Protein AF-W0FY35-F1 (afdb_monomer)

Radius of gyration: 38.54 Å; Cα contacts (8 Å, |Δi|>4): 385; chains: 1; bounding box: 105×111×117 Å

Nearest PDB structures (foldseek):
  5k8j-assembly1_A-2  TM=2.871E-01  e=4.515E+00  Caulobacter vibrioides CB15

Structure (mmCIF, N/CA/C/O backbone):
data_AF-W0FY35-F1
#
_entry.id   AF-W0FY35-F1
#
loop_
_atom_site.group_PDB
_atom_site.id
_atom_site.type_symbol
_atom_site.label_atom_id
_atom_site.label_alt_id
_atom_site.label_comp_id
_atom_site.label_asym_id
_atom_site.label_entity_id
_atom_site.label_seq_id
_atom_site.pdbx_PDB_ins_code
_atom_site.Cartn_x
_atom_site.Cartn_y
_atom_site.Cartn_z
_atom_site.occupancy
_atom_site.B_iso_or_equiv
_atom_site.auth_seq_id
_atom_site.auth_comp_id
_atom_site.auth_asym_id
_atom_site.auth_atom_id
_atom_site.pdbx_PDB_model_num
ATOM 1 N N . MET A 1 1 ? 3.079 -22.288 80.764 1.00 50.56 1 MET A N 1
ATOM 2 C CA . MET A 1 1 ? 2.276 -21.433 79.871 1.00 50.56 1 MET A CA 1
ATOM 3 C C . MET A 1 1 ? 0.898 -22.062 79.774 1.00 50.56 1 MET A C 1
ATOM 5 O O . MET A 1 1 ? 0.743 -23.063 79.092 1.00 50.56 1 MET A O 1
ATOM 9 N N . ASP A 1 2 ? -0.033 -21.536 80.562 1.00 54.06 2 ASP A N 1
ATOM 10 C CA . ASP A 1 2 ? -1.488 -21.648 80.360 1.00 54.06 2 ASP A CA 1
ATOM 11 C C . ASP A 1 2 ? -1.876 -20.717 79.173 1.00 54.06 2 ASP A C 1
ATOM 13 O O . ASP A 1 2 ? -1.069 -19.822 78.887 1.00 54.06 2 ASP A O 1
ATOM 17 N N . PRO A 1 3 ? -3.035 -20.839 78.480 1.00 58.88 3 PRO A N 1
ATOM 18 C CA . PRO A 1 3 ? -4.343 -21.070 79.094 1.00 58.88 3 PRO A CA 1
ATOM 19 C C . PRO A 1 3 ? -5.265 -22.113 78.429 1.00 58.88 3 PRO A C 1
ATOM 21 O O . PRO A 1 3 ? -5.163 -22.447 77.249 1.00 58.88 3 PRO A O 1
ATOM 24 N N . GLY A 1 4 ? -6.216 -22.559 79.254 1.00 39.56 4 GLY A N 1
ATOM 25 C CA . GLY A 1 4 ? -7.330 -23.469 78.987 1.00 39.56 4 GLY A CA 1
ATOM 26 C C . GLY A 1 4 ? -8.427 -23.025 77.993 1.00 39.56 4 GLY A C 1
ATOM 27 O O . GLY A 1 4 ? -8.332 -21.986 77.335 1.00 39.56 4 GLY A O 1
ATOM 28 N N . PRO A 1 5 ? -9.505 -23.831 77.882 1.00 67.38 5 PRO A N 1
ATOM 29 C CA . PRO A 1 5 ? -10.519 -23.734 76.833 1.00 67.38 5 PRO A CA 1
ATOM 30 C C . PRO A 1 5 ? -11.704 -22.832 77.221 1.00 67.38 5 PRO A C 1
ATOM 32 O O . PRO A 1 5 ? -12.006 -22.643 78.400 1.00 67.38 5 PRO A O 1
ATOM 35 N N . ARG A 1 6 ? -12.436 -22.320 76.220 1.00 55.19 6 ARG A N 1
ATOM 36 C CA . ARG A 1 6 ? -13.732 -21.635 76.405 1.00 55.19 6 ARG A CA 1
ATOM 37 C C . ARG A 1 6 ? -14.863 -22.247 75.558 1.00 55.19 6 ARG A C 1
ATOM 39 O O . ARG A 1 6 ? -14.572 -22.847 74.525 1.00 55.19 6 ARG A O 1
ATOM 46 N N . PRO A 1 7 ? -16.136 -22.105 75.993 1.00 62.47 7 PRO A N 1
ATOM 47 C CA . PRO A 1 7 ? -17.249 -22.971 75.602 1.00 62.47 7 PRO A CA 1
ATOM 48 C C . PRO A 1 7 ? -18.293 -22.317 74.666 1.00 62.47 7 PRO A C 1
ATOM 50 O O . PRO A 1 7 ? -18.271 -21.118 74.400 1.00 62.47 7 PRO A O 1
ATOM 53 N N . HIS A 1 8 ? -19.241 -23.151 74.215 1.00 55.56 8 HIS A N 1
ATOM 54 C CA . HIS A 1 8 ? -20.497 -22.849 73.504 1.00 55.56 8 HIS A CA 1
ATOM 55 C C . HIS A 1 8 ? -21.347 -21.704 74.093 1.00 55.56 8 HIS A C 1
ATOM 57 O O . HIS A 1 8 ? -21.473 -21.646 75.314 1.00 55.56 8 HIS A O 1
ATOM 63 N N . ARG A 1 9 ? -22.101 -20.965 73.241 1.00 44.47 9 ARG A N 1
ATOM 64 C CA . ARG A 1 9 ? -23.599 -20.917 73.186 1.00 44.47 9 ARG A CA 1
ATOM 65 C C . ARG A 1 9 ? -24.175 -19.865 72.177 1.00 44.47 9 ARG A C 1
ATOM 67 O O . ARG A 1 9 ? -23.375 -19.175 71.560 1.00 44.47 9 ARG A O 1
ATOM 74 N N . PRO A 1 10 ? -25.514 -19.824 71.909 1.00 62.69 10 PRO A N 1
ATOM 75 C CA . PRO A 1 10 ? -26.115 -19.713 70.567 1.00 62.69 10 PRO A CA 1
ATOM 76 C C . PRO A 1 10 ? -26.997 -18.458 70.334 1.00 62.69 10 PRO A C 1
ATOM 78 O O . PRO A 1 10 ? -27.199 -17.651 71.232 1.00 62.69 10 PRO A O 1
ATOM 81 N N . GLY A 1 11 ? -27.630 -18.378 69.156 1.00 37.03 11 GLY A N 1
ATOM 82 C CA . GLY A 1 11 ? -28.784 -17.513 68.837 1.00 37.03 11 GLY A CA 1
ATOM 83 C C . GLY A 1 11 ? -28.823 -17.260 67.325 1.00 37.03 11 GLY A C 1
ATOM 84 O O . GLY A 1 11 ? -27.805 -16.906 66.755 1.00 37.03 11 GLY A O 1
ATOM 85 N N . GLY A 1 12 ? -29.877 -17.529 66.554 1.00 38.62 12 GLY A N 1
ATOM 86 C CA . GLY A 1 12 ? -31.297 -17.327 66.824 1.00 38.62 12 GLY A CA 1
ATOM 87 C C . GLY A 1 12 ? -31.741 -16.062 66.080 1.00 38.62 12 GLY A C 1
ATOM 88 O O . GLY A 1 12 ? -31.358 -14.972 66.480 1.00 38.62 12 GLY A O 1
ATOM 89 N N . GLY A 1 13 ? -32.520 -16.191 64.998 1.00 38.06 13 GLY A N 1
ATOM 90 C CA . GLY A 1 13 ? -33.078 -15.018 64.312 1.00 38.06 13 GLY A CA 1
ATOM 91 C C . GLY A 1 13 ? -33.599 -15.265 62.898 1.00 38.06 13 GLY A C 1
ATOM 92 O O . GLY A 1 13 ? -32.971 -14.867 61.925 1.00 38.06 13 GLY A O 1
ATOM 93 N N . ARG A 1 14 ? -34.779 -15.887 62.779 1.00 45.62 14 ARG A N 1
ATOM 94 C CA . ARG A 1 14 ? -35.660 -15.687 61.616 1.00 45.62 14 ARG A CA 1
ATOM 95 C C . ARG A 1 14 ? -36.341 -14.326 61.769 1.00 45.62 14 ARG A C 1
ATOM 97 O O . ARG A 1 14 ? -36.820 -14.039 62.859 1.00 45.62 14 ARG A O 1
ATOM 104 N N . CYS A 1 15 ? -36.484 -13.560 60.689 1.00 39.56 15 CYS A N 1
ATOM 105 C CA . CYS A 1 15 ? -37.583 -12.604 60.553 1.00 39.56 15 CYS A CA 1
ATOM 106 C C . CYS A 1 15 ? -37.904 -12.345 59.079 1.00 39.56 15 CYS A C 1
ATOM 108 O O . CYS A 1 15 ? -37.026 -12.270 58.224 1.00 39.56 15 CYS A O 1
ATOM 110 N N . ALA A 1 16 ? -39.202 -12.284 58.817 1.00 39.72 16 ALA A N 1
ATOM 111 C CA . ALA A 1 16 ? -39.839 -12.275 57.518 1.00 39.72 16 ALA A CA 1
ATOM 112 C C . ALA A 1 16 ? -40.138 -10.855 57.001 1.00 39.72 16 ALA A C 1
ATOM 114 O O . ALA A 1 16 ? -40.220 -9.902 57.769 1.00 39.72 16 ALA A O 1
ATOM 115 N N . ALA A 1 17 ? -40.446 -10.816 55.701 1.00 41.50 17 ALA A N 1
ATOM 116 C CA . ALA A 1 17 ? -41.446 -9.972 55.040 1.00 41.50 17 ALA A CA 1
ATOM 117 C C . ALA A 1 17 ? -41.238 -8.445 54.939 1.00 41.50 17 ALA A C 1
ATOM 119 O O . ALA A 1 17 ? -41.228 -7.719 55.927 1.00 41.50 17 ALA A O 1
ATOM 120 N N . ARG A 1 18 ? -41.258 -7.972 53.681 1.00 41.62 18 ARG A N 1
ATOM 121 C CA . ARG A 1 18 ? -41.991 -6.809 53.110 1.00 41.62 18 ARG A CA 1
ATOM 122 C C . ARG A 1 18 ? -41.520 -6.698 51.646 1.00 41.62 18 ARG A C 1
ATOM 124 O O . ARG A 1 18 ? -40.328 -6.633 51.405 1.00 41.62 18 ARG A O 1
ATOM 131 N N . GLY A 1 19 ? -42.337 -6.789 50.597 1.00 40.09 19 GLY A N 1
ATOM 132 C CA . GLY A 1 19 ? -43.671 -6.224 50.405 1.00 40.09 19 GLY A CA 1
ATOM 133 C C . GLY A 1 19 ? -43.537 -4.798 49.859 1.00 40.09 19 GLY A C 1
ATOM 134 O O . GLY A 1 19 ? -43.553 -3.856 50.644 1.00 40.09 19 GLY A O 1
ATOM 135 N N . GLY A 1 20 ? -43.371 -4.625 48.537 1.00 36.84 20 GLY A N 1
ATOM 136 C CA . GLY A 1 20 ? -42.980 -3.328 47.964 1.00 36.84 20 GLY A CA 1
ATOM 137 C C . GLY A 1 20 ? -43.296 -3.093 46.480 1.00 36.84 20 GLY A C 1
ATOM 138 O O . GLY A 1 20 ? -42.391 -2.926 45.681 1.00 36.84 20 GLY A O 1
ATOM 139 N N . ARG A 1 21 ? -44.593 -3.020 46.150 1.00 42.97 21 ARG A N 1
ATOM 140 C CA . ARG A 1 21 ? -45.235 -2.093 45.185 1.00 42.97 21 ARG A CA 1
ATOM 141 C C . ARG A 1 21 ? -44.635 -1.935 43.770 1.00 42.97 21 ARG A C 1
ATOM 143 O O . ARG A 1 21 ? -43.755 -1.120 43.513 1.00 42.97 21 ARG A O 1
ATOM 150 N N . THR A 1 22 ? -45.320 -2.553 42.810 1.00 39.59 22 THR A N 1
ATOM 151 C CA . THR A 1 22 ? -45.314 -2.220 41.377 1.00 39.59 22 THR A CA 1
ATOM 152 C C . THR A 1 22 ? -45.849 -0.803 41.123 1.00 39.59 22 THR A C 1
ATOM 154 O O . THR A 1 22 ? -47.024 -0.520 41.377 1.00 39.59 22 THR A O 1
ATOM 157 N N . ARG A 1 23 ? -45.017 0.096 40.579 1.00 45.31 23 ARG A N 1
ATOM 158 C CA . ARG A 1 23 ? -45.456 1.397 40.045 1.00 45.31 23 ARG A CA 1
ATOM 159 C C . ARG A 1 23 ? -45.979 1.227 38.614 1.00 45.31 23 ARG A C 1
ATOM 161 O O . ARG A 1 23 ? -45.217 0.919 37.703 1.00 45.31 23 ARG A O 1
ATOM 168 N N . ARG A 1 24 ? -47.278 1.485 38.421 1.00 40.19 24 ARG A N 1
ATOM 169 C CA . ARG A 1 24 ? -47.908 1.709 37.110 1.00 40.19 24 ARG A CA 1
ATOM 170 C C . ARG A 1 24 ? -47.295 2.957 36.462 1.00 40.19 24 ARG A C 1
ATOM 172 O O . ARG A 1 24 ? -47.394 4.044 37.029 1.00 40.19 24 ARG A O 1
ATOM 179 N N . ARG A 1 25 ? -46.685 2.818 35.281 1.00 46.41 25 ARG A N 1
ATOM 180 C CA . ARG A 1 25 ? -46.324 3.954 34.41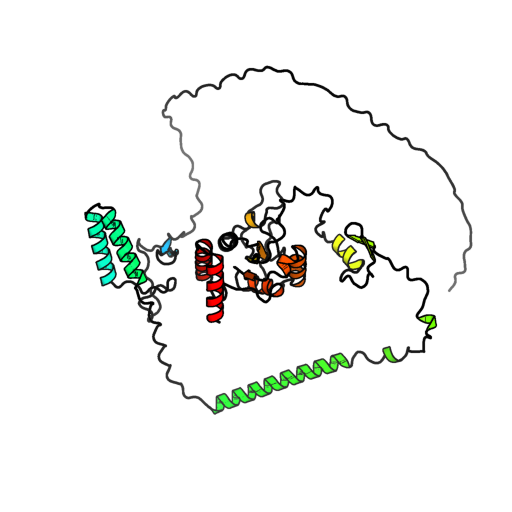9 1.00 46.41 25 ARG A CA 1
ATOM 181 C C . ARG A 1 25 ? -47.562 4.380 33.625 1.00 46.41 25 ARG A C 1
ATOM 183 O O . ARG A 1 25 ? -48.148 3.573 32.912 1.00 46.41 25 ARG A O 1
ATOM 190 N N . ARG A 1 26 ? -47.969 5.640 33.803 1.00 40.56 26 ARG A N 1
ATOM 191 C CA . ARG A 1 26 ? -48.957 6.335 32.967 1.00 40.56 26 ARG A CA 1
ATOM 192 C C . ARG A 1 26 ? -48.337 6.629 31.598 1.00 40.56 26 ARG A C 1
ATOM 194 O O . ARG A 1 26 ? -47.187 7.057 31.533 1.00 40.56 26 ARG A O 1
ATOM 201 N N . ALA A 1 27 ? -49.112 6.405 30.542 1.00 44.03 27 ALA A N 1
ATOM 202 C CA . ALA A 1 27 ? -48.809 6.844 29.185 1.00 44.03 27 ALA A CA 1
ATOM 203 C C . ALA A 1 27 ? -48.884 8.384 29.078 1.00 44.03 27 ALA A C 1
ATOM 205 O O . ALA A 1 27 ? -49.724 8.985 29.757 1.00 44.03 27 ALA A O 1
ATOM 206 N N . PRO A 1 28 ? -48.042 9.031 28.252 1.00 54.44 28 PRO A N 1
ATOM 207 C CA . PRO A 1 28 ? -48.180 10.448 27.933 1.00 54.44 28 PRO A CA 1
ATOM 208 C C . PRO A 1 28 ? -49.240 10.678 26.833 1.00 54.44 28 PRO A C 1
ATOM 210 O O . PRO A 1 28 ? -49.438 9.803 25.986 1.00 54.44 28 PRO A O 1
ATOM 213 N N . PRO A 1 29 ? -49.925 11.837 26.830 1.00 57.31 29 PRO A N 1
ATOM 214 C CA . PRO A 1 29 ? -50.939 12.159 25.835 1.00 57.31 29 PRO A CA 1
ATOM 215 C C . PRO A 1 29 ? -50.321 12.625 24.510 1.00 57.31 29 PRO A C 1
ATOM 217 O O . PRO A 1 29 ? -49.338 13.364 24.476 1.00 57.31 29 PRO A O 1
ATOM 220 N N . LEU A 1 30 ? -50.960 12.196 23.423 1.00 51.03 30 LEU A N 1
ATOM 221 C CA . LEU A 1 30 ? -50.771 12.674 22.057 1.00 51.03 30 LEU A CA 1
ATOM 222 C C . LEU A 1 30 ? -51.265 14.121 21.938 1.00 51.03 30 LEU A C 1
ATOM 224 O O . LEU A 1 30 ? -52.402 14.403 22.316 1.00 51.03 30 LEU A O 1
ATOM 228 N N . LEU A 1 31 ? -50.454 15.011 21.360 1.00 46.59 31 LEU A N 1
ATOM 229 C CA . LEU A 1 31 ? -50.899 16.329 20.907 1.00 46.59 31 LEU A CA 1
ATOM 230 C C . LEU A 1 31 ? -50.319 16.679 19.527 1.00 46.59 31 LEU A C 1
ATOM 232 O O . LEU A 1 31 ? -49.109 16.760 19.342 1.00 46.59 31 LEU A O 1
ATOM 236 N N . ASN A 1 32 ? -51.272 16.978 18.641 1.00 47.34 32 ASN A N 1
ATOM 237 C CA . ASN A 1 32 ? -51.285 17.975 17.569 1.00 47.34 32 ASN A CA 1
ATOM 238 C C . ASN A 1 32 ? -50.690 17.662 16.185 1.00 47.34 32 ASN A C 1
ATOM 240 O O . ASN A 1 32 ? -49.486 17.655 15.947 1.00 47.34 32 ASN A O 1
ATOM 244 N N . ALA A 1 33 ? -51.637 17.541 15.249 1.00 46.09 33 ALA A N 1
ATOM 245 C CA . ALA A 1 33 ? -51.508 17.720 13.809 1.00 46.09 33 ALA A CA 1
ATOM 246 C C . ALA A 1 33 ? -51.290 19.212 13.426 1.00 46.09 33 ALA A C 1
ATOM 248 O O . ALA A 1 33 ? -51.567 20.099 14.240 1.00 46.09 33 ALA A O 1
ATOM 249 N N . PRO A 1 34 ? -50.804 19.508 12.202 1.00 52.66 34 PRO A N 1
ATOM 250 C CA . PRO A 1 34 ? -50.280 20.823 11.828 1.00 52.66 34 PRO A CA 1
ATOM 251 C C . PRO A 1 34 ? -51.344 21.783 11.270 1.00 52.66 34 PRO A C 1
ATOM 253 O O . PRO A 1 34 ? -52.247 21.376 10.542 1.00 52.66 34 PRO A O 1
ATOM 256 N N . GLN A 1 35 ? -51.185 23.084 11.545 1.00 49.41 35 GLN A N 1
ATOM 257 C CA . GLN A 1 35 ? -51.887 24.158 10.831 1.00 49.41 35 GLN A CA 1
ATOM 258 C C . GLN A 1 35 ? -51.041 24.690 9.658 1.00 49.41 35 GLN A C 1
ATOM 260 O O . GLN A 1 35 ? -49.831 24.870 9.827 1.00 49.41 35 GLN A O 1
ATOM 265 N N . PRO A 1 36 ? -51.642 24.997 8.493 1.00 51.56 36 PRO A N 1
ATOM 266 C CA . PRO A 1 36 ? -50.951 25.621 7.374 1.00 51.56 36 PRO A CA 1
ATOM 267 C C . PRO A 1 36 ? -51.109 27.150 7.394 1.00 51.56 36 PRO A C 1
ATOM 269 O O . PRO A 1 36 ? -52.177 27.675 7.694 1.00 51.56 36 PRO A O 1
ATOM 272 N N . GLY A 1 37 ? -50.061 27.863 6.973 1.00 52.28 37 GLY A N 1
ATOM 273 C CA . GLY A 1 37 ? -50.180 29.248 6.510 1.00 52.28 37 GLY A CA 1
ATOM 274 C C . GLY A 1 37 ? -49.371 30.276 7.295 1.00 52.28 37 GLY A C 1
ATOM 275 O O . GLY A 1 37 ? -49.906 31.001 8.126 1.00 52.28 37 GLY A O 1
ATOM 276 N N . ARG A 1 38 ? -48.096 30.450 6.929 1.00 44.38 38 ARG A N 1
ATOM 277 C CA . ARG A 1 38 ? -47.416 31.744 7.081 1.00 44.38 38 ARG A CA 1
ATOM 278 C C . ARG A 1 38 ? -46.627 32.076 5.820 1.00 44.38 38 ARG A C 1
ATOM 280 O O . ARG A 1 38 ? -45.735 31.341 5.412 1.00 44.38 38 ARG A O 1
ATOM 287 N N . ARG A 1 39 ? -47.017 33.194 5.204 1.00 45.91 39 ARG A N 1
ATOM 288 C CA . ARG A 1 39 ? -46.349 33.843 4.073 1.00 45.91 39 ARG A CA 1
ATOM 289 C C . ARG A 1 39 ? -45.009 34.414 4.547 1.00 45.91 39 ARG A C 1
ATOM 291 O O . ARG A 1 39 ? -44.970 35.114 5.555 1.00 45.91 39 ARG A O 1
ATOM 298 N N . LEU A 1 40 ? -43.940 34.118 3.813 1.00 47.72 40 LEU A N 1
ATOM 299 C CA . LEU A 1 40 ? -42.620 34.719 3.994 1.00 47.72 40 LEU A CA 1
ATOM 300 C C . LEU A 1 40 ? -42.597 36.111 3.346 1.00 47.72 40 LEU A C 1
ATOM 302 O O . LEU A 1 40 ? -43.018 36.272 2.201 1.00 47.72 40 LEU A O 1
ATOM 306 N N . ALA A 1 41 ? -42.117 37.106 4.092 1.00 51.56 41 ALA A N 1
ATOM 307 C CA . ALA A 1 41 ? -41.809 38.442 3.588 1.00 51.56 41 ALA A CA 1
ATOM 308 C C . ALA A 1 41 ? -40.440 38.445 2.870 1.00 51.56 41 ALA A C 1
ATOM 310 O O . ALA A 1 41 ? -39.556 37.678 3.262 1.00 51.56 41 ALA A O 1
ATOM 311 N N . PRO A 1 42 ? -40.240 39.281 1.835 1.00 62.66 42 PRO A N 1
ATOM 312 C CA . PRO A 1 42 ? -38.985 39.335 1.089 1.00 62.66 42 PRO A CA 1
ATOM 313 C C . PRO A 1 42 ? -37.884 40.107 1.847 1.00 62.66 42 PRO A C 1
ATOM 315 O O . PRO A 1 42 ? -38.197 41.027 2.607 1.00 62.66 42 PRO A O 1
ATOM 318 N N . PRO A 1 43 ? -36.595 39.777 1.631 1.00 59.41 43 PRO A N 1
ATOM 319 C CA . PRO A 1 43 ? -35.484 40.468 2.280 1.00 59.41 43 PRO A CA 1
ATOM 320 C C . PRO A 1 43 ? -35.242 41.872 1.686 1.00 59.41 43 PRO A C 1
ATOM 322 O O . PRO A 1 43 ? -35.497 42.095 0.497 1.00 59.41 43 PRO A O 1
ATOM 325 N N . PRO A 1 44 ? -34.723 42.827 2.483 1.00 56.81 44 PRO A N 1
ATOM 326 C CA . PRO A 1 44 ? -34.443 44.179 2.016 1.00 56.81 44 PRO A CA 1
ATOM 327 C C . PRO A 1 44 ? -33.165 44.262 1.169 1.00 56.81 44 PRO A C 1
ATOM 329 O O . PRO A 1 44 ? -32.185 43.545 1.373 1.00 56.81 44 PRO A O 1
ATOM 332 N N . ARG A 1 45 ? -33.205 45.187 0.205 1.00 45.31 45 ARG A N 1
ATOM 333 C CA . ARG A 1 45 ? -32.134 45.532 -0.737 1.00 45.31 45 ARG A CA 1
ATOM 334 C C . ARG A 1 45 ? -31.019 46.315 -0.035 1.00 45.31 45 ARG A C 1
ATOM 336 O O . ARG A 1 45 ? -31.297 47.285 0.664 1.00 45.31 45 ARG A O 1
ATOM 343 N N . LEU A 1 46 ? -29.766 45.939 -0.291 1.00 42.97 46 LEU A N 1
ATOM 344 C CA . LEU A 1 46 ? -28.584 46.703 0.111 1.00 42.97 46 LEU A CA 1
ATOM 345 C C . LEU A 1 46 ? -28.417 47.933 -0.793 1.00 42.97 46 LEU A C 1
ATOM 347 O O . LEU A 1 46 ? -28.236 47.816 -2.005 1.00 42.97 46 LEU A O 1
ATOM 351 N N . SER A 1 47 ? -28.494 49.108 -0.172 1.00 44.00 47 SER A N 1
ATOM 352 C CA . SER A 1 47 ? -28.195 50.412 -0.758 1.00 44.00 47 SER A CA 1
ATOM 353 C C . SER A 1 47 ? -26.694 50.686 -0.700 1.00 44.00 47 SER A C 1
ATOM 355 O O . SER A 1 47 ? -26.071 50.531 0.347 1.00 44.00 47 SER A O 1
ATOM 357 N N . ARG A 1 48 ? -26.137 51.154 -1.821 1.00 51.06 48 ARG A N 1
ATOM 358 C CA . ARG A 1 48 ? -24.852 51.863 -1.887 1.00 51.06 48 ARG A CA 1
ATOM 359 C C . ARG A 1 48 ? -24.956 53.185 -1.121 1.00 51.06 48 ARG A C 1
ATOM 361 O O . ARG A 1 48 ? -25.988 53.843 -1.217 1.00 51.06 48 ARG A O 1
ATOM 368 N N . ASN A 1 49 ? -23.882 53.596 -0.453 1.00 39.16 49 ASN A N 1
ATOM 369 C CA . ASN A 1 49 ? -23.479 55.003 -0.365 1.00 39.16 49 ASN A CA 1
ATOM 370 C C . ASN A 1 49 ? -22.003 55.120 0.069 1.00 39.16 49 ASN A C 1
ATOM 372 O O . ASN A 1 49 ? -21.438 54.119 0.515 1.00 39.16 49 ASN A O 1
ATOM 376 N N . PRO A 1 50 ? -21.349 56.273 -0.166 1.00 56.31 50 PRO A N 1
ATOM 377 C CA . PRO A 1 50 ? -19.929 56.373 -0.457 1.00 56.31 50 PRO A CA 1
ATOM 378 C C . PRO A 1 50 ? -19.124 56.922 0.734 1.00 56.31 50 PRO A C 1
ATOM 380 O O . PRO A 1 50 ? -19.675 57.377 1.731 1.00 56.31 50 PRO A O 1
ATOM 383 N N . ASN A 1 51 ? -17.800 56.880 0.570 1.00 43.28 51 ASN A N 1
ATOM 384 C CA . ASN A 1 51 ? -16.770 57.663 1.276 1.00 43.28 51 ASN A CA 1
ATOM 385 C C . ASN A 1 51 ? -17.182 59.146 1.503 1.00 43.28 51 ASN A C 1
ATOM 387 O O . ASN A 1 51 ? -17.992 59.627 0.705 1.00 43.28 51 ASN A O 1
ATOM 391 N N . PRO A 1 52 ? -16.575 59.918 2.444 1.00 52.75 52 PRO A N 1
ATOM 392 C CA . PRO A 1 52 ? -15.124 59.910 2.709 1.00 52.75 52 PRO A CA 1
ATOM 393 C C . PRO A 1 52 ? -14.634 60.242 4.148 1.00 52.75 52 PRO A C 1
ATOM 395 O O . PRO A 1 52 ? -15.387 60.684 5.003 1.00 52.75 52 PRO A O 1
ATOM 398 N N . SER A 1 53 ? -13.319 60.039 4.333 1.00 47.91 53 SER A N 1
ATOM 399 C CA . SER A 1 53 ? -12.353 60.810 5.152 1.00 47.91 53 SER A CA 1
ATOM 400 C C . SER A 1 53 ? -12.731 61.272 6.563 1.00 47.91 53 SER A C 1
ATOM 402 O O . SER A 1 53 ? -13.491 62.221 6.702 1.00 47.91 53 SER A O 1
ATOM 404 N N . GLU A 1 54 ? -12.019 60.757 7.572 1.00 36.56 54 GLU A N 1
ATOM 405 C CA . GLU A 1 54 ? -11.617 61.549 8.742 1.00 36.56 54 GLU A CA 1
ATOM 406 C C . GLU A 1 54 ? -10.432 60.912 9.488 1.00 36.56 54 GLU A C 1
ATOM 408 O O . GLU A 1 54 ? -10.246 59.694 9.521 1.00 36.56 54 GLU A O 1
ATOM 413 N N . GLU A 1 55 ? -9.594 61.798 10.012 1.00 44.38 55 GLU A N 1
ATOM 414 C CA . GLU A 1 55 ? -8.310 61.602 10.677 1.00 44.38 55 GLU A CA 1
ATOM 415 C C . GLU A 1 55 ? -8.479 61.079 12.115 1.00 44.38 55 GLU A C 1
ATOM 417 O O . GLU A 1 55 ? -9.385 61.529 12.809 1.00 44.38 55 GLU A O 1
ATOM 422 N N . ASN A 1 56 ? -7.575 60.212 12.608 1.00 39.12 56 ASN A N 1
ATOM 423 C CA . ASN A 1 56 ? -7.120 60.215 14.016 1.00 39.12 56 ASN A CA 1
ATOM 424 C C . ASN A 1 56 ? -5.913 59.264 14.257 1.00 39.12 56 ASN A C 1
ATOM 426 O O . ASN A 1 56 ? -5.532 58.539 13.338 1.00 39.12 56 ASN A O 1
ATOM 430 N N . PRO A 1 57 ? -5.231 59.272 15.426 1.00 50.78 57 PRO A N 1
ATOM 431 C CA . PRO A 1 57 ? -3.831 59.668 15.495 1.00 50.78 57 PRO A CA 1
ATOM 432 C C . PRO A 1 57 ? -2.924 58.572 16.103 1.00 50.78 57 PRO A C 1
ATOM 434 O O . PRO A 1 57 ? -3.375 57.529 16.570 1.00 50.78 57 PRO A O 1
ATOM 437 N N . THR A 1 58 ? -1.615 58.832 16.078 1.00 47.97 58 THR A N 1
ATOM 438 C CA . THR A 1 58 ? -0.590 58.329 17.019 1.00 47.97 58 THR A CA 1
ATOM 439 C C . THR A 1 58 ? -0.850 56.982 17.717 1.00 47.97 58 THR A C 1
ATOM 441 O O . THR A 1 58 ? -1.216 56.915 18.892 1.00 47.97 58 THR A O 1
ATOM 444 N N . VAL A 1 59 ? -0.495 55.885 17.040 1.00 38.28 59 VAL A N 1
ATOM 445 C CA . VAL A 1 59 ? -0.254 54.591 17.695 1.00 38.28 59 VAL A CA 1
ATOM 446 C C . VAL A 1 59 ? 1.226 54.467 18.056 1.00 38.28 59 VAL A C 1
ATOM 448 O O . VAL A 1 59 ? 2.119 54.608 17.222 1.00 38.28 59 VAL A O 1
ATOM 451 N N . ARG A 1 60 ? 1.454 54.221 19.348 1.00 37.09 60 ARG A N 1
ATOM 452 C CA . ARG A 1 60 ? 2.737 53.927 19.991 1.00 37.09 60 ARG A CA 1
ATOM 453 C C . ARG A 1 60 ? 3.466 52.771 19.303 1.00 37.09 60 ARG A C 1
ATOM 455 O O . ARG A 1 60 ? 2.861 51.755 18.976 1.00 37.09 60 ARG A O 1
ATOM 462 N N . ALA A 1 61 ? 4.785 52.915 19.196 1.00 39.84 61 ALA A N 1
ATOM 463 C CA . ALA A 1 61 ? 5.709 51.861 18.808 1.00 39.84 61 ALA A CA 1
ATOM 464 C C . ALA A 1 61 ? 5.522 50.616 19.696 1.00 39.84 61 ALA A C 1
ATOM 466 O O . ALA A 1 61 ? 5.863 50.627 20.879 1.00 39.84 61 ALA A O 1
ATOM 467 N N . SER A 1 62 ? 4.967 49.554 19.112 1.00 36.59 62 SER A N 1
ATOM 468 C CA . SER A 1 62 ? 5.071 48.192 19.629 1.00 36.59 62 SER A CA 1
ATOM 469 C C . SER A 1 62 ? 6.224 47.515 18.904 1.00 36.59 62 SER A C 1
ATOM 471 O O . SER A 1 62 ? 6.220 47.378 17.682 1.00 36.59 62 SER A O 1
ATOM 473 N N . THR A 1 63 ? 7.234 47.147 19.676 1.00 40.69 63 THR A N 1
ATOM 474 C CA . THR A 1 63 ? 8.380 46.339 19.279 1.00 40.69 63 THR A CA 1
ATOM 475 C C . THR A 1 63 ? 7.897 44.991 18.742 1.00 40.69 63 THR A C 1
ATOM 477 O O . THR A 1 63 ? 7.397 44.154 19.491 1.00 40.69 63 THR A O 1
ATOM 480 N N . LEU A 1 64 ? 8.050 44.786 17.432 1.00 36.56 64 LEU A N 1
ATOM 481 C CA . LEU A 1 64 ? 7.948 43.469 16.806 1.00 36.56 64 LEU A CA 1
ATOM 482 C C . LEU A 1 64 ? 9.117 42.590 17.288 1.00 36.56 64 LEU A C 1
ATOM 484 O O . LEU A 1 64 ? 10.243 43.092 17.378 1.00 36.56 64 LEU A O 1
ATOM 488 N N . PRO A 1 65 ? 8.898 41.297 17.585 1.00 40.28 65 PRO A N 1
ATOM 489 C CA . PRO A 1 65 ? 9.997 40.366 17.792 1.00 40.28 65 PRO A CA 1
ATOM 490 C C . PRO A 1 65 ? 10.770 40.182 16.479 1.00 40.28 65 PRO A C 1
ATOM 492 O O . PRO A 1 65 ? 10.191 40.194 15.392 1.00 40.28 65 PRO A O 1
ATOM 495 N N . ALA A 1 66 ? 12.091 40.052 16.600 1.00 36.25 66 ALA A N 1
ATOM 496 C CA . ALA A 1 66 ? 13.011 39.860 15.489 1.00 36.25 66 ALA A CA 1
ATOM 497 C C . ALA A 1 66 ? 12.568 38.694 14.589 1.00 36.25 66 ALA A C 1
ATOM 499 O O . ALA A 1 66 ? 12.261 37.608 15.077 1.00 36.25 66 ALA A O 1
ATOM 500 N N . ALA A 1 67 ? 12.538 38.946 13.280 1.00 36.47 67 ALA A N 1
ATOM 501 C CA . ALA A 1 67 ? 12.301 37.933 12.265 1.00 36.47 67 ALA A CA 1
ATOM 502 C C . ALA A 1 67 ? 13.400 36.860 12.312 1.00 36.47 67 ALA A C 1
ATOM 504 O O . ALA A 1 67 ? 14.589 37.187 12.377 1.00 36.47 67 ALA A O 1
ATOM 505 N N . ASP A 1 68 ? 12.987 35.593 12.253 1.00 37.53 68 ASP A N 1
ATOM 506 C CA . ASP A 1 68 ? 13.874 34.450 12.043 1.00 37.53 68 ASP A CA 1
ATOM 507 C C . ASP A 1 68 ? 14.687 34.632 10.746 1.00 37.53 68 ASP A C 1
ATOM 509 O O . ASP A 1 68 ? 14.136 35.055 9.721 1.00 37.53 68 ASP A O 1
ATOM 513 N N . PRO A 1 69 ? 15.990 34.310 10.735 1.00 39.53 69 PRO A N 1
ATOM 514 C CA . PRO A 1 69 ? 16.782 34.396 9.525 1.00 39.53 69 PRO A CA 1
ATOM 515 C C . PRO A 1 69 ? 16.456 33.233 8.571 1.00 39.53 69 PRO A C 1
ATOM 517 O O . PRO A 1 69 ? 16.630 32.064 8.904 1.00 39.53 69 PRO A O 1
ATOM 520 N N . ALA A 1 70 ? 16.098 33.605 7.338 1.00 43.44 70 ALA A N 1
ATOM 521 C CA . ALA A 1 70 ? 16.210 32.827 6.100 1.00 43.44 70 ALA A CA 1
ATOM 522 C C . ALA A 1 70 ? 15.248 31.636 5.885 1.00 43.44 70 ALA A C 1
ATOM 524 O O . ALA A 1 70 ? 15.648 30.471 5.891 1.00 43.44 70 ALA A O 1
ATOM 525 N N . GLU A 1 71 ? 14.015 31.937 5.470 1.00 47.50 71 GLU A N 1
ATOM 526 C CA . GLU A 1 71 ? 13.310 31.080 4.511 1.00 47.50 71 GLU A CA 1
ATOM 527 C C . GLU A 1 71 ? 13.980 31.292 3.141 1.00 47.50 71 GLU A C 1
ATOM 529 O O . GLU A 1 71 ? 13.736 32.275 2.446 1.00 47.50 71 GLU A O 1
ATOM 534 N N . ALA A 1 72 ? 14.959 30.447 2.807 1.00 55.12 72 ALA A N 1
ATOM 535 C CA . ALA A 1 72 ? 15.662 30.546 1.534 1.00 55.12 72 ALA A CA 1
ATOM 536 C C . ALA A 1 72 ? 14.673 30.295 0.387 1.00 55.12 72 ALA A C 1
ATOM 538 O O . ALA A 1 72 ? 14.078 29.218 0.318 1.00 55.12 72 ALA A O 1
ATOM 539 N N . ASP A 1 73 ? 14.530 31.257 -0.528 1.00 62.53 73 ASP A N 1
ATOM 540 C CA . ASP A 1 73 ? 13.778 31.072 -1.768 1.00 62.53 73 ASP A CA 1
ATOM 541 C C . ASP A 1 73 ? 14.273 29.797 -2.457 1.00 62.53 73 ASP A C 1
ATOM 543 O O . ASP A 1 73 ? 15.467 29.668 -2.731 1.00 62.53 73 ASP A O 1
ATOM 547 N N . THR A 1 74 ? 13.392 28.827 -2.721 1.00 61.31 74 THR A N 1
ATOM 548 C CA . THR A 1 74 ? 13.778 27.599 -3.427 1.00 61.31 74 THR A CA 1
ATOM 549 C C . THR A 1 74 ? 13.075 27.437 -4.771 1.00 61.31 74 THR A C 1
ATOM 551 O O . THR A 1 74 ? 11.891 27.724 -4.912 1.00 61.31 74 THR A O 1
ATOM 554 N N . VAL A 1 75 ? 13.798 26.942 -5.783 1.00 58.09 75 VAL A N 1
ATOM 555 C CA . VAL A 1 75 ? 13.262 26.612 -7.118 1.00 58.09 75 VAL A CA 1
ATOM 556 C C . VAL A 1 75 ? 13.322 25.107 -7.340 1.00 58.09 75 VAL A C 1
ATOM 558 O O . VAL A 1 75 ? 14.308 24.450 -6.995 1.00 58.09 75 VAL A O 1
ATOM 561 N N . ARG A 1 76 ? 12.284 24.543 -7.964 1.00 55.53 76 ARG A N 1
ATOM 562 C CA . ARG A 1 76 ? 12.265 23.131 -8.364 1.00 55.53 76 ARG A CA 1
ATOM 563 C C . ARG A 1 76 ? 13.091 22.895 -9.621 1.00 55.53 76 ARG A C 1
ATOM 565 O O . ARG A 1 76 ? 12.894 23.545 -10.643 1.00 55.53 76 ARG A O 1
ATOM 572 N N . CYS A 1 77 ? 13.963 21.893 -9.583 1.00 54.91 77 CYS A N 1
ATOM 573 C CA . CYS A 1 77 ? 14.639 21.398 -10.774 1.00 54.91 77 CYS A CA 1
ATOM 574 C C . CYS A 1 77 ? 13.605 20.832 -11.773 1.00 54.91 77 CYS A C 1
ATOM 576 O O . CYS A 1 77 ? 12.888 19.897 -11.411 1.00 54.91 77 CYS A O 1
ATOM 578 N N . PRO A 1 78 ? 13.550 21.306 -13.032 1.00 50.56 78 PRO A N 1
ATOM 579 C CA . PRO A 1 78 ? 12.557 20.847 -14.010 1.00 50.56 78 PRO A CA 1
ATOM 580 C C . PRO A 1 78 ? 12.738 19.382 -14.442 1.00 50.56 78 PRO A C 1
ATOM 582 O O . PRO A 1 78 ? 11.813 18.788 -14.979 1.00 50.56 78 PRO A O 1
ATOM 585 N N . CYS A 1 79 ? 13.906 18.779 -14.192 1.00 48.91 79 CYS A N 1
ATOM 586 C CA . CYS A 1 79 ? 14.187 17.389 -14.557 1.00 48.91 79 CYS A CA 1
ATOM 587 C C . CYS A 1 79 ? 13.738 16.369 -13.492 1.00 48.91 79 CYS A C 1
ATOM 589 O O . CYS A 1 79 ? 13.236 15.306 -13.840 1.00 48.91 79 CYS A O 1
ATOM 591 N N . CYS A 1 80 ? 13.911 16.668 -12.198 1.00 58.56 80 CYS A N 1
ATOM 592 C CA . CYS A 1 80 ? 13.659 15.707 -11.111 1.00 58.56 80 CYS A CA 1
ATOM 593 C C . CYS A 1 80 ? 12.763 16.232 -9.975 1.00 58.56 80 CYS A C 1
ATOM 595 O O . CYS A 1 80 ? 12.462 15.492 -9.042 1.00 58.56 80 CYS A O 1
ATOM 597 N N . GLY A 1 81 ? 12.337 17.497 -10.027 1.00 56.66 81 GLY A N 1
ATOM 598 C CA . GLY A 1 81 ? 11.416 18.100 -9.059 1.00 56.66 81 GLY A CA 1
ATOM 599 C C . GLY A 1 81 ? 12.015 18.457 -7.693 1.00 56.66 81 GLY A C 1
ATOM 600 O O . GLY A 1 81 ? 11.273 18.919 -6.829 1.00 56.66 81 GLY A O 1
ATOM 601 N N . LEU A 1 82 ? 13.324 18.268 -7.480 1.00 65.06 82 LEU A N 1
ATOM 602 C CA . LEU A 1 82 ? 14.000 18.614 -6.222 1.00 65.06 82 LEU A CA 1
ATOM 603 C C . LEU A 1 82 ? 14.111 20.137 -6.040 1.00 65.06 82 LEU A C 1
ATOM 605 O O . LEU A 1 82 ? 14.462 20.844 -6.986 1.00 65.06 82 LEU A O 1
ATOM 609 N N . HIS A 1 83 ? 13.830 20.621 -4.827 1.00 61.06 83 HIS A N 1
ATOM 610 C CA . HIS A 1 83 ? 13.930 22.033 -4.433 1.00 61.06 83 HIS A CA 1
ATOM 611 C C . HIS A 1 83 ? 15.386 22.452 -4.185 1.00 61.06 83 HIS A C 1
ATOM 613 O O . HIS A 1 83 ? 16.162 21.674 -3.628 1.00 61.06 83 HIS A O 1
ATOM 619 N N . LYS A 1 84 ? 15.759 23.671 -4.593 1.00 64.19 84 LYS A N 1
ATOM 620 C CA . LYS A 1 84 ? 17.115 24.230 -4.445 1.00 64.19 84 LYS A CA 1
ATOM 621 C C . LYS A 1 84 ? 17.095 25.689 -4.001 1.00 64.19 84 LYS A C 1
ATOM 623 O O . LYS A 1 84 ? 16.306 26.419 -4.585 1.00 64.19 84 LYS A O 1
ATOM 628 N N . PRO A 1 85 ? 18.000 26.136 -3.115 1.00 58.22 85 PRO A N 1
ATOM 629 C CA . PRO A 1 85 ? 18.102 27.543 -2.735 1.00 58.22 85 PRO A CA 1
ATOM 630 C C . PRO A 1 85 ? 18.520 28.431 -3.920 1.00 58.22 85 PRO A C 1
ATOM 632 O O . PRO A 1 85 ? 19.426 28.085 -4.684 1.00 58.22 85 PRO A O 1
ATOM 635 N N . LEU A 1 86 ? 17.846 29.570 -4.065 1.00 49.16 86 LEU A N 1
ATOM 636 C CA . LEU A 1 86 ? 18.190 30.691 -4.932 1.00 49.16 86 LEU A CA 1
ATOM 637 C C . LEU A 1 86 ? 19.320 31.478 -4.274 1.00 49.16 86 LEU A C 1
ATOM 639 O O . LEU A 1 86 ? 19.184 31.962 -3.154 1.00 49.16 86 LEU A O 1
ATOM 643 N N . VAL A 1 87 ? 20.429 31.648 -4.989 1.00 49.56 87 VAL A N 1
ATOM 644 C CA . VAL A 1 87 ? 21.457 32.623 -4.618 1.00 49.56 87 VAL A CA 1
ATOM 645 C C . VAL A 1 87 ? 21.650 33.532 -5.825 1.00 49.56 87 VAL A C 1
ATOM 647 O O . VAL A 1 87 ? 21.992 33.069 -6.911 1.00 49.56 87 VAL A O 1
ATOM 650 N N . SER A 1 88 ? 21.366 34.823 -5.647 1.00 50.47 88 SER A N 1
ATOM 651 C CA . SER A 1 88 ? 21.546 35.872 -6.665 1.00 50.47 88 SER A CA 1
ATOM 652 C C . SER A 1 88 ? 20.722 35.699 -7.953 1.00 50.47 88 SER A C 1
ATOM 654 O O . SER A 1 88 ? 21.210 35.979 -9.045 1.00 50.47 88 SER A O 1
ATOM 656 N N . GLY A 1 89 ? 19.474 35.222 -7.855 1.00 49.16 89 GLY A N 1
ATOM 657 C CA . GLY A 1 89 ? 18.552 35.138 -9.002 1.00 49.16 89 GLY A CA 1
ATOM 658 C C . GLY A 1 89 ? 18.884 34.055 -10.040 1.00 49.16 89 GLY A C 1
ATOM 659 O O . GLY A 1 89 ? 18.197 33.952 -11.054 1.00 49.16 89 GLY A O 1
ATOM 660 N N . ALA A 1 90 ? 19.900 33.223 -9.790 1.00 45.16 90 ALA A N 1
ATOM 661 C CA . ALA A 1 90 ? 20.303 32.126 -10.662 1.00 45.16 90 ALA A CA 1
ATOM 662 C C . ALA A 1 90 ? 20.242 30.781 -9.921 1.00 45.16 90 ALA A C 1
ATOM 664 O O . ALA A 1 90 ? 20.588 30.667 -8.744 1.00 45.16 90 ALA A O 1
ATOM 665 N N . VAL A 1 91 ? 19.803 29.731 -10.620 1.00 45.72 91 VAL A N 1
ATOM 666 C CA . VAL A 1 91 ? 19.807 28.363 -10.086 1.00 45.72 91 VAL A CA 1
ATOM 667 C C . VAL A 1 91 ? 21.253 27.870 -10.026 1.00 45.72 91 VAL A C 1
ATOM 669 O O . VAL A 1 91 ? 21.892 27.742 -11.068 1.00 45.72 91 VAL A O 1
ATOM 672 N N . ILE A 1 92 ? 21.764 27.555 -8.828 1.00 46.03 92 ILE A N 1
ATOM 673 C CA . ILE A 1 92 ? 23.131 27.035 -8.668 1.00 46.03 92 ILE A CA 1
ATOM 674 C C . ILE A 1 92 ? 23.303 25.732 -9.468 1.00 46.03 92 ILE A C 1
ATOM 676 O O . ILE A 1 92 ? 22.558 24.747 -9.303 1.00 46.03 92 ILE A O 1
ATOM 680 N N . ASP A 1 93 ? 24.323 25.737 -10.327 1.00 45.09 93 ASP A N 1
ATOM 681 C CA . ASP A 1 93 ? 24.762 24.577 -11.087 1.00 45.09 93 ASP A CA 1
ATOM 682 C C . ASP A 1 93 ? 25.319 23.501 -10.150 1.00 45.09 93 ASP A C 1
ATOM 684 O O . ASP A 1 93 ? 25.992 23.778 -9.160 1.00 45.09 93 ASP A O 1
ATOM 688 N N . HIS A 1 94 ? 25.050 22.236 -10.464 1.00 44.62 94 HIS A N 1
ATOM 689 C CA . HIS A 1 94 ? 25.715 21.132 -9.775 1.00 44.62 94 HIS A CA 1
ATOM 690 C C . HIS A 1 94 ? 27.247 21.279 -9.917 1.00 44.62 94 HIS A C 1
ATOM 692 O O . HIS A 1 94 ? 27.774 21.416 -11.019 1.00 44.62 94 HIS A O 1
ATOM 698 N N . ARG A 1 95 ? 27.985 21.241 -8.814 1.00 36.91 95 ARG A N 1
ATOM 699 C CA . ARG A 1 95 ? 29.419 20.950 -8.841 1.00 36.91 95 ARG A CA 1
ATOM 700 C C . ARG A 1 95 ? 29.617 19.736 -7.947 1.00 36.91 95 ARG A C 1
ATOM 702 O O . ARG A 1 95 ? 29.580 19.891 -6.730 1.00 36.91 95 ARG A O 1
ATOM 709 N N . PRO A 1 96 ? 29.750 18.524 -8.497 1.00 34.88 96 PRO A N 1
ATOM 710 C CA . PRO A 1 96 ? 30.269 17.425 -7.709 1.00 34.88 96 PRO A CA 1
ATOM 711 C C . PRO A 1 96 ? 31.779 17.624 -7.531 1.00 34.88 96 PRO A C 1
ATOM 713 O O . PRO A 1 96 ? 32.451 18.299 -8.317 1.00 34.88 96 PRO A O 1
ATOM 716 N N . THR A 1 97 ? 32.318 17.049 -6.466 1.00 39.50 97 THR A N 1
ATOM 717 C CA . THR A 1 97 ? 33.757 16.921 -6.237 1.00 39.50 97 THR A CA 1
ATOM 718 C C . THR A 1 97 ? 34.445 16.343 -7.476 1.00 39.50 97 THR A C 1
ATOM 720 O O . THR A 1 97 ? 34.073 15.263 -7.912 1.00 39.50 97 THR A O 1
ATOM 723 N N . ARG A 1 98 ? 35.393 17.118 -8.024 1.00 36.50 98 ARG A N 1
ATOM 724 C CA . ARG A 1 98 ? 36.416 16.918 -9.084 1.00 36.50 98 ARG A CA 1
ATOM 725 C C . ARG A 1 98 ? 36.287 15.869 -10.216 1.00 36.50 98 ARG A C 1
ATOM 727 O O . ARG A 1 98 ? 37.109 15.966 -11.119 1.00 36.50 98 ARG A O 1
ATOM 734 N N . THR A 1 99 ? 35.315 14.960 -10.281 1.00 40.88 99 THR A N 1
ATOM 735 C CA . THR A 1 99 ? 35.339 13.859 -11.271 1.00 40.88 99 THR A CA 1
ATOM 736 C C . THR A 1 99 ? 34.036 13.530 -12.004 1.00 40.88 99 THR A C 1
ATOM 738 O O . THR A 1 99 ? 34.105 12.745 -12.938 1.00 40.88 99 THR A O 1
ATOM 741 N N . ALA A 1 100 ? 32.884 14.140 -11.705 1.00 45.69 100 ALA A N 1
ATOM 742 C CA . ALA A 1 100 ? 31.639 13.862 -12.448 1.00 45.69 100 ALA A CA 1
ATOM 743 C C . ALA A 1 100 ? 31.132 15.110 -13.192 1.00 45.69 100 ALA A C 1
ATOM 745 O O . ALA A 1 100 ? 30.585 16.023 -12.584 1.00 45.69 100 ALA A O 1
ATOM 746 N N . THR A 1 101 ? 31.330 15.218 -14.505 1.00 49.97 101 THR A N 1
ATOM 747 C CA . THR A 1 101 ? 31.122 16.500 -15.208 1.00 49.97 101 THR A CA 1
ATOM 748 C C . THR A 1 101 ? 29.800 16.675 -15.953 1.00 49.97 101 THR A C 1
ATOM 750 O O . THR A 1 101 ? 29.587 17.786 -16.440 1.00 49.97 101 THR A O 1
ATOM 753 N N . THR A 1 102 ? 28.873 15.705 -16.042 1.00 45.62 102 THR A N 1
ATOM 754 C CA . THR A 1 102 ? 27.734 15.901 -16.973 1.00 45.62 102 THR A CA 1
ATOM 755 C C . THR A 1 102 ? 26.341 15.378 -16.623 1.00 45.62 102 THR A C 1
ATOM 757 O O . THR A 1 102 ? 25.453 15.660 -17.417 1.00 45.62 102 THR A O 1
ATOM 760 N N . ASP A 1 103 ? 26.041 14.731 -15.491 1.00 57.38 103 ASP A N 1
ATOM 761 C CA . ASP A 1 103 ? 24.749 14.010 -15.387 1.00 57.38 103 ASP A CA 1
ATOM 762 C C . ASP A 1 103 ? 23.815 14.435 -14.242 1.00 57.38 103 ASP A C 1
ATOM 764 O O . ASP A 1 103 ? 24.230 14.905 -13.180 1.00 57.38 103 ASP A O 1
ATOM 768 N N . CYS A 1 104 ? 22.500 14.320 -14.490 1.00 50.41 104 CYS A N 1
ATOM 769 C CA . CYS A 1 104 ? 21.459 14.510 -13.480 1.00 50.41 104 CYS A CA 1
ATOM 770 C C . CYS A 1 104 ? 21.162 13.160 -12.804 1.00 50.41 104 CYS A C 1
ATOM 772 O O . CYS A 1 104 ? 20.581 12.280 -13.445 1.00 50.41 104 CYS A O 1
ATOM 774 N N . PRO A 1 105 ? 21.471 12.987 -11.506 1.00 52.06 105 PRO A N 1
ATOM 775 C CA . PRO A 1 105 ? 21.363 11.685 -10.843 1.00 52.06 105 PRO A CA 1
ATOM 776 C C . PRO A 1 105 ? 19.918 11.178 -10.706 1.00 52.06 105 PRO A C 1
ATOM 778 O O . PRO A 1 105 ? 19.699 10.006 -10.427 1.00 52.06 105 PRO A O 1
ATOM 781 N N . GLY A 1 106 ? 18.917 12.048 -10.890 1.00 49.41 106 GLY A N 1
ATOM 782 C CA . GLY A 1 106 ? 17.506 11.695 -10.722 1.00 49.41 106 GLY A CA 1
ATOM 783 C C . GLY A 1 106 ? 16.813 11.141 -11.970 1.00 49.41 106 GLY A C 1
ATOM 784 O O . GLY A 1 106 ? 15.761 10.522 -11.829 1.00 49.41 106 GLY A O 1
ATOM 785 N N . SER A 1 107 ? 17.352 11.377 -13.170 1.00 61.62 107 SER A N 1
ATOM 786 C CA . SER A 1 107 ? 16.696 10.995 -14.431 1.00 61.62 107 SER A CA 1
ATOM 787 C C . SER A 1 107 ? 17.484 9.990 -15.266 1.00 61.62 107 SER A C 1
ATOM 789 O O . SER A 1 107 ? 16.905 9.390 -16.166 1.00 61.62 107 SER A O 1
ATOM 791 N N . GLY A 1 108 ? 18.787 9.817 -15.010 1.00 58.47 108 GLY A N 1
ATOM 792 C CA . GLY A 1 108 ? 19.663 8.990 -15.852 1.00 58.47 108 GLY A CA 1
ATOM 793 C C . GLY A 1 108 ? 19.864 9.542 -17.271 1.00 58.47 108 GLY A C 1
ATOM 794 O O . GLY A 1 108 ? 20.513 8.907 -18.098 1.00 58.47 108 GLY A O 1
ATOM 795 N N . ALA A 1 109 ? 19.316 10.725 -17.568 1.00 63.03 109 ALA A N 1
ATOM 796 C CA . ALA A 1 109 ? 19.464 11.375 -18.856 1.00 63.03 109 ALA A CA 1
ATOM 797 C C . ALA A 1 109 ? 20.771 12.176 -18.892 1.00 63.03 109 ALA A C 1
ATOM 799 O O . ALA A 1 109 ? 21.012 13.031 -18.031 1.00 63.03 109 ALA A O 1
ATOM 800 N N . ARG A 1 110 ? 21.578 11.940 -19.933 1.00 77.44 110 ARG A N 1
ATOM 801 C CA . ARG A 1 110 ? 22.771 12.740 -20.231 1.00 77.44 110 ARG A CA 1
ATOM 802 C C . ARG A 1 110 ? 22.388 14.212 -20.380 1.00 77.44 110 ARG A C 1
ATOM 804 O O . ARG A 1 110 ? 21.439 14.523 -21.116 1.00 77.44 110 ARG A O 1
ATOM 811 N N . ARG A 1 111 ? 23.144 15.135 -19.765 1.00 73.06 111 ARG A N 1
ATOM 812 C CA . ARG A 1 111 ? 22.935 16.574 -20.019 1.00 73.06 111 ARG A CA 1
ATOM 813 C C . ARG A 1 111 ? 23.013 16.877 -21.507 1.00 73.06 111 ARG A C 1
ATOM 815 O O . ARG A 1 111 ? 23.887 16.388 -22.221 1.00 73.06 111 ARG A O 1
ATOM 822 N N . ARG A 1 112 ? 22.126 17.766 -21.958 1.00 78.12 112 ARG A N 1
ATOM 823 C CA . ARG A 1 112 ? 22.236 18.342 -23.296 1.00 78.12 112 ARG A CA 1
ATOM 824 C C . ARG A 1 112 ? 23.589 19.027 -23.463 1.00 78.12 112 ARG A C 1
ATOM 826 O O . ARG A 1 112 ? 24.062 19.697 -22.541 1.00 78.12 112 ARG A O 1
ATOM 833 N N . THR A 1 113 ? 24.217 18.869 -24.620 1.00 84.50 113 THR A N 1
ATOM 834 C CA . THR A 1 113 ? 25.424 19.644 -24.939 1.00 84.50 113 THR A CA 1
ATOM 835 C C . THR A 1 113 ? 25.066 21.120 -25.133 1.00 84.50 113 THR A C 1
ATOM 837 O O . THR A 1 113 ? 23.896 21.482 -25.283 1.00 84.50 113 THR A O 1
ATOM 840 N N . GLY A 1 114 ? 26.066 22.006 -25.111 1.00 82.56 114 GLY A N 1
ATOM 841 C CA . GLY A 1 114 ? 25.847 23.415 -25.454 1.00 82.56 114 GLY A CA 1
ATOM 842 C C . GLY A 1 114 ? 25.269 23.581 -26.864 1.00 82.56 114 GLY A C 1
ATOM 843 O O . GLY A 1 114 ? 24.344 24.367 -27.052 1.00 82.56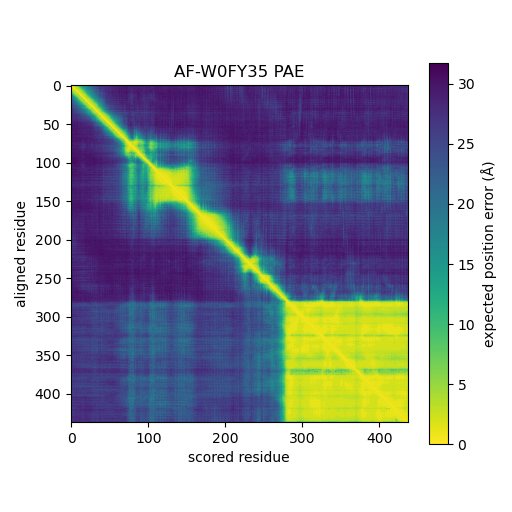 114 GLY A O 1
ATOM 844 N N . ALA A 1 115 ? 25.747 22.773 -27.816 1.00 82.19 115 ALA A N 1
ATOM 845 C CA . ALA A 1 115 ? 25.254 22.751 -29.189 1.00 82.19 115 ALA A CA 1
ATOM 846 C C . ALA A 1 115 ? 23.779 22.324 -29.270 1.00 82.19 115 ALA A C 1
ATOM 848 O O . ALA A 1 115 ? 22.981 23.032 -29.876 1.00 82.19 115 ALA A O 1
ATOM 849 N N . GLU A 1 116 ? 23.397 21.244 -28.578 1.00 83.44 116 GLU A N 1
ATOM 850 C CA . GLU A 1 116 ? 22.008 20.757 -28.536 1.00 83.44 116 GLU A CA 1
ATOM 851 C C . GLU A 1 116 ? 21.045 21.790 -27.930 1.00 83.44 116 GLU A C 1
ATOM 853 O O . GLU A 1 116 ? 19.928 21.963 -28.411 1.00 83.44 116 GLU A O 1
ATOM 858 N N . ARG A 1 117 ? 21.467 22.509 -26.879 1.00 86.25 117 ARG A N 1
ATOM 859 C CA . ARG A 1 117 ? 20.653 23.590 -26.295 1.00 86.25 117 ARG A CA 1
ATOM 860 C C . ARG A 1 117 ? 20.508 24.780 -27.241 1.00 86.25 117 ARG A C 1
ATOM 862 O O . ARG A 1 117 ? 19.438 25.377 -27.302 1.00 86.25 117 ARG A O 1
ATOM 869 N N . ALA A 1 118 ? 21.575 25.139 -27.952 1.00 83.50 118 ALA A N 1
ATOM 870 C CA . ALA A 1 118 ? 21.537 26.226 -28.924 1.00 83.50 118 ALA A CA 1
ATOM 871 C C . ALA A 1 118 ? 20.641 25.877 -30.123 1.00 83.50 118 ALA A C 1
ATOM 873 O O . ALA A 1 118 ? 19.952 26.747 -30.647 1.00 83.50 118 ALA A O 1
ATOM 874 N N . GLU A 1 119 ? 20.624 24.612 -30.539 1.00 88.50 119 GLU A N 1
ATOM 875 C CA . GLU A 1 119 ? 19.727 24.114 -31.580 1.00 88.50 119 GLU A CA 1
ATOM 876 C C . GLU A 1 119 ? 18.264 24.133 -31.137 1.00 88.50 119 GLU A C 1
ATOM 878 O O . GLU A 1 119 ? 17.450 24.742 -31.825 1.00 88.50 119 GLU A O 1
ATOM 883 N N . ASP A 1 120 ? 17.951 23.604 -29.947 1.00 84.88 120 ASP A N 1
ATOM 884 C CA . ASP A 1 120 ? 16.607 23.712 -29.363 1.00 84.88 120 ASP A CA 1
ATOM 885 C C . ASP A 1 120 ? 16.116 25.161 -29.346 1.00 84.88 120 ASP A C 1
ATOM 887 O O . ASP A 1 120 ? 14.982 25.440 -29.727 1.00 84.88 120 ASP A O 1
ATOM 891 N N . ALA A 1 121 ? 16.965 26.082 -28.880 1.00 85.38 121 ALA A N 1
ATOM 892 C CA . ALA A 1 121 ? 16.619 27.491 -28.765 1.00 85.38 121 ALA A CA 1
ATOM 893 C C . ALA A 1 121 ? 16.299 28.107 -30.134 1.00 85.38 121 ALA A C 1
ATOM 895 O O . ALA A 1 121 ? 15.346 28.876 -30.238 1.00 85.38 121 ALA A O 1
ATOM 896 N N . ARG A 1 122 ? 17.039 27.738 -31.190 1.00 91.88 122 ARG A N 1
ATOM 897 C CA . ARG A 1 122 ? 16.745 28.174 -32.564 1.00 91.88 122 ARG A CA 1
ATOM 898 C C . ARG A 1 122 ? 15.426 27.600 -33.071 1.00 91.88 122 ARG A C 1
ATOM 900 O O . ARG A 1 122 ? 14.607 28.363 -33.573 1.00 91.88 122 ARG A O 1
ATOM 907 N N . THR A 1 123 ? 15.191 26.298 -32.899 1.00 88.44 123 THR A N 1
ATOM 908 C CA . THR A 1 123 ? 13.936 25.647 -33.311 1.00 88.44 123 THR A CA 1
ATOM 909 C C . THR A 1 123 ? 12.731 26.270 -32.606 1.00 88.44 123 THR A C 1
ATOM 911 O O . THR A 1 123 ? 11.716 26.549 -33.239 1.00 88.44 123 THR A O 1
ATOM 914 N N . TRP A 1 124 ? 12.859 26.555 -31.309 1.00 88.19 124 TRP A N 1
ATOM 915 C CA . TRP A 1 124 ? 11.822 27.225 -30.529 1.00 88.19 124 TRP A CA 1
ATOM 916 C C . TRP A 1 124 ? 11.595 28.670 -30.954 1.00 88.19 124 TRP A C 1
ATOM 918 O O . TRP A 1 124 ? 10.448 29.069 -31.134 1.00 88.19 124 TRP A O 1
ATOM 928 N N . ALA A 1 125 ? 12.662 29.446 -31.147 1.00 87.94 125 ALA A N 1
ATOM 929 C CA . ALA A 1 125 ? 12.550 30.821 -31.620 1.00 87.94 125 ALA A CA 1
ATOM 930 C C . ALA A 1 125 ? 11.871 30.883 -32.996 1.00 87.94 125 ALA A C 1
ATOM 932 O O . ALA A 1 125 ? 11.007 31.727 -33.210 1.00 87.94 125 ALA A O 1
ATOM 933 N N . GLN A 1 126 ? 12.199 29.953 -33.897 1.00 89.38 126 GLN A N 1
ATOM 934 C CA . GLN A 1 126 ? 11.593 29.872 -35.223 1.00 89.38 126 GLN A CA 1
ATOM 935 C C . GLN A 1 126 ? 10.108 29.488 -35.157 1.00 89.38 126 GLN A C 1
ATOM 937 O O . GLN A 1 126 ? 9.295 30.135 -35.807 1.00 89.38 126 GLN A O 1
ATOM 942 N N . ALA A 1 127 ? 9.741 28.499 -34.338 1.00 89.00 127 ALA A N 1
ATOM 943 C CA . ALA A 1 127 ? 8.345 28.092 -34.162 1.00 89.00 127 ALA A CA 1
ATOM 944 C C . ALA A 1 127 ? 7.486 29.169 -33.473 1.00 89.00 127 ALA A C 1
ATOM 946 O O . ALA A 1 127 ? 6.307 29.309 -33.779 1.00 89.00 127 ALA A O 1
ATOM 947 N N . LEU A 1 128 ? 8.062 29.941 -32.546 1.00 90.44 128 LEU A N 1
ATOM 948 C CA . LEU A 1 128 ? 7.361 31.052 -31.896 1.00 90.44 128 LEU A CA 1
ATOM 949 C C . LEU A 1 128 ? 7.221 32.265 -32.820 1.00 90.44 128 LEU A C 1
ATOM 951 O O . LEU A 1 128 ? 6.190 32.932 -32.788 1.00 90.44 128 LEU A O 1
ATOM 955 N N . ALA A 1 129 ? 8.225 32.539 -33.656 1.00 89.38 129 ALA A N 1
ATOM 956 C CA . ALA A 1 129 ? 8.210 33.671 -34.578 1.00 89.38 129 ALA A CA 1
ATOM 957 C C . ALA A 1 129 ? 7.113 33.566 -35.648 1.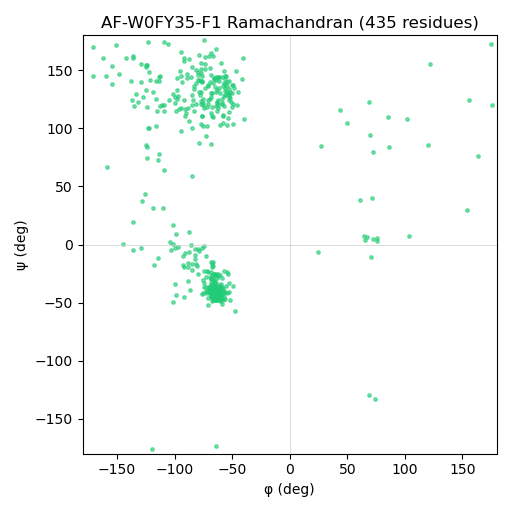00 89.38 129 ALA A C 1
ATOM 959 O O . ALA A 1 129 ? 6.654 34.592 -36.143 1.00 89.38 129 ALA A O 1
ATOM 960 N N . THR A 1 130 ? 6.670 32.356 -36.000 1.00 91.19 130 THR A N 1
ATOM 961 C CA . THR A 1 130 ? 5.578 32.176 -36.969 1.00 91.19 130 THR A CA 1
ATOM 962 C C . THR A 1 130 ? 4.191 32.363 -36.364 1.00 91.19 130 THR A C 1
ATOM 964 O O . THR A 1 130 ? 3.237 32.575 -37.107 1.00 91.19 130 THR A O 1
ATOM 967 N N . GLY A 1 131 ? 4.056 32.289 -35.034 1.00 87.31 131 GLY A N 1
ATOM 968 C CA . GLY A 1 131 ? 2.763 32.351 -34.345 1.00 87.31 131 GLY A CA 1
ATOM 969 C C . GLY A 1 131 ? 1.817 31.183 -34.664 1.00 87.31 131 GLY A C 1
ATOM 970 O O . GLY A 1 131 ? 0.661 31.205 -34.242 1.00 87.31 131 GLY A O 1
ATOM 971 N N . ASP A 1 132 ? 2.285 30.165 -35.394 1.00 93.12 132 ASP A N 1
ATOM 972 C CA . ASP A 1 132 ? 1.486 29.016 -35.808 1.00 93.12 132 ASP A CA 1
ATOM 973 C C . ASP A 1 132 ? 1.578 27.878 -34.781 1.00 93.12 132 ASP A C 1
ATOM 975 O O . ASP A 1 132 ? 2.623 27.254 -34.565 1.00 93.12 132 ASP A O 1
ATOM 979 N N . TRP A 1 133 ? 0.435 27.552 -34.178 1.00 87.94 133 TRP A N 1
ATOM 980 C CA . TRP A 1 133 ? 0.298 26.449 -33.230 1.00 87.94 133 TRP A CA 1
ATOM 981 C C . TRP A 1 133 ? 0.685 25.084 -33.810 1.00 87.94 133 TRP A C 1
ATOM 983 O O . TRP A 1 133 ? 1.131 24.215 -33.053 1.00 87.94 133 TRP A O 1
ATOM 993 N N . GLY A 1 134 ? 0.535 24.876 -35.122 1.00 92.19 134 GLY A N 1
ATOM 994 C CA . GLY A 1 134 ? 0.969 23.656 -35.800 1.00 92.19 134 GLY A CA 1
ATOM 995 C C . GLY A 1 134 ? 2.485 23.476 -35.731 1.00 92.19 134 GLY A C 1
ATOM 996 O O . GLY A 1 134 ? 2.969 22.407 -35.349 1.00 92.19 134 GLY A O 1
ATOM 997 N N . GLN A 1 135 ? 3.240 24.541 -36.002 1.00 84.88 135 GLN A N 1
ATOM 998 C CA . GLN A 1 135 ? 4.702 24.526 -35.936 1.00 84.88 135 GLN A CA 1
ATOM 999 C C . GLN A 1 135 ? 5.232 24.408 -34.508 1.00 84.88 135 GLN A C 1
ATOM 1001 O O . GLN A 1 135 ? 6.173 23.651 -34.268 1.00 84.88 135 GLN A O 1
ATOM 1006 N N . ILE A 1 136 ? 4.592 25.070 -33.541 1.00 86.31 136 ILE A N 1
ATOM 1007 C CA . ILE A 1 136 ? 4.929 24.927 -32.115 1.00 86.31 136 ILE A CA 1
ATOM 1008 C C . ILE A 1 136 ? 4.768 23.468 -31.667 1.00 86.31 136 ILE A C 1
ATOM 1010 O O . ILE A 1 136 ? 5.645 22.905 -31.007 1.00 86.31 136 ILE A O 1
ATOM 1014 N N . ARG A 1 137 ? 3.667 22.820 -32.063 1.00 89.94 137 ARG A N 1
ATOM 1015 C CA . ARG A 1 137 ? 3.421 21.409 -31.745 1.00 89.94 137 ARG A CA 1
ATOM 1016 C C . ARG A 1 137 ? 4.415 20.481 -32.444 1.00 89.94 137 ARG A C 1
ATOM 1018 O O . ARG A 1 137 ? 4.905 19.544 -31.819 1.00 89.94 137 ARG A O 1
ATOM 1025 N N . GLY A 1 138 ? 4.753 20.761 -33.702 1.00 89.06 138 GLY A N 1
ATOM 1026 C CA . GLY A 1 138 ? 5.775 20.023 -34.446 1.00 89.06 138 GLY A CA 1
ATOM 1027 C C . GLY A 1 138 ? 7.163 20.116 -33.803 1.00 89.06 138 GLY A C 1
ATOM 1028 O O . GLY A 1 138 ? 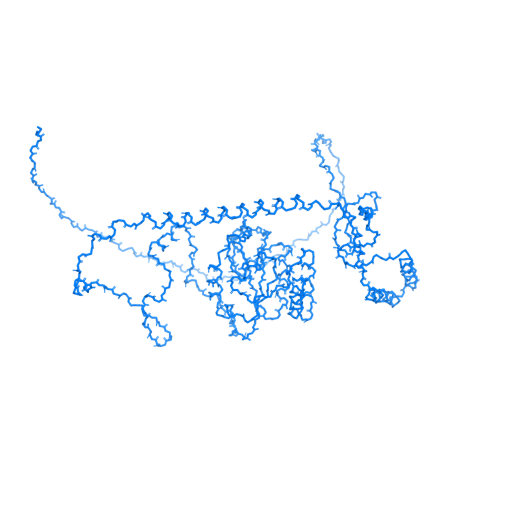7.851 19.103 -33.668 1.00 89.06 138 GLY A O 1
ATOM 1029 N N . ALA A 1 139 ? 7.553 21.302 -33.326 1.00 84.62 139 ALA A N 1
ATOM 1030 C CA . ALA A 1 139 ? 8.803 21.511 -32.595 1.00 84.62 139 ALA A CA 1
ATOM 1031 C C . ALA A 1 139 ? 8.832 20.739 -31.263 1.00 84.62 139 ALA A C 1
ATOM 1033 O O . ALA A 1 139 ? 9.837 20.103 -30.938 1.00 84.62 139 ALA A O 1
ATOM 1034 N N . LEU A 1 140 ? 7.718 20.730 -30.521 1.00 85.25 140 LEU A N 1
ATOM 1035 C CA . LEU A 1 140 ? 7.562 19.935 -29.297 1.00 85.25 140 LEU A CA 1
ATOM 1036 C C . LEU A 1 140 ? 7.705 18.433 -29.556 1.00 85.25 140 LEU A C 1
ATOM 1038 O O . LEU A 1 140 ? 8.450 17.764 -28.840 1.00 85.25 140 LEU A O 1
ATOM 1042 N N . GLN A 1 141 ? 7.029 17.917 -30.584 1.00 87.88 141 GLN A N 1
ATOM 1043 C CA . GLN A 1 141 ? 7.091 16.499 -30.937 1.00 87.88 141 GLN A CA 1
ATOM 1044 C C . GLN A 1 141 ? 8.500 16.100 -31.382 1.00 87.88 141 GLN A C 1
ATOM 1046 O O . GLN A 1 141 ? 9.053 15.125 -30.884 1.00 87.88 141 GLN A O 1
ATOM 1051 N N . THR A 1 142 ? 9.129 16.909 -32.238 1.00 85.06 142 THR A N 1
ATOM 1052 C CA . THR A 1 142 ? 10.507 16.678 -32.702 1.00 85.06 142 THR A CA 1
ATOM 1053 C C . THR A 1 142 ? 11.484 16.624 -31.529 1.00 85.06 142 THR A C 1
ATOM 1055 O O . THR A 1 142 ? 12.361 15.760 -31.483 1.00 85.06 142 THR A O 1
ATOM 1058 N N . LYS A 1 143 ? 11.311 17.513 -30.541 1.00 85.75 143 LYS A N 1
ATOM 1059 C CA . LYS A 1 143 ? 12.112 17.509 -29.315 1.00 85.75 143 LYS A CA 1
ATOM 1060 C C . LYS A 1 143 ? 11.899 16.231 -28.504 1.00 85.75 143 LYS A C 1
ATOM 1062 O O . LYS A 1 143 ? 12.881 15.623 -28.082 1.00 85.75 143 LYS A O 1
ATOM 1067 N N . ALA A 1 144 ? 10.645 15.833 -28.298 1.00 81.25 144 ALA A N 1
ATOM 1068 C CA . ALA A 1 144 ? 10.300 14.626 -27.555 1.00 81.25 144 ALA A CA 1
ATOM 1069 C C . ALA A 1 144 ? 10.884 13.369 -28.219 1.00 81.25 144 ALA A C 1
ATOM 1071 O O . ALA A 1 144 ? 11.497 12.543 -27.546 1.00 81.25 144 ALA A O 1
ATOM 1072 N N . ASP A 1 145 ? 10.789 13.270 -29.545 1.00 81.69 145 ASP A N 1
ATOM 1073 C CA . ASP A 1 145 ? 11.337 12.153 -30.313 1.00 81.69 145 ASP A CA 1
ATOM 1074 C C . ASP A 1 145 ? 12.874 12.116 -30.268 1.00 81.69 145 ASP A C 1
ATOM 1076 O O . ASP A 1 145 ? 13.480 11.044 -30.202 1.00 81.69 145 ASP A O 1
ATOM 1080 N N . ALA A 1 146 ? 13.529 13.282 -30.290 1.00 82.12 146 ALA A N 1
ATOM 1081 C CA . ALA A 1 146 ? 14.979 13.388 -30.135 1.00 82.12 146 ALA A CA 1
ATOM 1082 C C . ALA A 1 146 ? 15.445 12.981 -28.727 1.00 82.12 146 ALA A C 1
ATOM 1084 O O . ALA A 1 146 ? 16.495 12.354 -28.587 1.00 82.12 146 ALA A O 1
ATOM 1085 N N . ASP A 1 147 ? 14.665 13.299 -27.690 1.00 79.25 147 ASP A N 1
ATOM 1086 C CA . ASP A 1 147 ? 14.934 12.848 -26.323 1.00 79.25 147 ASP A CA 1
ATOM 1087 C C . ASP A 1 147 ? 14.696 11.339 -26.165 1.00 79.25 147 ASP A C 1
ATOM 1089 O O . ASP A 1 147 ? 15.486 10.671 -25.503 1.00 79.25 147 ASP A O 1
ATOM 1093 N N . ALA A 1 148 ? 13.681 10.780 -26.830 1.00 78.88 148 ALA A N 1
ATOM 1094 C CA . ALA A 1 148 ? 13.393 9.345 -26.811 1.00 78.88 148 ALA A CA 1
ATOM 1095 C C . ALA A 1 148 ? 14.461 8.500 -27.529 1.00 78.88 148 ALA A C 1
ATOM 1097 O O . ALA A 1 148 ? 14.764 7.391 -27.096 1.00 78.88 148 ALA A O 1
ATOM 1098 N N . ARG A 1 149 ? 15.060 9.020 -28.611 1.00 82.31 149 ARG A N 1
ATOM 1099 C CA . ARG A 1 149 ? 16.161 8.359 -29.343 1.00 82.31 149 ARG A CA 1
ATOM 1100 C C . ARG A 1 149 ? 17.529 8.522 -28.679 1.00 82.31 149 ARG A C 1
ATOM 1102 O O . ARG A 1 149 ? 18.518 7.987 -29.180 1.00 82.31 149 ARG A O 1
ATOM 1109 N N . ARG A 1 150 ? 17.619 9.286 -27.590 1.00 79.31 150 ARG A N 1
ATOM 1110 C CA . ARG A 1 150 ? 18.893 9.579 -26.939 1.00 79.31 150 ARG A CA 1
ATOM 1111 C C . ARG A 1 150 ? 19.417 8.314 -26.245 1.00 79.31 150 ARG A C 1
ATOM 1113 O O . ARG A 1 150 ? 18.706 7.759 -25.408 1.00 79.31 150 ARG A O 1
ATOM 1120 N N . PRO A 1 151 ? 20.649 7.862 -26.544 1.00 74.31 151 PRO A N 1
ATOM 1121 C CA . PRO A 1 151 ? 21.218 6.723 -25.841 1.00 74.31 151 PRO A CA 1
ATOM 1122 C C . PRO A 1 151 ? 21.345 7.049 -24.343 1.00 74.31 151 PRO A C 1
ATOM 1124 O O . PRO A 1 151 ? 21.635 8.202 -23.992 1.00 74.31 151 PRO A O 1
ATOM 1127 N N . PRO A 1 152 ? 21.125 6.063 -23.453 1.00 68.50 152 PRO A N 1
ATOM 1128 C CA . PRO A 1 152 ? 21.375 6.243 -22.030 1.00 68.50 152 PRO A CA 1
ATOM 1129 C C . PRO A 1 152 ? 22.835 6.654 -21.817 1.00 68.50 152 PRO A C 1
ATOM 1131 O O . PRO A 1 152 ? 23.710 6.288 -22.608 1.00 68.50 152 PRO A O 1
ATOM 1134 N N . ALA A 1 153 ? 23.098 7.441 -20.770 1.00 64.25 153 ALA A N 1
ATOM 1135 C CA . ALA A 1 153 ? 24.468 7.791 -20.417 1.00 64.25 153 ALA A CA 1
ATOM 1136 C C . ALA A 1 153 ? 25.289 6.499 -20.269 1.00 64.25 153 ALA A C 1
ATOM 1138 O O . ALA A 1 153 ? 24.850 5.557 -19.603 1.00 64.25 153 ALA A O 1
ATOM 1139 N N . LEU A 1 154 ? 26.446 6.441 -20.935 1.00 56.69 154 LEU A N 1
ATOM 1140 C CA . LEU A 1 154 ? 27.390 5.353 -20.710 1.00 56.69 154 LEU A CA 1
ATOM 1141 C C . LEU A 1 154 ? 27.760 5.367 -19.221 1.00 56.69 154 LEU A C 1
ATOM 1143 O O . LEU A 1 154 ? 27.970 6.455 -18.679 1.00 56.69 154 LEU A O 1
ATOM 1147 N N . PRO A 1 155 ? 27.811 4.203 -18.553 1.00 57.47 155 PRO A N 1
ATOM 1148 C CA . PRO A 1 155 ? 28.303 4.151 -17.188 1.00 57.47 155 PRO A CA 1
ATOM 1149 C C . PRO A 1 155 ? 29.712 4.743 -17.150 1.00 57.47 155 PRO A C 1
ATOM 1151 O O . PRO A 1 155 ? 30.489 4.547 -18.091 1.00 57.47 155 PRO A O 1
ATOM 1154 N N . ASP A 1 156 ? 30.024 5.468 -16.074 1.00 50.03 156 ASP A N 1
ATOM 1155 C CA . ASP A 1 156 ? 31.374 5.977 -15.860 1.00 50.03 156 ASP A CA 1
ATOM 1156 C C . ASP A 1 156 ? 32.382 4.829 -16.042 1.00 50.03 156 ASP A C 1
ATOM 1158 O O . ASP A 1 156 ? 32.126 3.709 -15.573 1.00 50.03 156 ASP A O 1
ATOM 1162 N N . PRO A 1 157 ? 33.518 5.065 -16.725 1.00 53.81 157 PRO A N 1
ATOM 1163 C CA . PRO A 1 157 ? 34.573 4.069 -16.777 1.00 53.81 157 PRO A CA 1
ATOM 1164 C C . PRO A 1 157 ? 34.944 3.704 -15.340 1.00 53.81 157 PRO A C 1
ATOM 1166 O O . PRO A 1 157 ? 35.125 4.590 -14.499 1.00 53.81 157 PRO A O 1
ATOM 1169 N N . ALA A 1 158 ? 35.013 2.399 -15.059 1.00 54.28 158 ALA A N 1
ATOM 1170 C CA . ALA A 1 158 ? 35.370 1.907 -13.736 1.00 54.28 158 ALA A CA 1
ATOM 1171 C C . ALA A 1 158 ? 36.627 2.647 -13.249 1.00 54.28 158 ALA A C 1
ATOM 1173 O O . ALA A 1 158 ? 37.562 2.824 -14.042 1.00 54.28 158 ALA A O 1
ATOM 1174 N N . PRO A 1 159 ? 36.654 3.115 -11.988 1.00 60.22 159 PRO A N 1
ATOM 1175 C CA . PRO A 1 159 ? 37.816 3.812 -11.465 1.00 60.22 159 PRO A CA 1
ATOM 1176 C C . PRO A 1 159 ? 39.042 2.933 -11.696 1.00 60.22 159 PRO A C 1
ATOM 1178 O O . PRO A 1 159 ? 39.016 1.740 -11.383 1.00 60.22 159 PRO A O 1
ATOM 1181 N N . ALA A 1 160 ? 40.086 3.513 -12.296 1.00 60.75 160 ALA A N 1
ATOM 1182 C CA . ALA A 1 160 ? 41.331 2.799 -12.539 1.00 60.75 160 ALA A CA 1
ATOM 1183 C C . ALA A 1 160 ? 41.768 2.131 -11.224 1.00 60.75 160 ALA A C 1
ATOM 1185 O O . ALA A 1 160 ? 41.751 2.807 -10.187 1.00 60.75 160 ALA A O 1
ATOM 1186 N N . PRO A 1 161 ? 42.098 0.825 -11.228 1.00 61.41 161 PRO A N 1
ATOM 1187 C CA . PRO A 1 161 ? 42.443 0.131 -10.001 1.00 61.41 161 PRO A CA 1
ATOM 1188 C C . PRO A 1 161 ? 43.602 0.868 -9.333 1.00 61.41 161 PRO A C 1
ATOM 1190 O O . PRO A 1 161 ? 44.609 1.182 -9.976 1.00 61.41 161 PRO A O 1
ATOM 1193 N N . ALA A 1 162 ? 43.433 1.183 -8.048 1.00 64.88 162 ALA A N 1
ATOM 1194 C CA . ALA A 1 162 ? 44.515 1.722 -7.245 1.00 64.88 162 ALA A CA 1
ATOM 1195 C C . ALA A 1 162 ? 45.708 0.760 -7.340 1.00 64.88 162 ALA A C 1
ATOM 1197 O O . ALA A 1 162 ? 45.526 -0.460 -7.302 1.00 64.88 162 ALA A O 1
ATOM 1198 N N . LYS A 1 163 ? 46.919 1.307 -7.503 1.00 56.38 163 LYS A N 1
ATOM 1199 C CA . LYS A 1 163 ? 48.144 0.501 -7.480 1.00 56.38 163 LYS A CA 1
ATOM 1200 C C . LYS A 1 163 ? 48.138 -0.324 -6.186 1.00 56.38 163 LYS A C 1
ATOM 1202 O O . LYS A 1 163 ? 47.940 0.279 -5.131 1.00 56.38 163 LYS A O 1
ATOM 1207 N N . PRO A 1 164 ? 48.299 -1.656 -6.246 1.00 57.81 164 PRO A N 1
ATOM 1208 C CA . PRO A 1 164 ? 48.311 -2.460 -5.038 1.00 57.81 164 PRO A CA 1
ATOM 1209 C C . PRO A 1 164 ? 49.505 -2.039 -4.179 1.00 57.81 164 PRO A C 1
ATOM 1211 O O . PRO A 1 164 ? 50.647 -2.053 -4.640 1.00 57.81 164 PRO A O 1
ATOM 1214 N N . GLU A 1 165 ? 49.215 -1.638 -2.944 1.00 67.44 165 GLU A N 1
ATOM 1215 C CA . GLU A 1 165 ? 50.201 -1.600 -1.865 1.00 67.44 165 GLU A CA 1
ATOM 1216 C C . GLU A 1 165 ? 50.801 -3.013 -1.708 1.00 67.44 165 GLU A C 1
ATOM 1218 O O . GLU A 1 165 ? 50.089 -4.003 -1.932 1.00 67.44 165 GLU A O 1
ATOM 1223 N N . PRO A 1 166 ? 52.094 -3.140 -1.368 1.00 70.25 166 PRO A N 1
ATOM 1224 C CA . PRO A 1 166 ? 52.727 -4.439 -1.179 1.00 70.25 166 PRO A CA 1
ATOM 1225 C C . PRO A 1 166 ? 51.970 -5.243 -0.114 1.00 70.25 166 PRO A C 1
ATOM 1227 O O . PRO A 1 166 ? 51.826 -4.824 1.031 1.00 70.25 166 PRO A O 1
ATOM 1230 N N . PHE A 1 167 ? 51.443 -6.393 -0.530 1.00 71.38 167 PHE A N 1
ATOM 1231 C CA . PHE A 1 167 ? 50.671 -7.301 0.308 1.00 71.38 167 PHE A CA 1
ATOM 1232 C C . PHE A 1 167 ? 51.617 -8.081 1.225 1.00 71.38 167 PHE A C 1
ATOM 1234 O O . PHE A 1 167 ? 52.381 -8.924 0.750 1.00 71.38 167 PHE A O 1
ATOM 1241 N N . ASP A 1 168 ? 51.569 -7.795 2.525 1.00 83.69 168 ASP A N 1
ATOM 1242 C CA . ASP A 1 168 ? 52.302 -8.553 3.537 1.00 83.69 168 ASP A CA 1
ATOM 1243 C C . ASP A 1 168 ? 51.577 -9.880 3.822 1.00 83.69 168 ASP A C 1
ATOM 1245 O O . ASP A 1 168 ? 50.525 -9.943 4.469 1.00 83.69 168 ASP A O 1
ATOM 1249 N N . VAL A 1 169 ? 52.141 -10.957 3.274 1.00 82.75 169 VAL A N 1
ATOM 1250 C CA . VAL A 1 169 ? 51.608 -12.319 3.380 1.00 82.75 169 VAL A CA 1
ATOM 1251 C C . VAL A 1 169 ? 51.658 -12.826 4.827 1.00 82.75 169 VAL A C 1
ATOM 1253 O O . VAL A 1 169 ? 50.781 -13.597 5.227 1.00 82.75 169 VAL A O 1
ATOM 1256 N N . GLU A 1 170 ? 52.634 -12.387 5.627 1.00 82.38 170 GLU A N 1
ATOM 1257 C CA . GLU A 1 170 ? 52.785 -12.825 7.018 1.00 82.38 170 GLU A CA 1
ATOM 1258 C C . GLU A 1 170 ? 51.741 -12.166 7.922 1.00 82.38 170 GLU A C 1
ATOM 1260 O O . GLU A 1 170 ? 51.103 -12.856 8.723 1.00 82.38 170 GLU A O 1
ATOM 1265 N N . GLU A 1 171 ? 51.476 -10.868 7.743 1.00 83.75 171 GLU A N 1
ATOM 1266 C CA . GLU A 1 171 ? 50.439 -10.172 8.514 1.00 83.75 171 GLU A CA 1
ATOM 1267 C C . GLU A 1 171 ? 49.043 -10.751 8.224 1.00 83.75 171 GLU A C 1
ATOM 1269 O O . GLU A 1 171 ? 48.237 -10.986 9.135 1.00 83.75 171 GLU A O 1
ATOM 1274 N N . PHE A 1 172 ? 48.756 -11.051 6.954 1.00 83.06 172 PHE A N 1
ATOM 1275 C CA . PHE A 1 172 ? 47.487 -11.658 6.562 1.00 83.06 172 PHE A CA 1
ATOM 1276 C C . PHE A 1 172 ? 47.313 -13.071 7.138 1.00 83.06 172 PHE A C 1
ATOM 1278 O O . PHE A 1 172 ? 46.231 -13.413 7.635 1.00 83.06 172 PHE A O 1
ATOM 1285 N N . ALA A 1 173 ? 48.372 -13.886 7.115 1.00 83.94 173 ALA A N 1
ATOM 1286 C CA . ALA A 1 173 ? 48.359 -15.221 7.703 1.00 83.94 173 ALA A CA 1
ATOM 1287 C C . ALA A 1 173 ? 48.143 -15.160 9.224 1.00 83.94 173 ALA A C 1
ATOM 1289 O O . ALA A 1 173 ? 47.279 -15.868 9.750 1.00 83.94 173 ALA A O 1
ATOM 1290 N N . ALA A 1 174 ? 48.838 -14.257 9.923 1.00 85.88 174 ALA A N 1
ATOM 1291 C CA . ALA A 1 174 ? 48.698 -14.072 11.366 1.00 85.88 174 ALA A CA 1
ATOM 1292 C C . ALA A 1 174 ? 47.273 -13.646 11.763 1.00 85.88 174 ALA A C 1
ATOM 1294 O O . ALA A 1 174 ? 46.679 -14.218 12.683 1.00 85.88 174 ALA A O 1
ATOM 1295 N N . ARG A 1 175 ? 46.675 -12.697 11.029 1.00 82.56 175 ARG A N 1
ATOM 1296 C CA . ARG A 1 175 ? 45.291 -12.248 11.270 1.00 82.56 175 ARG A CA 1
ATOM 1297 C C . ARG A 1 175 ? 44.265 -13.345 10.997 1.00 82.56 175 ARG A C 1
ATOM 1299 O O . ARG A 1 175 ? 43.288 -13.462 11.737 1.00 82.56 175 ARG A O 1
ATOM 1306 N N . SER A 1 176 ? 44.496 -14.164 9.975 1.00 81.12 176 SER A N 1
ATOM 1307 C CA . SER A 1 176 ? 43.601 -15.268 9.614 1.00 81.12 176 SER A CA 1
ATOM 1308 C C . SER A 1 176 ? 43.618 -16.388 10.659 1.00 81.12 176 SER A C 1
ATOM 1310 O O . SER A 1 176 ? 42.561 -16.895 11.035 1.00 81.12 176 SER A O 1
ATOM 1312 N N . VAL A 1 177 ? 44.797 -16.729 11.192 1.00 87.56 177 VAL A N 1
ATOM 1313 C CA . VAL A 1 177 ? 44.939 -17.723 12.269 1.00 87.56 177 VAL A CA 1
ATOM 1314 C C . VAL A 1 177 ? 44.315 -17.217 13.573 1.00 87.56 177 VAL A C 1
ATOM 1316 O O . VAL A 1 177 ? 43.555 -17.947 14.209 1.00 87.56 177 VAL A O 1
ATOM 1319 N N . ALA A 1 178 ? 44.548 -15.953 13.942 1.00 84.31 178 ALA A N 1
ATOM 1320 C CA . ALA A 1 178 ? 43.946 -15.358 15.136 1.00 84.31 178 ALA A CA 1
ATOM 1321 C C . ALA A 1 178 ? 42.405 -15.342 15.070 1.00 84.31 178 ALA A C 1
ATOM 1323 O O . ALA A 1 178 ? 41.734 -15.662 16.053 1.00 84.31 178 ALA A O 1
ATOM 1324 N N . ALA A 1 179 ? 41.834 -15.035 13.900 1.00 79.88 179 ALA A N 1
ATOM 1325 C CA . ALA A 1 179 ? 40.388 -15.067 13.688 1.00 79.88 179 ALA A CA 1
ATOM 1326 C C . ALA A 1 179 ? 39.804 -16.491 13.785 1.00 79.88 179 ALA A C 1
ATOM 1328 O O . ALA A 1 179 ? 38.711 -16.675 14.325 1.00 79.88 179 ALA A O 1
ATOM 1329 N N . ALA A 1 180 ? 40.534 -17.504 13.305 1.00 80.44 180 ALA A N 1
ATOM 1330 C CA . ALA A 1 180 ? 40.116 -18.901 13.401 1.00 80.44 180 ALA A CA 1
ATOM 1331 C C . ALA A 1 180 ? 40.098 -19.405 14.856 1.00 80.44 180 ALA A C 1
ATOM 1333 O O . ALA A 1 180 ? 39.139 -20.065 15.258 1.00 80.44 180 ALA A O 1
ATOM 1334 N N . ILE A 1 181 ? 41.105 -19.040 15.659 1.00 86.62 181 ILE A N 1
ATOM 1335 C CA . ILE A 1 181 ? 41.176 -19.389 17.088 1.00 86.62 181 ILE A CA 1
ATOM 1336 C C . ILE A 1 181 ? 40.018 -18.743 17.861 1.00 86.62 181 ILE A C 1
ATOM 1338 O O . ILE A 1 181 ? 39.302 -19.432 18.584 1.00 86.62 181 ILE A O 1
ATOM 1342 N N . ALA A 1 182 ? 39.759 -17.448 17.642 1.00 78.50 182 ALA A N 1
ATOM 1343 C CA . ALA A 1 182 ? 38.661 -16.741 18.306 1.00 78.50 182 ALA A CA 1
ATOM 1344 C C . ALA A 1 182 ? 37.277 -17.342 17.982 1.00 78.50 182 ALA A C 1
ATOM 1346 O O . ALA A 1 182 ? 36.406 -17.425 18.850 1.00 78.50 182 ALA A O 1
ATOM 1347 N N . SER A 1 183 ? 37.080 -17.800 16.741 1.00 78.00 183 SER A N 1
ATOM 1348 C CA . SER A 1 183 ? 35.851 -18.480 16.313 1.00 78.00 183 SER A CA 1
ATOM 1349 C C . SER A 1 183 ? 35.673 -19.845 16.997 1.00 78.00 183 SER A C 1
ATOM 1351 O O . SER A 1 183 ? 34.564 -20.198 17.404 1.00 78.00 183 SER A O 1
ATOM 1353 N N . HIS A 1 184 ? 36.763 -20.597 17.185 1.00 82.38 184 HIS A N 1
ATOM 1354 C CA . HIS A 1 184 ? 36.737 -21.902 17.851 1.00 82.38 184 HIS A CA 1
ATOM 1355 C C . HIS A 1 184 ? 36.380 -21.792 19.344 1.00 82.38 184 HIS A C 1
ATOM 1357 O O . HIS A 1 184 ? 35.494 -22.507 19.818 1.00 82.38 184 HIS A O 1
ATOM 1363 N N . ASP A 1 185 ? 36.972 -20.834 20.063 1.00 77.75 185 ASP A N 1
ATOM 1364 C CA . ASP A 1 185 ? 36.666 -20.583 21.481 1.00 77.75 185 ASP A CA 1
ATOM 1365 C C . ASP A 1 185 ? 35.203 -20.164 21.693 1.00 77.75 185 ASP A C 1
ATOM 1367 O O . ASP A 1 185 ? 34.538 -20.594 22.644 1.00 77.75 185 ASP A O 1
ATOM 1371 N N . GLN A 1 186 ? 34.655 -19.372 20.767 1.00 75.25 186 GLN A N 1
ATOM 1372 C CA . GLN A 1 186 ? 33.252 -18.968 20.813 1.00 75.25 186 GLN A CA 1
ATOM 1373 C C . GLN A 1 186 ? 32.301 -20.163 20.632 1.00 75.25 186 GLN A C 1
ATOM 1375 O O . GLN A 1 186 ? 31.242 -20.212 21.266 1.00 75.25 186 GLN A O 1
ATOM 1380 N N . GLN A 1 187 ? 32.674 -21.149 19.809 1.00 74.75 187 GLN A N 1
ATOM 1381 C CA . GLN A 1 187 ? 31.891 -22.372 19.624 1.00 74.75 187 GLN A CA 1
ATOM 1382 C C . GLN A 1 187 ? 31.938 -23.289 20.853 1.00 74.75 187 GLN A C 1
ATOM 1384 O O . GLN A 1 187 ? 30.893 -23.807 21.254 1.00 74.75 187 GLN A O 1
ATOM 1389 N N . LEU A 1 188 ? 33.097 -23.442 21.501 1.00 74.81 188 LEU A N 1
ATOM 1390 C CA . LEU A 1 188 ? 33.229 -24.250 22.721 1.00 74.81 188 LEU A CA 1
ATOM 1391 C C . LEU A 1 188 ? 32.414 -23.668 23.891 1.00 74.81 188 LEU A C 1
ATOM 1393 O O . LEU A 1 188 ? 31.682 -24.398 24.560 1.00 74.81 188 LEU A O 1
ATOM 1397 N N . SER A 1 189 ? 32.415 -22.340 24.057 1.00 75.00 189 SER A N 1
ATOM 1398 C CA . SER A 1 189 ? 31.610 -21.651 25.081 1.00 75.00 189 SER A CA 1
ATOM 1399 C C . SER A 1 189 ? 30.097 -21.897 24.942 1.00 75.00 189 SER A C 1
ATOM 1401 O O . SER A 1 189 ? 29.367 -21.988 25.937 1.00 75.00 189 SER A O 1
ATOM 1403 N N . LEU A 1 190 ? 29.603 -22.034 23.707 1.00 65.12 190 LEU A N 1
ATOM 1404 C CA . LEU A 1 190 ? 28.195 -22.337 23.439 1.00 65.12 190 LEU A CA 1
ATOM 1405 C C . LEU A 1 190 ? 27.846 -23.791 23.790 1.00 65.12 190 LEU A C 1
ATOM 1407 O O . LEU A 1 190 ? 26.765 -24.043 24.331 1.00 65.12 190 LEU A O 1
ATOM 1411 N N . PHE A 1 191 ? 28.754 -24.741 23.554 1.00 67.19 191 PHE A N 1
ATOM 1412 C CA . PHE A 1 191 ? 28.544 -26.142 23.929 1.00 67.19 191 PHE A CA 1
ATOM 1413 C C . PHE A 1 191 ? 28.472 -26.332 25.451 1.00 67.19 191 PHE A C 1
ATOM 1415 O O . PHE A 1 191 ? 27.538 -26.982 25.933 1.00 67.19 191 PHE A O 1
ATOM 1422 N N . ASP A 1 192 ? 29.351 -25.678 26.213 1.00 69.81 192 ASP A N 1
ATOM 1423 C CA . ASP A 1 192 ? 29.366 -25.783 27.679 1.00 69.81 192 ASP A CA 1
ATOM 1424 C C . ASP A 1 192 ? 28.111 -25.186 28.333 1.00 69.81 192 ASP A C 1
ATOM 1426 O O . ASP A 1 192 ? 27.533 -25.774 29.253 1.00 69.81 192 ASP A O 1
ATOM 1430 N N . ARG A 1 193 ? 27.593 -24.068 27.804 1.00 59.69 193 ARG A N 1
ATOM 1431 C CA . ARG A 1 193 ? 26.314 -23.492 28.265 1.00 59.69 193 ARG A CA 1
ATOM 1432 C C . ARG A 1 193 ? 25.131 -24.426 28.018 1.00 59.69 193 ARG A C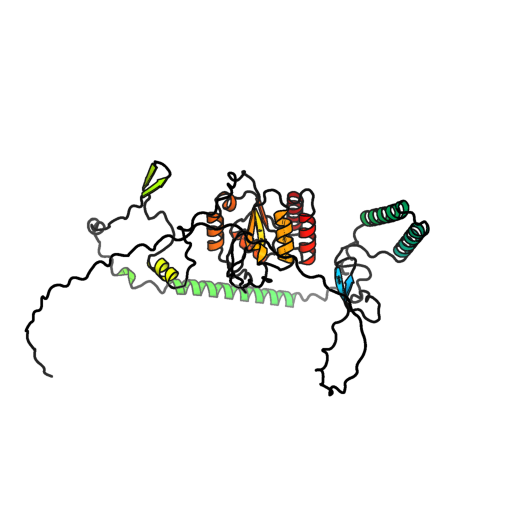 1
ATOM 1434 O O . ARG A 1 193 ? 24.211 -24.489 28.833 1.00 59.69 193 ARG A O 1
ATOM 1441 N N . THR A 1 194 ? 25.160 -25.185 26.927 1.00 58.38 194 THR A N 1
ATOM 1442 C CA . THR A 1 194 ? 24.083 -26.122 26.577 1.00 58.38 194 THR A CA 1
ATOM 1443 C C . THR A 1 194 ? 24.129 -27.389 27.442 1.00 58.38 194 THR A C 1
ATOM 1445 O O . THR A 1 194 ? 23.085 -27.965 27.759 1.00 58.38 194 THR A O 1
ATOM 1448 N N . ALA A 1 195 ? 25.325 -27.803 27.874 1.00 60.09 195 ALA A N 1
ATOM 1449 C CA . ALA A 1 195 ? 25.518 -28.912 28.805 1.00 60.09 195 ALA A CA 1
ATOM 1450 C C . ALA A 1 195 ? 25.095 -28.552 30.243 1.00 60.09 195 ALA A C 1
ATOM 1452 O O . ALA A 1 195 ? 24.418 -29.350 30.896 1.00 60.09 195 ALA A O 1
ATOM 1453 N N . ALA A 1 196 ? 25.397 -27.334 30.707 1.00 55.72 196 ALA A N 1
ATOM 1454 C CA . ALA A 1 196 ? 25.031 -26.860 32.045 1.00 55.72 196 ALA A CA 1
ATOM 1455 C C . ALA A 1 196 ? 23.508 -26.715 32.252 1.00 55.72 196 ALA A C 1
ATOM 1457 O O . ALA A 1 196 ? 22.993 -27.020 33.325 1.00 55.72 196 ALA A O 1
ATOM 1458 N N . VAL A 1 197 ? 22.755 -26.334 31.213 1.00 58.28 197 VAL A N 1
ATOM 1459 C CA . VAL A 1 197 ? 21.281 -26.235 31.286 1.00 58.28 197 VAL A CA 1
ATOM 1460 C C . VAL A 1 197 ? 20.608 -27.616 31.346 1.00 58.28 197 VAL A C 1
ATOM 1462 O O . VAL A 1 197 ? 19.503 -27.745 31.865 1.00 58.28 197 VAL A O 1
ATOM 1465 N N . ARG A 1 198 ? 21.270 -28.681 30.870 1.00 54.53 198 ARG A N 1
ATOM 1466 C CA . ARG A 1 198 ? 20.712 -30.047 30.870 1.00 54.53 198 ARG A CA 1
ATOM 1467 C C . ARG A 1 198 ? 20.983 -30.842 32.153 1.00 54.53 198 ARG A C 1
ATOM 1469 O O . ARG A 1 198 ? 20.317 -31.854 32.366 1.00 54.53 198 ARG A O 1
ATOM 1476 N N . SER A 1 199 ? 21.925 -30.423 33.000 1.00 50.94 199 SER A N 1
ATOM 1477 C CA . SER A 1 199 ? 22.291 -31.156 34.225 1.00 50.94 199 SER A CA 1
ATOM 1478 C C . SER A 1 199 ? 21.527 -30.711 35.480 1.00 50.94 199 SER A C 1
ATOM 1480 O O . SER A 1 199 ? 21.453 -31.480 36.438 1.00 50.94 199 SER A O 1
ATOM 1482 N N . ALA A 1 200 ? 20.900 -29.530 35.473 1.00 48.81 200 ALA A N 1
ATOM 1483 C CA . ALA A 1 200 ? 20.260 -28.953 36.659 1.00 48.81 200 ALA A CA 1
ATOM 1484 C C . ALA A 1 200 ? 18.871 -29.533 37.023 1.00 48.81 200 ALA A C 1
ATOM 1486 O O . ALA A 1 200 ? 18.346 -29.196 38.078 1.00 48.81 200 ALA A O 1
ATOM 1487 N N . ASP A 1 201 ? 18.280 -30.426 36.215 1.00 51.44 201 ASP A N 1
ATOM 1488 C CA . ASP A 1 201 ? 16.861 -30.819 36.358 1.00 51.44 201 ASP A CA 1
ATOM 1489 C C . ASP A 1 201 ? 16.624 -32.320 36.664 1.00 51.44 201 ASP A C 1
ATOM 1491 O O . ASP A 1 201 ? 15.644 -32.916 36.206 1.00 51.44 201 ASP A O 1
ATOM 1495 N N . ARG A 1 202 ? 17.540 -33.011 37.379 1.00 52.84 202 ARG A N 1
ATOM 1496 C CA . ARG A 1 202 ? 17.488 -34.496 37.440 1.00 52.84 202 ARG A CA 1
ATOM 1497 C C . ARG A 1 202 ? 17.680 -35.317 38.734 1.00 52.84 202 ARG A C 1
ATOM 1499 O O . ARG A 1 202 ? 17.820 -36.531 38.564 1.00 52.84 202 ARG A O 1
ATOM 1506 N N . PRO A 1 203 ? 17.544 -34.825 39.986 1.00 42.03 203 PRO A N 1
ATOM 1507 C CA . PRO A 1 203 ? 17.403 -35.757 41.121 1.00 42.03 203 PRO A CA 1
ATOM 1508 C C . PRO A 1 203 ? 15.960 -35.982 41.614 1.00 42.03 203 PRO A C 1
ATOM 1510 O O . PRO A 1 203 ? 15.623 -37.101 41.996 1.00 42.03 203 PRO A O 1
ATOM 1513 N N . GLU A 1 204 ? 15.061 -34.991 41.584 1.00 41.88 204 GLU A N 1
ATOM 1514 C CA . GLU A 1 204 ? 13.818 -35.088 42.382 1.00 41.88 204 GLU A CA 1
ATOM 1515 C C . GLU A 1 204 ? 12.652 -35.844 41.718 1.00 41.88 204 GLU A C 1
ATOM 1517 O O . GLU A 1 204 ? 11.791 -36.402 42.402 1.00 41.88 204 GLU A O 1
ATOM 1522 N N . ARG A 1 205 ? 12.625 -35.975 40.385 1.00 44.81 205 ARG A N 1
ATOM 1523 C CA . ARG A 1 205 ? 11.499 -36.630 39.681 1.00 44.81 205 ARG A CA 1
ATOM 1524 C C . ARG A 1 205 ? 11.553 -38.162 39.640 1.00 44.81 205 ARG A C 1
ATOM 1526 O O . ARG A 1 205 ? 10.603 -38.785 39.162 1.00 44.81 205 ARG A O 1
ATOM 1533 N N . ARG A 1 206 ? 12.617 -38.801 40.146 1.00 45.53 206 ARG A N 1
ATOM 1534 C CA . ARG A 1 206 ? 12.785 -40.270 40.079 1.00 45.53 206 ARG A CA 1
ATOM 1535 C C . ARG A 1 206 ? 12.252 -41.045 41.294 1.00 45.53 206 ARG A C 1
ATOM 1537 O O . ARG A 1 206 ? 12.117 -42.259 41.193 1.00 45.53 206 ARG A O 1
ATOM 1544 N N . ALA A 1 207 ? 11.869 -40.382 42.390 1.00 43.94 207 ALA A N 1
ATOM 1545 C CA . ALA A 1 207 ? 11.495 -41.059 43.643 1.00 43.94 207 ALA A CA 1
ATOM 1546 C C . ALA A 1 207 ? 9.979 -41.290 43.874 1.00 43.94 207 ALA A C 1
ATOM 1548 O O . ALA A 1 207 ? 9.604 -41.903 44.870 1.00 43.94 207 ALA A O 1
ATOM 1549 N N . ARG A 1 208 ? 9.075 -40.853 42.979 1.00 48.28 208 ARG A N 1
ATOM 1550 C CA . ARG A 1 208 ? 7.607 -40.955 43.191 1.00 48.28 208 ARG A CA 1
ATOM 1551 C C . ARG A 1 208 ? 6.826 -41.662 42.075 1.00 48.28 208 ARG A C 1
ATOM 1553 O O . ARG A 1 208 ? 5.735 -41.238 41.711 1.00 48.28 208 ARG A O 1
ATOM 1560 N N . ARG A 1 209 ? 7.330 -42.783 41.549 1.00 40.69 209 ARG A N 1
ATOM 1561 C CA . ARG A 1 209 ? 6.524 -43.702 40.716 1.00 40.69 209 ARG A CA 1
ATOM 1562 C C . ARG A 1 209 ? 6.314 -45.044 41.417 1.00 40.69 209 ARG A C 1
ATOM 1564 O O . ARG A 1 209 ? 6.943 -46.041 41.080 1.00 40.69 209 ARG A O 1
ATOM 1571 N N . ARG A 1 210 ? 5.380 -45.071 42.375 1.00 46.28 210 ARG A N 1
ATOM 1572 C CA . ARG A 1 210 ? 4.617 -46.293 42.674 1.00 46.28 210 ARG A CA 1
ATOM 1573 C C . ARG A 1 210 ? 3.499 -46.429 41.636 1.00 46.28 210 ARG A C 1
ATOM 1575 O O . ARG A 1 210 ? 2.942 -45.434 41.180 1.00 46.28 210 ARG A O 1
ATOM 1582 N N . ARG A 1 211 ? 3.258 -47.671 41.217 1.00 51.72 211 ARG A N 1
ATOM 1583 C CA . ARG A 1 211 ? 2.347 -48.075 40.139 1.00 51.72 211 ARG A CA 1
ATOM 1584 C C . ARG A 1 211 ? 0.904 -47.694 40.494 1.00 51.72 211 ARG A C 1
ATOM 1586 O O . ARG A 1 211 ? 0.368 -48.253 41.443 1.00 51.72 211 ARG A O 1
ATOM 1593 N N . ARG A 1 212 ? 0.293 -46.782 39.730 1.00 46.94 212 ARG A N 1
ATOM 1594 C CA . ARG A 1 212 ? -1.170 -46.634 39.684 1.00 46.94 212 ARG A CA 1
ATOM 1595 C C . ARG A 1 212 ? -1.745 -47.680 38.738 1.00 46.94 212 ARG A C 1
ATOM 1597 O O . ARG A 1 212 ? -1.141 -47.965 37.702 1.00 46.94 212 ARG A O 1
ATOM 1604 N N . THR A 1 213 ? -2.866 -48.276 39.121 1.00 53.75 213 THR A N 1
ATOM 1605 C CA . THR A 1 213 ? -3.556 -49.295 38.315 1.00 53.75 213 THR A CA 1
ATOM 1606 C C . THR A 1 213 ? -4.529 -48.640 37.325 1.00 53.75 213 THR A C 1
ATOM 1608 O O . THR A 1 213 ? -4.928 -47.494 37.539 1.00 53.75 213 THR A O 1
ATOM 1611 N N . PRO A 1 214 ? -4.936 -49.335 36.243 1.00 41.72 214 PRO A N 1
ATOM 1612 C CA . PRO A 1 214 ? -5.818 -48.773 35.211 1.00 41.72 214 PRO A CA 1
ATOM 1613 C C . PRO A 1 214 ? -7.168 -48.239 35.724 1.00 41.72 214 PRO A C 1
ATOM 1615 O O . PRO A 1 214 ? -7.739 -47.353 35.098 1.00 41.72 214 PRO A O 1
ATOM 1618 N N . ALA A 1 215 ? -7.651 -48.707 36.881 1.00 42.00 215 ALA A N 1
ATOM 1619 C CA . ALA A 1 215 ? -8.895 -48.231 37.488 1.00 42.00 215 ALA A CA 1
ATOM 1620 C C . ALA A 1 215 ? -8.779 -46.832 38.138 1.00 42.00 215 ALA A C 1
ATOM 1622 O O . ALA A 1 215 ? -9.778 -46.132 38.239 1.00 42.00 215 ALA A O 1
ATOM 1623 N N . GLU A 1 216 ? -7.578 -46.372 38.517 1.00 44.03 216 GLU A N 1
ATOM 1624 C CA . GLU A 1 216 ? -7.366 -45.013 39.061 1.00 44.03 216 GLU A CA 1
ATOM 1625 C C . GLU A 1 216 ? -7.232 -43.937 37.969 1.00 44.03 216 GLU A C 1
ATOM 1627 O O . GLU A 1 216 ? -7.249 -42.744 38.268 1.00 44.03 216 GLU A O 1
ATOM 1632 N N . ILE A 1 217 ? -7.068 -44.339 36.704 1.00 49.16 217 ILE A N 1
ATOM 1633 C CA . ILE A 1 217 ? -6.960 -43.417 35.560 1.00 49.16 217 ILE A CA 1
ATOM 1634 C C . ILE A 1 217 ? -8.353 -43.011 35.047 1.00 49.16 217 ILE A C 1
ATOM 1636 O O . ILE A 1 217 ? -8.490 -41.982 34.391 1.00 49.16 217 ILE A O 1
ATOM 1640 N N . LEU A 1 218 ? -9.400 -43.754 35.410 1.00 42.00 218 LEU A N 1
ATOM 1641 C CA . LEU A 1 218 ? -10.783 -43.468 35.033 1.00 42.00 218 LEU A CA 1
ATOM 1642 C C . LEU A 1 218 ? -11.579 -42.998 36.255 1.00 42.00 218 LEU A C 1
ATOM 1644 O O . LEU A 1 218 ? -12.518 -43.647 36.706 1.00 42.00 218 LEU A O 1
ATOM 1648 N N . GLY A 1 219 ? -11.172 -41.851 36.800 1.00 34.44 219 GLY A N 1
ATOM 1649 C CA . GLY A 1 219 ? -11.988 -41.099 37.746 1.00 34.44 219 GLY A CA 1
ATOM 1650 C C . GLY A 1 219 ? -13.226 -40.543 37.043 1.00 34.44 219 GLY A C 1
ATOM 1651 O O . GLY A 1 219 ? -13.132 -39.657 36.196 1.00 34.44 219 GLY A O 1
ATOM 1652 N N . THR A 1 220 ? -14.381 -41.092 37.401 1.00 46.69 220 THR A N 1
ATOM 1653 C CA . THR A 1 220 ? -15.719 -40.528 37.205 1.00 46.69 220 THR A CA 1
ATOM 1654 C C . THR A 1 220 ? -15.788 -39.104 37.763 1.00 46.69 220 THR A C 1
ATOM 1656 O O . THR A 1 220 ? -15.619 -38.941 38.966 1.00 46.69 220 THR A O 1
ATOM 1659 N N . ASP A 1 221 ? -15.972 -38.119 36.872 1.00 42.91 221 ASP A N 1
ATOM 1660 C CA . ASP A 1 221 ? -16.624 -36.795 37.063 1.00 42.91 221 ASP A CA 1
ATOM 1661 C C . ASP A 1 221 ? -16.127 -35.705 36.081 1.00 42.91 221 ASP A C 1
ATOM 1663 O O . ASP A 1 221 ? -16.170 -34.508 36.362 1.00 42.91 221 ASP A O 1
ATOM 1667 N N . ALA A 1 222 ? -15.707 -36.074 34.867 1.00 37.22 222 ALA A N 1
ATOM 1668 C CA . ALA A 1 222 ? -15.529 -35.095 33.795 1.00 37.22 222 ALA A CA 1
ATOM 1669 C C . ALA A 1 222 ? -16.869 -34.860 33.074 1.00 37.22 222 ALA A C 1
ATOM 1671 O O . ALA A 1 222 ? -17.290 -35.656 32.234 1.00 37.22 222 ALA A O 1
ATOM 1672 N N . LYS A 1 223 ? -17.556 -33.761 33.403 1.00 37.19 223 LYS A N 1
ATOM 1673 C CA . LYS A 1 223 ? -18.620 -33.210 32.551 1.00 37.19 223 LYS A CA 1
ATOM 1674 C C . LYS A 1 223 ? -17.964 -32.595 31.315 1.00 37.19 223 LYS A C 1
ATOM 1676 O O . LYS A 1 223 ? -17.421 -31.498 31.388 1.00 37.19 223 LYS A O 1
ATOM 1681 N N . TRP A 1 224 ? -18.007 -33.307 30.196 1.00 35.03 224 TRP A N 1
ATOM 1682 C CA . TRP A 1 224 ? -17.572 -32.792 28.900 1.00 35.03 224 TRP A CA 1
ATOM 1683 C C . TRP A 1 224 ? -18.643 -31.837 28.369 1.00 35.03 224 TRP A C 1
ATOM 1685 O O . TRP A 1 224 ? -19.799 -32.230 28.198 1.00 35.03 224 TRP A O 1
ATOM 1695 N N . ALA A 1 225 ? -18.283 -30.574 28.146 1.00 40.78 225 ALA A N 1
ATOM 1696 C CA . ALA A 1 225 ? -19.159 -29.629 27.469 1.00 40.78 225 ALA A CA 1
ATOM 1697 C C . ALA A 1 225 ? -19.148 -29.947 25.969 1.00 40.78 225 ALA A C 1
ATOM 1699 O O . ALA A 1 225 ? -18.100 -29.961 25.331 1.00 40.78 225 ALA A O 1
ATOM 1700 N N . ILE A 1 226 ? -20.324 -30.237 25.418 1.00 38.59 226 ILE A N 1
ATOM 1701 C CA . ILE A 1 226 ? -20.517 -30.467 23.990 1.00 38.59 226 ILE A CA 1
ATOM 1702 C C . ILE A 1 226 ? -21.070 -29.180 23.385 1.00 38.59 226 ILE A C 1
ATOM 1704 O O . ILE A 1 226 ? -22.137 -28.713 23.789 1.00 38.59 226 ILE A O 1
ATOM 1708 N N . VAL A 1 227 ? -20.370 -28.615 22.401 1.00 51.00 227 VAL A N 1
ATOM 1709 C CA . VAL A 1 227 ? -20.866 -27.463 21.644 1.00 51.00 227 VAL A CA 1
ATOM 1710 C C . VAL A 1 227 ? -21.554 -27.965 20.378 1.00 51.00 227 VAL A C 1
ATOM 1712 O O . VAL A 1 227 ? -20.937 -28.589 19.513 1.00 51.00 227 VAL A O 1
ATOM 1715 N N . HIS A 1 228 ? -22.852 -27.687 20.266 1.00 50.69 228 HIS A N 1
ATOM 1716 C CA . HIS A 1 228 ? -23.614 -27.943 19.049 1.00 50.69 228 HIS A CA 1
ATOM 1717 C C . HIS A 1 228 ? -23.526 -26.730 18.127 1.00 50.69 228 HIS A C 1
ATOM 1719 O O . HIS A 1 228 ? -24.002 -25.643 18.458 1.00 50.69 228 HIS A O 1
ATOM 1725 N N . VAL A 1 229 ? -22.941 -26.920 16.948 1.00 55.34 229 VAL A N 1
ATOM 1726 C CA . VAL A 1 229 ? -22.840 -25.880 15.922 1.00 55.34 229 VAL A CA 1
ATOM 1727 C C . VAL A 1 229 ? -23.847 -26.190 14.824 1.00 55.34 229 VAL A C 1
ATOM 1729 O O . VAL A 1 229 ? -23.851 -27.277 14.248 1.00 55.34 229 VAL A O 1
ATOM 1732 N N . ARG A 1 230 ? -24.727 -25.231 14.526 1.00 45.19 230 ARG A N 1
ATOM 1733 C CA . ARG A 1 230 ? -25.764 -25.383 13.501 1.00 45.19 230 ARG A CA 1
ATOM 1734 C C . ARG A 1 230 ? -25.337 -24.708 12.201 1.00 45.19 230 ARG A C 1
ATOM 1736 O O . ARG A 1 230 ? -25.029 -23.517 12.195 1.00 45.19 230 ARG A O 1
ATOM 1743 N N . ARG A 1 231 ? -25.374 -25.446 11.090 1.00 48.44 231 ARG A N 1
ATOM 1744 C CA . ARG A 1 231 ? -25.147 -24.923 9.735 1.00 48.44 231 ARG A CA 1
ATOM 1745 C C . ARG A 1 231 ? -26.367 -25.252 8.877 1.00 48.44 231 ARG A C 1
ATOM 1747 O O . ARG A 1 231 ? -26.528 -26.369 8.405 1.00 48.44 231 ARG A O 1
ATOM 1754 N N . GLY A 1 232 ? -27.249 -24.270 8.693 1.00 74.50 232 GLY A N 1
ATOM 1755 C CA . GLY A 1 232 ? -28.538 -24.490 8.029 1.00 74.50 232 GLY A CA 1
ATOM 1756 C C . GLY A 1 232 ? -29.481 -25.358 8.875 1.00 74.50 232 GLY A C 1
ATOM 1757 O O . GLY A 1 232 ? -29.713 -25.070 10.053 1.00 74.50 232 GLY A O 1
ATOM 1758 N N . SER A 1 233 ? -30.050 -26.408 8.281 1.00 48.31 233 SER A N 1
ATOM 1759 C CA . SER A 1 233 ? -30.886 -27.394 8.984 1.00 48.31 233 SER A CA 1
ATOM 1760 C C . SER A 1 233 ? -30.087 -28.480 9.707 1.00 48.31 233 SER A C 1
ATOM 1762 O O . SER A 1 233 ? -30.676 -29.220 10.488 1.00 48.31 233 SER A O 1
ATOM 1764 N N . GLU A 1 234 ? -28.774 -28.564 9.495 1.00 32.25 234 GLU A N 1
ATOM 1765 C CA . GLU A 1 234 ? -27.939 -29.611 10.080 1.00 32.25 234 GLU A CA 1
ATOM 1766 C C . GLU A 1 234 ? -27.223 -29.140 11.346 1.00 32.25 234 GLU A C 1
ATOM 1768 O O . GLU A 1 234 ? -26.799 -27.982 11.473 1.00 32.25 234 GLU A O 1
ATOM 1773 N N . MET A 1 235 ? -27.110 -30.063 12.298 1.00 36.62 235 MET A N 1
ATOM 1774 C CA . MET A 1 235 ? -26.499 -29.851 13.601 1.00 36.62 235 MET A CA 1
ATOM 1775 C C . MET A 1 235 ? -25.263 -30.738 13.707 1.00 36.62 235 MET A C 1
ATOM 1777 O O . MET A 1 235 ? -25.350 -31.948 13.519 1.00 36.62 235 MET A O 1
ATOM 1781 N N . PHE A 1 236 ? -24.121 -30.128 14.005 1.00 55.66 236 PHE A N 1
ATOM 1782 C CA . PHE A 1 236 ? -22.849 -30.820 14.152 1.00 55.66 236 PHE A CA 1
ATOM 1783 C C . PHE A 1 236 ? -22.388 -30.747 15.599 1.00 55.66 236 PHE A C 1
ATOM 1785 O O . PHE A 1 236 ? -22.572 -29.735 16.280 1.00 55.66 236 PHE A O 1
ATOM 1792 N N . THR A 1 237 ? -21.755 -31.825 16.039 1.00 48.84 237 THR A N 1
ATOM 1793 C CA . THR A 1 237 ? -21.149 -31.939 17.357 1.00 48.84 237 THR A CA 1
ATOM 1794 C C . THR A 1 237 ? -19.641 -31.985 17.184 1.00 48.84 237 THR A C 1
ATOM 1796 O O . THR A 1 237 ? -19.139 -32.874 16.498 1.00 48.84 237 THR A O 1
ATOM 1799 N N . VAL A 1 238 ? -18.929 -31.025 17.773 1.00 48.84 238 VAL A N 1
ATOM 1800 C CA . VAL A 1 238 ? -17.466 -30.949 17.667 1.00 48.84 238 VAL A CA 1
ATOM 1801 C C . VAL A 1 238 ? -16.843 -31.073 19.064 1.00 48.84 238 VAL A C 1
ATOM 1803 O O . VAL A 1 238 ? -17.307 -30.389 19.978 1.00 48.84 238 VAL A O 1
ATOM 1806 N N . PRO A 1 239 ? -15.831 -31.941 19.244 1.00 47.16 239 PRO A N 1
ATOM 1807 C CA . PRO A 1 239 ? -15.019 -32.008 20.460 1.00 47.16 239 PRO A CA 1
ATOM 1808 C C . PRO A 1 239 ? -14.197 -30.726 20.696 1.00 47.16 239 PRO A C 1
ATOM 1810 O O . PRO A 1 239 ? -13.680 -30.128 19.752 1.00 47.16 239 PRO A O 1
ATOM 1813 N N . ASP A 1 240 ? -14.090 -30.309 21.958 1.00 43.56 240 ASP A N 1
ATOM 1814 C CA . ASP A 1 240 ? -13.504 -29.027 22.400 1.00 43.56 240 ASP A CA 1
ATOM 1815 C C . ASP A 1 240 ? -11.980 -28.917 22.153 1.00 43.56 240 ASP A C 1
ATOM 1817 O O . ASP A 1 240 ? -11.416 -27.831 22.057 1.00 43.56 240 ASP A O 1
ATOM 1821 N N . ASP A 1 241 ? -11.295 -30.044 21.956 1.00 41.31 241 ASP A N 1
ATOM 1822 C CA . ASP A 1 241 ? -9.851 -30.140 21.710 1.00 41.31 241 ASP A CA 1
ATOM 1823 C C . ASP A 1 241 ? -9.419 -29.740 20.283 1.00 41.31 241 ASP A C 1
ATOM 1825 O O . ASP A 1 241 ? -8.222 -29.680 19.990 1.00 41.31 241 ASP A O 1
ATOM 1829 N N . LEU A 1 242 ? -10.368 -29.403 19.400 1.00 44.03 242 LEU A N 1
ATOM 1830 C CA . LEU A 1 242 ? -10.102 -28.942 18.029 1.00 44.03 242 LEU A CA 1
ATOM 1831 C C . LEU A 1 242 ? -10.141 -27.412 17.844 1.00 44.03 242 LEU A C 1
ATOM 1833 O O . LEU A 1 242 ? -10.042 -26.931 16.711 1.00 44.03 242 LEU A O 1
ATOM 1837 N N . LEU A 1 243 ? -10.228 -26.630 18.924 1.00 43.44 243 LEU A N 1
ATOM 1838 C CA . LEU A 1 243 ? -10.123 -25.165 18.888 1.00 43.44 243 LEU A CA 1
ATOM 1839 C C . LEU A 1 243 ? -8.840 -24.699 19.602 1.00 43.44 243 LEU A C 1
ATOM 1841 O O . LEU A 1 243 ? -8.696 -24.942 20.798 1.00 43.44 243 LEU A O 1
ATOM 1845 N N . PRO A 1 244 ? -7.886 -24.011 18.940 1.00 44.78 244 PRO A N 1
ATOM 1846 C CA . PRO A 1 244 ? -6.767 -23.413 19.655 1.00 44.78 244 PRO A CA 1
ATOM 1847 C C . PRO A 1 244 ? -7.131 -22.015 20.188 1.00 44.78 244 PRO A C 1
ATOM 1849 O O . PRO A 1 244 ? -7.789 -21.246 19.494 1.00 44.78 244 PRO A O 1
ATOM 1852 N N . TRP A 1 245 ? -6.588 -21.727 21.381 1.00 45.72 245 TRP A N 1
ATOM 1853 C CA . TRP A 1 245 ? -6.481 -20.471 22.154 1.00 45.72 245 TRP A CA 1
ATOM 1854 C C . TRP A 1 245 ? -7.756 -19.855 22.778 1.00 45.72 245 TRP A C 1
ATOM 1856 O O . TRP A 1 245 ? -8.396 -18.985 22.211 1.00 45.72 245 TRP A O 1
ATOM 1866 N N . SER A 1 246 ? -8.021 -20.183 24.045 1.00 38.88 246 SER A N 1
ATOM 1867 C CA . SER A 1 246 ? -7.709 -19.324 25.206 1.00 38.88 246 SER A CA 1
ATOM 1868 C C . SER A 1 246 ? -7.940 -20.111 26.503 1.00 38.88 246 SER A C 1
ATOM 1870 O O . SER A 1 246 ? -8.832 -20.956 26.575 1.00 38.88 246 SER A O 1
ATOM 1872 N N . THR A 1 247 ? -7.136 -19.881 27.546 1.00 58.97 247 THR A N 1
ATOM 1873 C CA . THR A 1 247 ? -7.536 -20.318 28.895 1.00 58.97 247 THR A CA 1
ATOM 1874 C C . THR A 1 247 ? -8.592 -19.352 29.453 1.00 58.97 247 THR A C 1
ATOM 1876 O O . THR A 1 247 ? -8.629 -18.178 29.060 1.00 58.97 247 THR A O 1
ATOM 1879 N N . PRO A 1 248 ? -9.437 -19.786 30.404 1.00 50.38 248 PRO A N 1
ATOM 1880 C CA . PRO A 1 248 ? -10.369 -18.890 31.091 1.00 50.38 248 PRO A CA 1
ATOM 1881 C C . PRO A 1 248 ? -9.680 -17.652 31.698 1.00 50.38 248 PRO A C 1
ATOM 1883 O O . PRO A 1 248 ? -10.232 -16.556 31.660 1.00 50.38 248 PRO A O 1
ATOM 1886 N N . GLU A 1 249 ? -8.432 -17.790 32.160 1.00 46.28 249 GLU A N 1
ATOM 1887 C CA . GLU A 1 249 ? -7.617 -16.681 32.685 1.00 46.28 249 GLU A CA 1
ATOM 1888 C C . GLU A 1 249 ? -7.192 -15.666 31.613 1.00 46.28 249 GLU A C 1
ATOM 1890 O O . GLU A 1 249 ? -7.192 -14.466 31.875 1.00 46.28 249 GLU A O 1
ATOM 1895 N N . GLN A 1 250 ? -6.881 -16.111 30.390 1.00 45.12 250 GLN A N 1
ATOM 1896 C CA . GLN A 1 250 ? -6.539 -15.209 29.278 1.00 45.12 250 GLN A CA 1
ATOM 1897 C C . GLN A 1 250 ? -7.746 -14.392 28.808 1.00 45.12 250 GLN A C 1
ATOM 1899 O O . GLN A 1 250 ? -7.595 -13.255 28.365 1.00 45.12 250 GLN A O 1
ATOM 1904 N N . THR A 1 251 ? -8.945 -14.958 28.946 1.00 47.03 251 THR A N 1
ATOM 1905 C CA . THR A 1 251 ? -10.205 -14.277 28.627 1.00 47.03 251 THR A CA 1
ATOM 1906 C C . THR A 1 251 ? -10.520 -13.209 29.680 1.00 47.03 251 THR A C 1
ATOM 1908 O O . THR A 1 251 ? -10.843 -12.079 29.325 1.00 47.03 251 THR A O 1
ATOM 1911 N N . ALA A 1 252 ? -10.299 -13.512 30.965 1.00 47.75 252 ALA A N 1
ATOM 1912 C CA . ALA A 1 252 ? -10.483 -12.555 32.059 1.00 47.75 252 ALA A CA 1
ATOM 1913 C C . ALA A 1 252 ? -9.463 -11.394 32.036 1.00 47.75 252 ALA A C 1
ATOM 1915 O O . ALA A 1 252 ? -9.809 -10.259 32.359 1.00 47.75 252 ALA A O 1
ATOM 1916 N N . ALA A 1 253 ? -8.217 -11.645 31.617 1.00 42.00 253 ALA A N 1
ATOM 1917 C CA . ALA A 1 253 ? -7.202 -10.596 31.476 1.00 42.00 253 ALA A CA 1
ATOM 1918 C C . ALA A 1 253 ? -7.495 -9.639 30.301 1.00 42.00 253 ALA A C 1
ATOM 1920 O O . ALA A 1 253 ? -7.297 -8.432 30.424 1.00 42.00 253 ALA A O 1
ATOM 1921 N N . ALA A 1 254 ? -8.031 -10.153 29.187 1.00 40.28 254 ALA A N 1
ATOM 1922 C CA . ALA A 1 254 ? -8.415 -9.333 28.036 1.00 40.28 254 ALA A CA 1
ATOM 1923 C C . ALA A 1 254 ? -9.618 -8.409 28.327 1.00 40.28 254 ALA A C 1
ATOM 1925 O O . ALA A 1 254 ? -9.704 -7.311 27.774 1.00 40.28 254 ALA A O 1
ATOM 1926 N N . GLU A 1 255 ? -10.523 -8.817 29.221 1.00 40.78 255 GLU A N 1
ATOM 1927 C CA . GLU A 1 255 ? -11.648 -7.989 29.678 1.00 40.78 255 GLU A CA 1
ATOM 1928 C C . GLU A 1 255 ? -11.208 -6.844 30.609 1.00 40.78 255 GLU A C 1
ATOM 1930 O O . GLU A 1 255 ? -11.837 -5.785 30.615 1.00 40.78 255 GLU A O 1
ATOM 1935 N N . ALA A 1 256 ? -10.102 -7.007 31.344 1.00 44.12 256 ALA A N 1
ATOM 1936 C CA . ALA A 1 256 ? -9.588 -5.992 32.266 1.00 44.12 256 ALA A CA 1
ATOM 1937 C C . ALA A 1 256 ? -8.803 -4.855 31.575 1.00 44.12 256 ALA A C 1
ATOM 1939 O O . ALA A 1 256 ? -8.766 -3.741 32.096 1.00 44.12 256 ALA A O 1
ATOM 1940 N N . GLU A 1 257 ? -8.215 -5.094 30.396 1.00 38.03 257 GLU A N 1
ATOM 1941 C CA . GLU A 1 257 ? -7.358 -4.120 29.687 1.00 38.03 257 GLU A CA 1
ATOM 1942 C C . GLU A 1 257 ? -8.048 -3.374 28.526 1.00 38.03 257 GLU A C 1
ATOM 1944 O O . GLU A 1 257 ? -7.394 -2.739 27.698 1.00 38.03 257 GLU A O 1
ATOM 1949 N N . GLY A 1 258 ? -9.382 -3.382 28.458 1.00 33.28 258 GLY A N 1
ATOM 1950 C CA . GLY A 1 258 ? -10.104 -2.592 27.455 1.00 33.28 258 GLY A CA 1
ATOM 1951 C C . GLY A 1 258 ? -9.971 -3.143 26.033 1.00 33.28 258 GLY A C 1
ATOM 1952 O O . GLY A 1 258 ? -9.858 -2.376 25.070 1.00 33.28 258 GLY A O 1
ATOM 1953 N N . ALA A 1 259 ? -10.019 -4.472 25.883 1.00 33.53 259 ALA A N 1
ATOM 1954 C CA . ALA A 1 259 ? -10.208 -5.091 24.580 1.00 33.53 259 ALA A CA 1
ATOM 1955 C C . ALA A 1 259 ? -11.454 -4.509 23.890 1.00 33.53 259 ALA A C 1
ATOM 1957 O O . ALA A 1 259 ? -12.523 -4.342 24.477 1.00 33.53 259 ALA A O 1
ATOM 1958 N N . VAL A 1 260 ? -11.291 -4.171 22.613 1.00 31.88 260 VAL A N 1
ATOM 1959 C CA . VAL A 1 260 ? -12.333 -3.612 21.753 1.00 31.88 260 VAL A CA 1
ATOM 1960 C C . VAL A 1 260 ? -13.514 -4.582 21.702 1.00 31.88 260 VAL A C 1
ATOM 1962 O O . VAL A 1 260 ? -13.460 -5.600 21.014 1.00 31.88 260 VAL A O 1
ATOM 1965 N N . HIS A 1 261 ? -14.592 -4.255 22.413 1.00 30.84 261 HIS A N 1
ATOM 1966 C CA . HIS A 1 261 ? -15.839 -5.001 22.340 1.00 30.84 261 HIS A CA 1
ATOM 1967 C C . HIS A 1 261 ? -16.432 -4.816 20.937 1.00 30.84 261 HIS A C 1
ATOM 1969 O O . HIS A 1 261 ? -16.865 -3.725 20.563 1.00 30.84 261 HIS A O 1
ATOM 1975 N N . PHE A 1 262 ? -16.421 -5.879 20.133 1.00 31.64 262 PHE A N 1
ATOM 1976 C CA . PHE A 1 262 ? -17.218 -5.931 18.912 1.00 31.64 262 PHE A CA 1
ATOM 1977 C C . PHE A 1 262 ? -18.669 -6.191 19.314 1.00 31.64 262 PHE A C 1
ATOM 1979 O O . PHE A 1 262 ? -19.003 -7.261 19.821 1.00 31.64 262 PHE A O 1
ATOM 1986 N N . ASP A 1 263 ? -19.517 -5.185 19.132 1.00 38.22 263 ASP A N 1
ATOM 1987 C CA . ASP A 1 263 ? -20.953 -5.291 19.355 1.00 38.22 263 ASP A CA 1
ATOM 1988 C C . ASP A 1 263 ? -21.592 -6.079 18.198 1.00 38.22 263 ASP A C 1
ATOM 1990 O O . ASP A 1 263 ? -21.794 -5.565 17.096 1.00 38.22 263 ASP A O 1
ATOM 1994 N N . LEU A 1 264 ? -21.890 -7.356 18.452 1.00 36.34 264 LEU A N 1
ATOM 1995 C CA . LEU A 1 264 ? -22.570 -8.254 17.512 1.00 36.34 264 LEU A CA 1
ATOM 1996 C C . LEU A 1 264 ? -24.077 -7.961 17.381 1.00 36.34 264 LEU A C 1
ATOM 1998 O O . LEU A 1 264 ? -24.758 -8.638 16.609 1.00 36.34 264 LEU A O 1
ATOM 2002 N N . THR A 1 265 ? -24.604 -6.979 18.122 1.00 34.75 265 THR A N 1
ATOM 2003 C CA . THR A 1 265 ? -26.028 -6.616 18.142 1.00 34.75 265 THR A CA 1
ATOM 2004 C C . THR A 1 265 ? -26.354 -5.351 17.350 1.00 34.75 265 THR A C 1
ATOM 2006 O O . THR A 1 265 ? -27.535 -5.055 17.153 1.00 34.75 265 THR A O 1
ATOM 2009 N N . GLN A 1 266 ? -25.354 -4.641 16.808 1.00 34.12 266 GLN A N 1
ATOM 2010 C CA . GLN A 1 266 ? -25.635 -3.539 15.888 1.00 34.12 266 GLN A CA 1
ATOM 2011 C C . GLN A 1 266 ? -26.324 -4.057 14.615 1.00 34.12 266 GLN A C 1
ATOM 2013 O O . GLN A 1 266 ? -25.863 -5.036 14.012 1.00 34.12 266 GLN A O 1
ATOM 2018 N N . PRO A 1 267 ? -27.417 -3.411 14.162 1.00 30.88 267 PRO A N 1
ATOM 2019 C CA . PRO A 1 267 ? -28.056 -3.765 12.908 1.00 30.88 267 PRO A CA 1
ATOM 2020 C C . PRO A 1 267 ? -27.033 -3.611 11.784 1.00 30.88 267 PRO A C 1
ATOM 2022 O O . PRO A 1 267 ? -26.480 -2.531 11.577 1.00 30.88 267 PRO A O 1
ATOM 2025 N N . ARG A 1 268 ? -26.767 -4.715 11.073 1.00 36.28 268 ARG A N 1
ATOM 2026 C CA . ARG A 1 268 ? -25.949 -4.738 9.856 1.00 36.28 268 ARG A CA 1
ATOM 2027 C C . ARG A 1 268 ? -26.447 -3.635 8.927 1.00 36.28 268 ARG A C 1
ATOM 2029 O O . ARG A 1 268 ? -27.479 -3.805 8.279 1.00 36.28 268 ARG A O 1
ATOM 2036 N N . VAL A 1 269 ? -25.711 -2.526 8.858 1.00 35.97 269 VAL A N 1
ATOM 2037 C CA . VAL A 1 269 ? -25.878 -1.532 7.797 1.00 35.97 269 VAL A CA 1
ATOM 2038 C C . VAL A 1 269 ? -25.811 -2.313 6.494 1.00 35.97 269 VAL A C 1
ATOM 2040 O O . VAL A 1 269 ? -24.908 -3.141 6.341 1.00 35.97 269 VAL A O 1
ATOM 2043 N N . ALA A 1 270 ? -26.836 -2.150 5.655 1.00 35.22 270 ALA A N 1
ATOM 2044 C CA . ALA A 1 270 ? -27.103 -2.982 4.492 1.00 35.22 270 ALA A CA 1
ATOM 2045 C C . ALA A 1 270 ? -25.797 -3.324 3.776 1.00 35.22 270 ALA A C 1
ATOM 2047 O O . ALA A 1 270 ? -25.133 -2.467 3.199 1.00 35.22 270 ALA A O 1
ATOM 2048 N N . ARG A 1 271 ? -25.408 -4.594 3.909 1.00 41.84 271 ARG A N 1
ATOM 2049 C CA . ARG A 1 271 ? -24.245 -5.168 3.258 1.00 41.84 271 ARG A CA 1
ATOM 2050 C C . ARG A 1 271 ? -24.523 -5.006 1.773 1.00 41.84 271 ARG A C 1
ATOM 2052 O O . ARG A 1 271 ? -25.342 -5.746 1.228 1.00 41.84 271 ARG A O 1
ATOM 2059 N N . GLU A 1 272 ? -23.888 -4.017 1.149 1.00 37.41 272 GLU A N 1
ATOM 2060 C CA . GLU A 1 272 ? -23.741 -4.003 -0.295 1.00 37.41 272 GLU A CA 1
ATOM 2061 C C . GLU A 1 272 ? -23.305 -5.416 -0.654 1.00 37.41 272 GLU A C 1
ATOM 2063 O O . GLU A 1 272 ? -22.379 -5.972 -0.047 1.00 37.41 272 GLU A O 1
ATOM 2068 N N . THR A 1 273 ? -24.125 -6.070 -1.470 1.00 36.41 273 THR A N 1
ATOM 2069 C CA . THR A 1 273 ? -23.977 -7.486 -1.766 1.00 36.41 273 THR A CA 1
ATOM 2070 C C . THR A 1 273 ? -22.705 -7.603 -2.584 1.00 36.41 273 THR A C 1
ATOM 2072 O O . THR A 1 273 ? -22.727 -7.518 -3.805 1.00 36.41 273 THR A O 1
ATOM 2075 N N . LEU A 1 274 ? -21.571 -7.721 -1.888 1.00 47.62 274 LEU A N 1
ATOM 2076 C CA . LEU A 1 274 ? -20.302 -8.129 -2.451 1.00 47.62 274 LEU A CA 1
ATOM 2077 C C . LEU A 1 274 ? -20.603 -9.459 -3.120 1.00 47.62 274 LEU A C 1
ATOM 2079 O O . LEU A 1 274 ? -20.791 -10.471 -2.439 1.00 47.62 274 LEU A O 1
ATOM 2083 N N . ALA A 1 275 ? -20.728 -9.413 -4.446 1.00 38.22 275 ALA A N 1
ATOM 2084 C CA . ALA A 1 275 ? -20.829 -10.586 -5.288 1.00 38.22 275 ALA A CA 1
ATOM 2085 C C . ALA A 1 275 ? -19.829 -11.641 -4.782 1.00 38.22 275 ALA A C 1
ATOM 2087 O O . ALA A 1 275 ? -18.736 -11.259 -4.331 1.00 38.22 275 ALA A O 1
ATOM 2088 N N . PRO A 1 276 ? -20.182 -12.943 -4.810 1.00 44.16 276 PRO A N 1
ATOM 2089 C CA . PRO A 1 276 ? -19.254 -14.001 -4.425 1.00 44.16 276 PRO A CA 1
ATOM 2090 C C . PRO A 1 276 ? -17.897 -13.714 -5.075 1.00 44.16 276 PRO A C 1
ATOM 2092 O O . PRO A 1 276 ? -17.870 -13.341 -6.252 1.00 44.16 276 PRO A O 1
ATOM 2095 N N . PRO A 1 277 ? -16.790 -13.758 -4.309 1.00 46.72 277 PRO A N 1
ATOM 2096 C CA . PRO A 1 277 ? -15.518 -13.236 -4.774 1.00 46.72 277 PRO A CA 1
ATOM 2097 C C . PRO A 1 277 ? -15.156 -13.960 -6.062 1.00 46.72 277 PRO A C 1
ATOM 2099 O O . PRO A 1 277 ? -14.895 -15.161 -6.038 1.00 46.72 277 PRO A O 1
ATOM 2102 N N . ALA A 1 278 ? -15.178 -13.227 -7.178 1.00 51.62 278 ALA A N 1
ATOM 2103 C CA . ALA A 1 278 ? -14.704 -13.734 -8.450 1.00 51.62 278 ALA A CA 1
ATOM 2104 C C . ALA A 1 278 ? -13.309 -14.319 -8.207 1.00 51.62 278 ALA A C 1
ATOM 2106 O O . ALA A 1 278 ? -12.409 -13.628 -7.708 1.00 51.62 278 ALA A O 1
ATOM 2107 N N . VAL A 1 279 ? -13.179 -15.621 -8.454 1.00 57.59 279 VAL A N 1
ATOM 2108 C CA . VAL A 1 279 ? -11.926 -16.355 -8.305 1.00 57.59 279 VAL A CA 1
ATOM 2109 C C . VAL A 1 279 ? -10.864 -15.598 -9.106 1.00 57.59 279 VAL A C 1
ATOM 2111 O O . VAL A 1 279 ? -11.072 -15.309 -10.280 1.00 57.59 279 VAL A O 1
ATOM 2114 N N . GLY A 1 280 ? -9.761 -15.214 -8.457 1.00 74.81 280 GLY A N 1
ATOM 2115 C CA . GLY A 1 280 ? -8.628 -14.564 -9.130 1.00 74.81 280 GLY A CA 1
ATOM 2116 C C . GLY A 1 280 ? -8.473 -13.049 -8.952 1.00 74.81 280 GLY A C 1
ATOM 2117 O O . GLY A 1 280 ? -7.595 -12.471 -9.582 1.00 74.81 280 GLY A O 1
ATOM 2118 N N . ARG A 1 281 ? -9.255 -12.379 -8.093 1.00 88.00 281 ARG A N 1
ATOM 2119 C CA . ARG A 1 281 ? -8.996 -10.959 -7.772 1.00 88.00 281 ARG A CA 1
ATOM 2120 C C . ARG A 1 281 ? -7.701 -10.773 -6.964 1.00 88.00 281 ARG A C 1
ATOM 2122 O O . ARG A 1 281 ? -7.610 -11.389 -5.894 1.00 88.00 281 ARG A O 1
ATOM 2129 N N . PRO A 1 282 ? -6.761 -9.908 -7.396 1.00 95.50 282 PRO A N 1
ATOM 2130 C CA . PRO A 1 282 ? -5.515 -9.697 -6.673 1.00 95.50 282 PRO A CA 1
ATOM 2131 C C . PRO A 1 282 ? -5.745 -8.986 -5.341 1.00 95.50 282 PRO A C 1
ATOM 2133 O O . PRO A 1 282 ? -6.688 -8.208 -5.174 1.00 95.50 282 PRO A O 1
ATOM 2136 N N . VAL A 1 283 ? -4.860 -9.243 -4.384 1.00 97.38 283 VAL A N 1
ATOM 2137 C CA . VAL A 1 283 ? -4.766 -8.467 -3.144 1.00 97.38 283 VAL A CA 1
ATOM 2138 C C . VAL A 1 283 ? -3.646 -7.454 -3.310 1.00 97.38 283 VAL A C 1
ATOM 2140 O O . VAL A 1 283 ? -2.517 -7.824 -3.619 1.00 97.38 283 VAL A O 1
ATOM 2143 N N . VAL A 1 284 ? -3.945 -6.176 -3.097 1.00 98.31 284 VAL A N 1
ATOM 2144 C CA . VAL A 1 284 ? -2.952 -5.104 -3.186 1.00 98.31 284 VAL A CA 1
ATOM 2145 C C . VAL A 1 284 ? -2.666 -4.585 -1.787 1.00 98.31 284 VAL A C 1
ATOM 2147 O O . VAL A 1 284 ? -3.542 -4.035 -1.123 1.00 98.31 284 VAL A O 1
ATOM 2150 N N . VAL A 1 285 ? -1.436 -4.778 -1.328 1.00 98.56 285 VAL A N 1
ATOM 2151 C CA . VAL A 1 285 ? -0.996 -4.402 0.013 1.00 98.56 285 VAL A CA 1
ATOM 2152 C C . VAL A 1 285 ? -0.294 -3.049 -0.035 1.00 98.56 285 VAL A C 1
ATOM 2154 O O . VAL A 1 285 ? 0.653 -2.872 -0.799 1.00 98.56 285 VAL A O 1
ATOM 2157 N N . ILE A 1 286 ? -0.724 -2.109 0.804 1.00 98.75 286 ILE A N 1
ATOM 2158 C CA . ILE A 1 286 ? -0.133 -0.769 0.934 1.00 98.75 286 ILE A CA 1
ATOM 2159 C C . ILE A 1 286 ? 0.281 -0.496 2.393 1.00 98.75 286 ILE A C 1
ATOM 2161 O O . ILE A 1 286 ? -0.264 -1.110 3.314 1.00 98.75 286 ILE A O 1
ATOM 2165 N N . PRO A 1 287 ? 1.258 0.390 2.652 1.00 98.56 287 PRO A N 1
ATOM 2166 C CA . PRO A 1 287 ? 1.666 0.723 4.015 1.00 98.56 287 PRO A CA 1
ATOM 2167 C C . PRO A 1 287 ? 0.675 1.702 4.654 1.00 98.56 287 PRO A C 1
ATOM 2169 O O . PRO A 1 287 ? -0.074 2.367 3.949 1.00 98.56 287 PRO A O 1
ATOM 2172 N N . CYS A 1 288 ? 0.692 1.851 5.978 1.00 98.31 288 CYS A N 1
ATOM 2173 C CA . CYS A 1 288 ? 0.059 3.000 6.632 1.00 98.31 288 CYS A CA 1
ATOM 2174 C C . CYS A 1 288 ? 0.877 4.294 6.450 1.00 98.31 288 CYS A C 1
ATOM 2176 O O . CYS A 1 288 ? 1.979 4.282 5.897 1.00 98.31 288 CYS A O 1
ATOM 2178 N N . SER A 1 289 ? 0.349 5.421 6.937 1.00 97.75 289 SER A N 1
ATOM 2179 C CA . SER A 1 289 ? 1.034 6.717 6.891 1.00 97.75 289 SER A CA 1
ATOM 2180 C C . SER A 1 289 ? 1.418 7.231 8.276 1.00 97.75 289 SER A C 1
ATOM 2182 O O . SER A 1 289 ? 0.677 7.056 9.246 1.00 97.75 289 SER A O 1
ATOM 2184 N N . ALA A 1 290 ? 2.563 7.915 8.358 1.00 97.12 290 ALA A N 1
ATOM 2185 C CA . ALA A 1 290 ? 2.929 8.691 9.540 1.00 97.12 290 ALA A CA 1
ATOM 2186 C C . ALA A 1 290 ? 1.964 9.873 9.721 1.00 97.12 290 ALA A C 1
ATOM 2188 O O . ALA A 1 290 ? 1.399 10.037 10.797 1.00 97.12 290 ALA A O 1
ATOM 2189 N N . GLY A 1 291 ? 1.701 10.622 8.644 1.00 97.62 291 GLY A N 1
ATOM 2190 C CA . GLY A 1 291 ? 0.746 11.728 8.650 1.00 97.62 291 GLY A CA 1
ATOM 2191 C C . GLY A 1 291 ? -0.689 11.231 8.796 1.00 97.62 291 GLY A C 1
ATOM 2192 O O . GLY A 1 291 ? -1.141 10.389 8.011 1.00 97.62 291 GLY A O 1
ATOM 2193 N N . LYS A 1 292 ? -1.393 11.760 9.798 1.00 97.94 292 LYS A N 1
ATOM 2194 C CA . LYS A 1 292 ? -2.800 11.475 10.085 1.00 97.94 292 LYS A CA 1
ATOM 2195 C C . LYS A 1 292 ? -3.553 12.788 10.227 1.00 97.94 292 LYS A C 1
ATOM 2197 O O . LYS A 1 292 ? -3.025 13.751 10.778 1.00 97.94 292 LYS A O 1
ATOM 2202 N N . ARG A 1 293 ? -4.767 12.846 9.691 1.00 97.50 293 ARG A N 1
ATOM 2203 C CA . ARG A 1 293 ? -5.637 14.014 9.819 1.00 97.50 293 ARG A CA 1
ATOM 2204 C C . ARG A 1 293 ? -6.104 14.155 11.279 1.00 97.50 293 ARG A C 1
ATOM 2206 O O . ARG A 1 293 ? -6.441 13.131 11.878 1.00 97.50 293 ARG A O 1
ATOM 2213 N N . PRO A 1 294 ? -6.182 15.376 11.839 1.00 97.50 294 PRO A N 1
ATOM 2214 C CA . PRO A 1 294 ? -6.935 15.594 13.070 1.00 97.50 294 PRO A CA 1
ATOM 2215 C C . PRO A 1 294 ? -8.403 15.200 12.869 1.00 97.50 294 PRO A C 1
ATOM 2217 O O . PRO A 1 294 ? -8.967 15.367 11.784 1.00 97.50 294 PRO A O 1
ATOM 2220 N N . LEU A 1 295 ? -9.020 14.644 13.905 1.00 97.69 295 LEU A N 1
ATOM 2221 C CA . LEU A 1 295 ? -10.431 14.282 13.847 1.00 97.69 295 LEU A CA 1
ATOM 2222 C C . LEU A 1 295 ? -11.303 15.543 13.979 1.00 97.69 295 LEU A C 1
ATOM 2224 O O . LEU A 1 295 ? -10.946 16.425 14.760 1.00 97.69 295 LEU A O 1
ATOM 2228 N N . PRO A 1 296 ? -12.421 15.652 13.236 1.00 97.00 296 PRO A N 1
ATOM 2229 C CA . PRO A 1 296 ? -13.431 16.678 13.491 1.00 97.00 296 PRO A CA 1
ATOM 2230 C C . PRO A 1 296 ? -14.024 16.561 14.901 1.00 97.00 296 PRO A C 1
ATOM 2232 O O . PRO A 1 296 ? -14.065 15.467 15.467 1.00 97.00 296 PRO A O 1
ATOM 2235 N N . ASP A 1 297 ? -14.553 17.662 15.435 1.00 97.25 297 ASP A N 1
ATOM 2236 C CA . ASP A 1 297 ? -15.210 17.665 16.745 1.00 97.25 297 ASP A CA 1
ATOM 2237 C C . ASP A 1 297 ? -16.360 16.647 16.802 1.00 97.25 297 ASP A C 1
ATOM 2239 O O . ASP A 1 297 ? -17.204 16.573 15.905 1.00 97.25 297 ASP A O 1
ATOM 2243 N N . GLY A 1 298 ? -16.387 15.842 17.867 1.00 96.94 298 GLY A N 1
ATOM 2244 C CA . GLY A 1 298 ? -17.392 14.793 18.070 1.00 96.94 298 GLY A CA 1
ATOM 2245 C C . GLY A 1 298 ? -17.198 13.529 17.222 1.00 96.94 298 GLY A C 1
ATOM 2246 O O . GLY A 1 298 ? -18.051 12.642 17.260 1.00 96.94 298 GLY A O 1
ATOM 2247 N N . VAL A 1 299 ? -16.098 13.415 16.469 1.00 98.00 299 VAL A N 1
ATOM 2248 C CA . VAL A 1 299 ? -15.751 12.217 15.695 1.00 98.00 299 VAL A CA 1
ATOM 2249 C C . VAL A 1 299 ? -14.558 11.520 16.341 1.00 98.00 299 VAL A C 1
ATOM 2251 O O . VAL A 1 299 ? -13.477 12.087 16.402 1.00 98.00 299 VAL A O 1
ATOM 2254 N N . ASP A 1 300 ? -14.716 10.260 16.756 1.00 97.75 300 ASP A N 1
ATOM 2255 C CA . ASP A 1 300 ? -13.633 9.505 17.413 1.00 97.75 300 ASP A CA 1
ATOM 2256 C C . ASP A 1 300 ? -12.770 8.684 16.445 1.00 97.75 300 ASP A C 1
ATOM 2258 O O . ASP A 1 300 ? -11.682 8.231 16.805 1.00 97.75 300 ASP A O 1
ATOM 2262 N N . LYS A 1 301 ? -13.271 8.405 15.237 1.00 98.25 301 LYS A N 1
ATOM 2263 C CA . LYS A 1 301 ? -12.623 7.534 14.246 1.00 98.25 301 LYS A CA 1
ATOM 2264 C C . LYS A 1 301 ? -12.947 8.001 12.833 1.00 98.25 301 LYS A C 1
ATOM 2266 O O . LYS A 1 301 ? -14.064 8.433 12.568 1.00 98.25 301 LYS A O 1
ATOM 2271 N N . LEU A 1 302 ? -12.003 7.819 11.915 1.00 98.44 302 LEU A N 1
ATOM 2272 C CA . LEU A 1 302 ? -12.217 7.998 10.477 1.00 98.44 302 LEU A CA 1
ATOM 2273 C C . LEU A 1 302 ? -11.827 6.724 9.722 1.00 98.44 302 LEU A C 1
ATOM 2275 O O . LEU A 1 302 ? -10.953 5.992 10.196 1.00 98.44 302 LEU A O 1
ATOM 2279 N N . PRO A 1 303 ? -12.422 6.459 8.545 1.00 98.56 303 PRO A N 1
ATOM 2280 C CA . PRO A 1 303 ? -11.916 5.439 7.634 1.00 98.56 303 PRO A CA 1
ATOM 2281 C C . PRO A 1 303 ? -10.413 5.614 7.394 1.00 98.56 303 PRO A C 1
ATOM 2283 O O . PRO A 1 303 ? -9.942 6.737 7.193 1.00 98.56 303 PRO A O 1
ATOM 2286 N N . ALA A 1 304 ? -9.655 4.519 7.392 1.00 98.50 304 ALA A N 1
ATOM 2287 C CA . ALA A 1 304 ? -8.199 4.547 7.258 1.00 98.50 304 ALA A CA 1
ATOM 2288 C C . ALA A 1 304 ? -7.714 5.352 6.037 1.00 98.50 304 ALA A C 1
ATOM 2290 O O . ALA A 1 304 ? -6.773 6.138 6.152 1.00 98.50 304 ALA A O 1
ATOM 2291 N N . ALA A 1 305 ? -8.390 5.229 4.891 1.00 98.56 305 ALA A N 1
ATOM 2292 C CA . ALA A 1 305 ? -8.064 5.992 3.684 1.00 98.56 305 ALA A CA 1
ATOM 2293 C C . ALA A 1 305 ? -8.289 7.507 3.812 1.00 98.56 305 ALA A C 1
ATOM 2295 O O . ALA A 1 305 ? -7.635 8.276 3.115 1.00 98.56 305 ALA A O 1
ATOM 2296 N N . GLN A 1 306 ? -9.187 7.943 4.699 1.00 98.44 306 GLN A N 1
ATOM 2297 C CA . GLN A 1 306 ? -9.431 9.361 4.980 1.00 98.44 306 GLN A CA 1
ATOM 2298 C C . GLN A 1 306 ? -8.514 9.891 6.085 1.00 98.44 306 GLN A C 1
ATOM 2300 O O . GLN A 1 306 ? -8.155 11.072 6.083 1.00 98.44 306 GLN A O 1
ATOM 2305 N N . LEU A 1 307 ? -8.143 9.024 7.034 1.00 98.56 307 LEU A N 1
ATOM 2306 C CA . LEU A 1 307 ? -7.269 9.383 8.141 1.00 98.56 307 LEU A CA 1
ATOM 2307 C C . LEU A 1 307 ? -5.829 9.600 7.671 1.00 98.56 307 LEU A C 1
ATOM 2309 O O . LEU A 1 307 ? -5.204 10.576 8.074 1.00 98.56 307 LEU A O 1
ATOM 2313 N N . TYR A 1 308 ? -5.285 8.705 6.848 1.00 98.50 308 TYR A N 1
ATOM 2314 C CA . TYR A 1 308 ? -3.890 8.767 6.413 1.00 98.50 308 TYR A CA 1
ATOM 2315 C C . TYR A 1 308 ? -3.671 9.833 5.329 1.00 98.50 308 TYR A C 1
ATOM 2317 O O . TYR A 1 308 ? -4.239 9.757 4.245 1.00 98.50 308 TYR A O 1
ATOM 2325 N N . THR A 1 309 ? -2.796 10.808 5.595 1.00 98.12 309 THR A N 1
ATOM 2326 C CA . THR A 1 309 ? -2.609 11.993 4.727 1.00 98.12 309 THR A CA 1
ATOM 2327 C C . THR A 1 309 ? -1.242 12.083 4.050 1.00 98.12 309 THR A C 1
ATOM 2329 O O . THR A 1 309 ? -1.049 12.908 3.160 1.00 98.12 309 THR A O 1
ATOM 2332 N N . GLY A 1 310 ? -0.268 11.261 4.451 1.00 97.75 310 GLY A N 1
ATOM 2333 C CA . GLY A 1 310 ? 1.086 11.354 3.889 1.00 97.75 310 GLY A CA 1
ATOM 2334 C C . GLY A 1 310 ? 1.157 11.070 2.374 1.00 97.75 310 GLY A C 1
ATOM 2335 O O . GLY A 1 310 ? 0.470 10.173 1.878 1.00 97.75 310 GLY A O 1
ATOM 2336 N N . PRO A 1 311 ? 2.040 11.764 1.629 1.00 97.69 311 PRO A N 1
ATOM 2337 C CA . PRO A 1 311 ? 2.080 11.710 0.162 1.00 97.69 311 PRO A CA 1
ATOM 2338 C C . PRO A 1 311 ? 2.462 10.334 -0.396 1.00 97.69 311 PRO A C 1
ATOM 2340 O O . PRO A 1 311 ? 1.988 9.942 -1.462 1.00 97.69 311 PRO A O 1
ATOM 2343 N N . TYR A 1 312 ? 3.303 9.583 0.324 1.00 98.44 312 TYR A N 1
ATOM 2344 C CA . TYR A 1 312 ? 3.655 8.213 -0.051 1.00 98.44 312 TYR A CA 1
ATOM 2345 C C . TYR A 1 312 ? 2.429 7.293 0.000 1.00 98.44 312 TYR A C 1
ATOM 2347 O O . TYR A 1 312 ? 2.134 6.617 -0.980 1.00 98.44 312 TYR A O 1
ATOM 2355 N N . PHE A 1 313 ? 1.657 7.357 1.093 1.00 98.56 313 PHE A N 1
ATOM 2356 C CA . PHE A 1 313 ? 0.405 6.614 1.239 1.00 98.56 313 PHE A CA 1
ATOM 2357 C C . PHE A 1 313 ? -0.590 6.955 0.130 1.00 98.56 313 PHE A C 1
ATOM 2359 O O . PHE A 1 313 ? -1.110 6.046 -0.507 1.00 98.56 313 PHE A O 1
ATOM 2366 N N . ALA A 1 314 ? -0.803 8.245 -0.148 1.00 98.56 314 ALA A N 1
ATOM 2367 C CA . ALA A 1 314 ? -1.718 8.681 -1.200 1.00 98.56 314 ALA A CA 1
ATOM 2368 C C . ALA A 1 314 ? -1.353 8.083 -2.572 1.00 98.56 314 ALA A C 1
ATOM 2370 O O . ALA A 1 314 ? -2.229 7.625 -3.300 1.00 98.56 314 ALA A O 1
ATOM 2371 N N . LYS A 1 315 ? -0.057 8.018 -2.909 1.00 98.62 315 LYS A N 1
ATOM 2372 C CA . LYS A 1 315 ? 0.414 7.401 -4.160 1.00 98.62 315 LYS A CA 1
ATOM 2373 C C . LYS A 1 315 ? 0.278 5.879 -4.166 1.00 98.62 315 LYS A C 1
ATOM 2375 O O . LYS A 1 315 ? -0.103 5.327 -5.193 1.00 98.62 315 LYS A O 1
ATOM 2380 N N . CYS A 1 316 ? 0.549 5.207 -3.046 1.00 98.69 316 CYS A N 1
ATOM 2381 C CA . CYS A 1 316 ? 0.291 3.772 -2.909 1.00 98.69 316 CYS A CA 1
ATOM 2382 C C . CYS A 1 316 ? -1.198 3.454 -3.079 1.00 98.69 316 CYS A C 1
ATOM 2384 O O . CYS A 1 316 ? -1.539 2.539 -3.821 1.00 98.69 316 CYS A O 1
ATOM 2386 N N . LEU A 1 317 ? -2.075 4.224 -2.429 1.00 98.69 317 LEU A N 1
ATOM 2387 C CA . LEU A 1 317 ? -3.521 4.049 -2.510 1.00 98.69 317 LEU A CA 1
ATOM 2388 C C . LEU A 1 317 ? -4.036 4.303 -3.930 1.00 98.69 317 LEU A C 1
ATOM 2390 O O . LEU A 1 317 ? -4.777 3.473 -4.442 1.00 98.69 317 LEU A O 1
ATOM 2394 N N . ALA A 1 318 ? -3.595 5.379 -4.588 1.00 98.62 318 ALA A N 1
ATOM 2395 C CA . ALA A 1 318 ? -3.972 5.671 -5.971 1.00 98.62 318 ALA A CA 1
ATOM 2396 C C . ALA A 1 318 ? -3.555 4.543 -6.931 1.00 98.62 318 ALA A C 1
ATOM 2398 O O . ALA A 1 318 ? -4.370 4.062 -7.713 1.00 98.62 318 ALA A O 1
ATOM 2399 N N . ALA A 1 319 ? -2.310 4.063 -6.830 1.00 98.62 319 ALA A N 1
ATOM 2400 C CA . ALA A 1 319 ? -1.833 2.935 -7.629 1.00 98.62 319 ALA A CA 1
ATOM 2401 C C . ALA A 1 319 ? -2.605 1.639 -7.328 1.00 98.62 319 ALA A C 1
ATOM 2403 O O . ALA A 1 319 ? -2.907 0.876 -8.239 1.00 98.62 319 ALA A O 1
ATOM 2404 N N . ALA A 1 320 ? -2.958 1.397 -6.063 1.00 98.38 320 ALA A N 1
ATOM 2405 C CA . ALA A 1 320 ? -3.719 0.219 -5.666 1.00 98.38 320 ALA A CA 1
ATOM 2406 C C . ALA A 1 320 ? -5.170 0.251 -6.164 1.00 98.38 320 ALA A C 1
ATOM 2408 O O . ALA A 1 320 ? -5.678 -0.774 -6.607 1.00 98.38 320 ALA A O 1
ATOM 2409 N N . GLN A 1 321 ? -5.821 1.415 -6.113 1.00 97.62 321 GLN A N 1
ATOM 2410 C CA . GLN A 1 321 ? -7.183 1.617 -6.614 1.00 97.62 321 GLN A CA 1
ATOM 2411 C C . GLN A 1 321 ? -7.263 1.549 -8.142 1.00 97.62 321 GLN A C 1
ATOM 2413 O O . GLN A 1 321 ? -8.302 1.159 -8.668 1.00 97.62 321 GLN A O 1
ATOM 2418 N N . ALA A 1 322 ? -6.179 1.890 -8.848 1.00 98.00 322 ALA A N 1
ATOM 2419 C CA . ALA A 1 322 ? -6.110 1.757 -10.299 1.00 98.00 322 ALA A CA 1
ATOM 2420 C C . ALA A 1 322 ? -6.146 0.287 -10.756 1.00 98.00 322 ALA A C 1
ATOM 2422 O O . ALA A 1 322 ? -6.680 0.006 -11.822 1.00 98.00 322 ALA A O 1
ATOM 2423 N N . ILE A 1 323 ? -5.627 -0.661 -9.962 1.00 97.94 323 ILE A N 1
ATOM 2424 C CA . ILE A 1 323 ? -5.582 -2.090 -10.317 1.00 97.94 323 ILE A CA 1
ATOM 2425 C C . ILE A 1 323 ? -7.006 -2.690 -10.334 1.00 97.94 323 ILE A C 1
ATOM 2427 O O . ILE A 1 323 ? -7.619 -2.846 -9.270 1.00 97.94 323 ILE A O 1
ATOM 2431 N N . PRO A 1 324 ? -7.546 -3.097 -11.505 1.00 94.75 324 PRO A N 1
ATOM 2432 C CA . PRO A 1 324 ? -8.926 -3.553 -11.622 1.00 94.75 324 PRO A CA 1
ATOM 2433 C C . PRO A 1 324 ? -9.218 -4.782 -10.763 1.00 94.75 324 PRO A C 1
ATOM 2435 O O . PRO A 1 324 ? -8.505 -5.785 -10.789 1.00 94.75 324 PRO A O 1
ATOM 2438 N N . GLY A 1 325 ? -10.302 -4.712 -9.988 1.00 92.25 325 GLY A N 1
ATOM 2439 C CA . GLY A 1 325 ? -10.720 -5.800 -9.104 1.00 92.25 325 GLY A CA 1
ATOM 2440 C C . GLY A 1 325 ? -9.775 -6.070 -7.928 1.00 92.25 325 GLY A C 1
ATOM 2441 O O . GLY A 1 325 ? -10.010 -7.035 -7.197 1.00 92.25 325 GLY A O 1
ATOM 2442 N N . GLY A 1 326 ? -8.749 -5.239 -7.726 1.00 92.88 326 GLY A N 1
ATOM 2443 C CA . GLY A 1 326 ? -7.825 -5.338 -6.607 1.00 92.88 326 GLY A CA 1
ATOM 2444 C C . GLY A 1 326 ? -8.519 -5.102 -5.268 1.00 92.88 326 GLY A C 1
ATOM 2445 O O . GLY A 1 326 ? -9.252 -4.131 -5.084 1.00 92.88 326 GLY A O 1
ATOM 2446 N N . ARG A 1 327 ? -8.282 -5.992 -4.302 1.00 96.25 327 ARG A N 1
ATOM 2447 C CA . ARG A 1 327 ? -8.685 -5.787 -2.905 1.00 96.25 327 ARG A 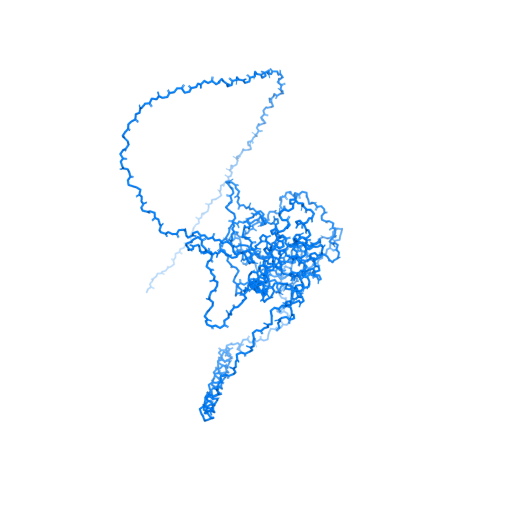CA 1
ATOM 2448 C C . ARG A 1 327 ? -7.547 -5.117 -2.153 1.00 96.25 327 ARG A C 1
ATOM 2450 O O . ARG A 1 327 ? -6.512 -5.739 -1.928 1.00 96.25 327 ARG A O 1
ATOM 2457 N N . VAL A 1 328 ? -7.746 -3.858 -1.774 1.00 97.88 328 VAL A N 1
ATOM 2458 C CA . VAL A 1 328 ? -6.736 -3.078 -1.054 1.00 97.88 328 VAL A CA 1
ATOM 2459 C C . VAL A 1 328 ? -6.712 -3.473 0.422 1.00 97.88 328 VAL A C 1
ATOM 2461 O O . VAL A 1 328 ? -7.743 -3.459 1.095 1.00 97.88 328 VAL A O 1
ATOM 2464 N N . VAL A 1 329 ? -5.524 -3.793 0.928 1.00 98.31 329 VAL A N 1
ATOM 2465 C CA . VAL A 1 329 ? -5.251 -4.063 2.344 1.00 98.31 329 VAL A CA 1
ATOM 2466 C C . VAL A 1 329 ? -4.132 -3.140 2.807 1.00 98.31 329 VAL A C 1
ATOM 2468 O O . VAL A 1 329 ? -3.106 -3.004 2.145 1.00 98.31 329 VAL A O 1
ATOM 2471 N N . ILE A 1 330 ? -4.315 -2.508 3.959 1.00 98.56 330 ILE A N 1
ATOM 2472 C CA . ILE A 1 330 ? -3.331 -1.627 4.578 1.00 98.56 330 ILE A CA 1
ATOM 2473 C C . ILE A 1 330 ? -2.628 -2.392 5.697 1.00 98.56 330 ILE A C 1
ATOM 2475 O O . ILE A 1 330 ? -3.286 -2.945 6.578 1.00 98.56 330 ILE A O 1
ATOM 2479 N N . VAL A 1 331 ? -1.295 -2.379 5.697 1.00 98.50 331 VAL A N 1
ATOM 2480 C CA . VAL A 1 331 ? -0.480 -2.823 6.837 1.00 98.50 331 VAL A CA 1
ATOM 2481 C C . VAL A 1 331 ? -0.271 -1.630 7.772 1.00 98.50 331 VAL A C 1
ATOM 2483 O O . VAL A 1 331 ? 0.488 -0.707 7.472 1.00 98.50 331 VAL A O 1
ATOM 2486 N N . SER A 1 332 ? -0.965 -1.641 8.905 1.00 98.25 332 SER A N 1
ATOM 2487 C CA . SER A 1 332 ? -0.892 -0.658 9.984 1.00 98.25 332 SER A CA 1
ATOM 2488 C C . SER A 1 332 ? 0.011 -1.140 11.116 1.00 98.25 332 SER A C 1
ATOM 2490 O O . SER A 1 332 ? -0.144 -2.250 11.616 1.00 98.25 332 SER A O 1
ATOM 2492 N N . ALA A 1 333 ? 0.904 -0.264 11.581 1.00 97.50 333 ALA A N 1
ATOM 2493 C CA . ALA A 1 333 ? 1.776 -0.543 12.723 1.00 97.50 333 ALA A CA 1
ATOM 2494 C C . ALA A 1 333 ? 1.022 -0.785 14.046 1.00 97.50 333 ALA A C 1
ATOM 2496 O O . ALA A 1 333 ? 1.544 -1.443 14.940 1.00 97.50 333 ALA A O 1
ATOM 2497 N N . GLU A 1 334 ? -0.188 -0.240 14.180 1.00 97.69 334 GLU A N 1
ATOM 2498 C CA . GLU A 1 334 ? -1.016 -0.386 15.381 1.00 97.69 334 GLU A CA 1
ATOM 2499 C C . GLU A 1 334 ? -2.110 -1.438 15.174 1.00 97.69 334 GLU A C 1
ATOM 2501 O O . GLU A 1 334 ? -2.272 -2.384 15.952 1.00 97.69 334 GLU A O 1
ATOM 2506 N N . TYR A 1 335 ? -2.836 -1.319 14.065 1.00 97.94 335 TYR A N 1
ATOM 2507 C CA . TYR A 1 335 ? -4.028 -2.123 13.826 1.00 97.94 335 TYR A CA 1
ATOM 2508 C C . TYR A 1 335 ? -3.755 -3.437 13.087 1.00 97.94 335 TYR A C 1
ATOM 2510 O O . TYR A 1 335 ? -4.657 -4.265 13.013 1.00 97.94 335 TYR A O 1
ATOM 2518 N N . GLY A 1 336 ? -2.536 -3.687 12.603 1.00 97.69 336 GLY A N 1
ATOM 2519 C CA . GLY A 1 336 ? -2.221 -4.856 11.779 1.00 97.69 336 GLY A CA 1
ATOM 2520 C C . GLY A 1 336 ? -2.782 -4.708 10.363 1.00 97.69 336 GLY A C 1
ATOM 2521 O O . GLY A 1 336 ? -2.622 -3.660 9.745 1.00 97.69 336 GLY A O 1
ATOM 2522 N N . LEU A 1 337 ? -3.453 -5.728 9.834 1.00 97.81 337 LEU A N 1
ATOM 2523 C CA . LEU A 1 337 ? -4.115 -5.664 8.530 1.00 97.81 337 LEU A CA 1
ATOM 2524 C C . LEU A 1 337 ? -5.510 -5.043 8.653 1.00 97.81 337 LEU A C 1
ATOM 2526 O O . LEU A 1 337 ? -6.354 -5.555 9.388 1.00 97.81 337 LEU A O 1
ATOM 2530 N N . ILE A 1 338 ? -5.769 -3.980 7.891 1.00 97.94 338 ILE A N 1
ATOM 2531 C CA . ILE A 1 338 ? -7.074 -3.299 7.822 1.00 97.94 338 ILE A CA 1
ATOM 2532 C C . ILE A 1 338 ? -7.456 -2.968 6.374 1.00 97.94 338 ILE A C 1
ATOM 2534 O O . ILE A 1 338 ? -6.604 -2.950 5.488 1.00 97.94 338 ILE A O 1
ATOM 2538 N N . THR A 1 339 ? -8.734 -2.693 6.117 1.00 97.81 339 THR A N 1
ATOM 2539 C CA . THR A 1 339 ? -9.205 -2.199 4.809 1.00 97.81 339 THR A CA 1
ATOM 2540 C C . THR A 1 339 ? -9.221 -0.663 4.779 1.00 97.81 339 THR A C 1
ATOM 2542 O O . THR A 1 339 ? -9.268 -0.040 5.844 1.00 97.81 339 THR A O 1
ATOM 2545 N N . PRO A 1 340 ? -9.228 -0.026 3.591 1.00 98.44 340 PRO A N 1
ATOM 2546 C CA . PRO A 1 340 ? -9.391 1.427 3.444 1.00 98.44 340 PRO A CA 1
ATOM 2547 C C . PRO A 1 340 ? -10.566 2.027 4.228 1.00 98.44 340 PRO A C 1
ATOM 2549 O O . PRO A 1 340 ? -10.439 3.123 4.774 1.00 98.44 340 PRO A O 1
ATOM 2552 N N . ASP A 1 341 ? -11.671 1.288 4.328 1.00 98.31 341 ASP A N 1
ATOM 2553 C CA . ASP A 1 341 ? -12.907 1.746 4.970 1.00 98.31 341 ASP A CA 1
ATOM 2554 C C . ASP A 1 341 ? -12.950 1.479 6.479 1.00 98.31 341 ASP A C 1
ATOM 2556 O O . ASP A 1 341 ? -13.875 1.918 7.157 1.00 98.31 341 ASP A O 1
ATOM 2560 N N . THR A 1 342 ? -11.960 0.765 7.030 1.00 98.19 342 THR A N 1
ATOM 2561 C CA . THR A 1 342 ? -11.927 0.428 8.459 1.00 98.19 342 THR A CA 1
ATOM 2562 C C . THR A 1 342 ? -11.808 1.710 9.298 1.00 98.19 342 THR A C 1
ATOM 2564 O O . THR A 1 342 ? -10.802 2.415 9.161 1.00 98.19 342 THR A O 1
ATOM 2567 N N . PRO A 1 343 ? -12.775 2.026 10.187 1.00 98.50 343 PRO A N 1
ATOM 2568 C CA . PRO A 1 343 ? -12.692 3.201 11.048 1.00 98.50 343 PRO A CA 1
ATOM 2569 C C . PRO A 1 343 ? -11.616 3.022 12.125 1.00 98.50 343 PRO A C 1
ATOM 2571 O O . PRO A 1 343 ? -11.698 2.109 12.950 1.00 98.50 343 PRO A O 1
ATOM 2574 N N . ILE A 1 344 ? -10.628 3.913 12.153 1.00 98.56 344 ILE A N 1
ATOM 2575 C CA . ILE A 1 344 ? -9.492 3.872 13.083 1.00 98.56 344 ILE A CA 1
ATOM 2576 C C . ILE A 1 344 ? -9.287 5.218 13.788 1.00 98.56 344 ILE A C 1
ATOM 2578 O O . ILE A 1 344 ? -9.701 6.266 13.288 1.00 98.56 344 ILE A O 1
ATOM 2582 N N . ARG A 1 345 ? -8.658 5.183 14.971 1.00 98.19 345 ARG A N 1
ATOM 2583 C CA . ARG A 1 345 ? -8.249 6.391 15.705 1.00 98.19 345 ARG A CA 1
ATOM 2584 C C . ARG A 1 345 ? -6.876 6.865 15.195 1.00 98.19 345 ARG A C 1
ATOM 2586 O O . ARG A 1 345 ? -6.093 6.032 14.730 1.00 98.19 345 ARG A O 1
ATOM 2593 N N . PRO A 1 346 ? -6.545 8.165 15.287 1.00 97.94 346 PRO A N 1
ATOM 2594 C CA . PRO A 1 346 ? -5.171 8.641 15.172 1.00 97.94 346 PRO A CA 1
ATOM 2595 C C . PRO A 1 346 ? -4.265 7.929 16.182 1.00 97.94 346 PRO A C 1
ATOM 2597 O O . PRO A 1 346 ? -4.692 7.605 17.288 1.00 97.94 346 PRO A O 1
ATOM 2600 N N . TYR A 1 347 ? -3.018 7.678 15.797 1.00 98.06 347 TYR A N 1
ATOM 2601 C CA . TYR A 1 347 ? -2.019 7.017 16.635 1.00 98.06 347 TYR A CA 1
ATOM 2602 C C . TYR A 1 347 ? -0.612 7.430 16.200 1.00 98.06 347 TYR A C 1
ATOM 2604 O O . TYR A 1 347 ? -0.390 7.696 15.021 1.00 98.06 347 TYR A O 1
ATOM 2612 N N . GLU A 1 348 ? 0.365 7.397 17.103 1.00 96.75 348 GLU A N 1
ATOM 2613 C CA . GLU A 1 348 ? 1.762 7.734 16.799 1.00 96.75 348 GLU A CA 1
ATOM 2614 C C . GLU A 1 348 ? 2.665 6.509 16.943 1.00 96.75 348 GLU A C 1
ATOM 2616 O O . GLU A 1 348 ? 3.436 6.364 17.887 1.00 96.75 348 GLU A O 1
ATOM 2621 N N . LYS A 1 349 ? 2.539 5.584 15.985 1.00 97.00 349 LYS A N 1
ATOM 2622 C CA . LYS A 1 349 ? 3.327 4.349 15.938 1.00 97.00 349 LYS A CA 1
ATOM 2623 C C . LYS A 1 349 ? 3.866 4.106 14.540 1.00 97.00 349 LYS A C 1
ATOM 2625 O O . LYS A 1 349 ? 3.124 4.136 13.555 1.00 97.00 349 LYS A O 1
ATOM 2630 N N . ARG A 1 350 ? 5.168 3.847 14.459 1.00 95.69 350 ARG A N 1
ATOM 2631 C CA . ARG A 1 350 ? 5.841 3.390 13.239 1.00 95.69 350 ARG A CA 1
ATOM 2632 C C . ARG A 1 350 ? 5.937 1.872 13.273 1.00 95.69 350 ARG A C 1
ATOM 2634 O O . ARG A 1 350 ? 6.023 1.285 14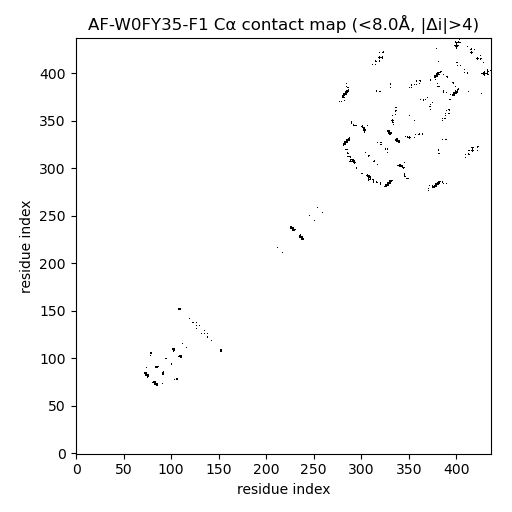.347 1.00 95.69 350 ARG A O 1
ATOM 2641 N N . LEU A 1 351 ? 5.905 1.245 12.101 1.00 97.06 351 LEU A N 1
ATOM 2642 C CA . LEU A 1 351 ? 6.127 -0.191 12.005 1.00 97.06 351 LEU A CA 1
ATOM 2643 C C . LEU A 1 351 ? 7.587 -0.472 12.375 1.00 97.06 351 LEU A C 1
ATOM 2645 O O . LEU A 1 351 ? 8.487 0.031 11.706 1.00 97.06 351 LEU A O 1
ATOM 2649 N N . ASP A 1 352 ? 7.800 -1.246 13.434 1.00 96.50 352 ASP A N 1
ATOM 2650 C CA . ASP A 1 352 ? 9.108 -1.792 13.783 1.00 96.50 352 ASP A CA 1
ATOM 2651 C C . ASP A 1 352 ? 9.173 -3.237 13.268 1.00 96.50 352 ASP A C 1
ATOM 2653 O O . ASP A 1 352 ? 8.424 -4.079 13.770 1.00 96.50 352 ASP A O 1
ATOM 2657 N N . PRO A 1 353 ? 10.051 -3.553 12.297 1.00 93.12 353 PRO A N 1
ATOM 2658 C CA . PRO A 1 353 ? 10.233 -4.912 11.786 1.00 93.12 353 PRO A CA 1
ATOM 2659 C C . PRO A 1 353 ? 10.517 -5.956 12.870 1.00 93.12 353 PRO A C 1
ATOM 2661 O O . PRO A 1 353 ? 10.242 -7.134 12.668 1.00 93.12 353 PRO A O 1
ATOM 2664 N N . ARG A 1 354 ? 11.076 -5.539 14.012 1.00 94.94 354 ARG A N 1
ATOM 2665 C CA . ARG A 1 354 ? 11.443 -6.426 15.123 1.00 94.94 354 ARG A CA 1
ATOM 2666 C C . ARG A 1 354 ? 10.256 -6.780 16.015 1.00 94.94 354 ARG A C 1
ATOM 2668 O O . ARG A 1 354 ? 10.349 -7.731 16.780 1.00 94.94 354 ARG A O 1
ATOM 2675 N N . ASN A 1 355 ? 9.162 -6.023 15.924 1.00 94.25 355 ASN A N 1
ATOM 2676 C CA . ASN A 1 355 ? 7.989 -6.154 16.784 1.00 94.25 355 ASN A CA 1
ATOM 2677 C C . ASN A 1 355 ? 6.692 -6.278 15.966 1.00 94.25 355 ASN A C 1
ATOM 2679 O O . ASN A 1 355 ? 5.655 -5.704 16.303 1.00 94.25 355 ASN A O 1
ATOM 2683 N N . VAL A 1 356 ? 6.760 -6.987 14.836 1.00 95.69 356 VAL A N 1
ATOM 2684 C CA . VAL A 1 356 ? 5.584 -7.277 14.013 1.00 95.69 356 VAL A CA 1
ATOM 2685 C C . VAL A 1 356 ? 4.884 -8.522 14.546 1.00 95.69 356 VAL A C 1
ATOM 2687 O O . VAL A 1 356 ? 5.440 -9.618 14.535 1.00 95.69 356 VAL A O 1
ATOM 2690 N N . ASP A 1 357 ? 3.621 -8.374 14.939 1.00 96.38 357 ASP A N 1
ATOM 2691 C CA . ASP A 1 357 ? 2.779 -9.507 15.319 1.00 96.38 357 ASP A CA 1
ATOM 2692 C C . ASP A 1 357 ? 2.243 -10.235 14.073 1.00 96.38 357 ASP A C 1
ATOM 2694 O O . ASP A 1 357 ? 1.157 -9.968 13.543 1.00 96.38 357 ASP A O 1
ATOM 2698 N N . HIS A 1 358 ? 3.037 -11.184 13.578 1.00 95.56 358 HIS A N 1
ATOM 2699 C CA . HIS A 1 358 ? 2.667 -12.001 12.425 1.00 95.56 358 HIS A CA 1
ATOM 2700 C C . HIS A 1 358 ? 1.465 -12.920 12.695 1.00 95.56 358 HIS A C 1
ATOM 2702 O O . HIS A 1 358 ? 0.745 -13.265 11.753 1.00 95.56 358 HIS A O 1
ATOM 2708 N N . ALA A 1 359 ? 1.226 -13.322 13.949 1.00 95.75 359 ALA A N 1
ATOM 2709 C CA . ALA A 1 359 ? 0.073 -14.147 14.304 1.00 95.75 359 ALA A CA 1
ATOM 2710 C C . ALA A 1 359 ? -1.223 -13.341 14.147 1.00 95.75 359 ALA A C 1
ATOM 2712 O O . ALA A 1 359 ? -2.147 -13.803 13.468 1.00 95.75 359 ALA A O 1
ATOM 2713 N N . LYS A 1 360 ? -1.241 -12.096 14.643 1.00 95.75 360 LYS A N 1
ATOM 2714 C CA . LYS A 1 360 ? -2.332 -11.136 14.422 1.00 95.75 360 LYS A CA 1
ATOM 2715 C C . LYS A 1 360 ? -2.597 -10.914 12.936 1.00 95.75 360 LYS A C 1
ATOM 2717 O O . LYS A 1 360 ? -3.746 -11.009 12.511 1.00 95.75 360 LYS A O 1
ATOM 2722 N N . HIS A 1 361 ? -1.560 -10.704 12.121 1.00 96.06 361 HIS A N 1
ATOM 2723 C CA . HIS A 1 361 ? -1.742 -10.516 10.676 1.00 96.06 361 HIS A CA 1
ATOM 2724 C C . HIS A 1 361 ? -2.386 -11.737 9.998 1.00 96.06 361 HIS A C 1
ATOM 2726 O O . HIS A 1 361 ? -3.314 -11.584 9.203 1.00 96.06 361 HIS A O 1
ATOM 2732 N N . ARG A 1 362 ? -1.947 -12.961 10.324 1.00 95.31 362 ARG A N 1
ATOM 2733 C CA . ARG A 1 362 ? -2.542 -14.189 9.762 1.00 95.31 362 ARG A CA 1
ATOM 2734 C C . ARG A 1 362 ? -3.993 -14.376 10.201 1.00 95.31 362 ARG A C 1
ATOM 2736 O O . ARG A 1 362 ? -4.827 -14.740 9.371 1.00 95.31 362 ARG A O 1
ATOM 2743 N N . ALA A 1 363 ? -4.298 -14.106 11.471 1.00 95.25 363 ALA A N 1
ATOM 2744 C CA . ALA A 1 363 ? -5.659 -14.172 11.998 1.00 95.25 363 ALA A CA 1
ATOM 2745 C C . ALA A 1 363 ? -6.578 -13.151 11.307 1.00 95.25 363 ALA A C 1
ATOM 2747 O O . ALA A 1 363 ? -7.673 -13.500 10.870 1.00 95.25 363 ALA A O 1
ATOM 2748 N N . GLN A 1 364 ? -6.107 -11.917 11.113 1.00 96.12 364 GLN A N 1
ATOM 2749 C CA . GLN A 1 364 ? -6.856 -10.875 10.407 1.00 96.12 364 GLN A CA 1
ATOM 2750 C C . GLN A 1 364 ? -7.082 -11.221 8.934 1.00 96.12 364 GLN A C 1
ATOM 2752 O O . GLN A 1 364 ? -8.206 -11.107 8.452 1.00 96.12 364 GLN A O 1
ATOM 2757 N N . ALA A 1 365 ? -6.062 -11.713 8.224 1.00 94.69 365 ALA A N 1
ATOM 2758 C CA . ALA A 1 365 ? -6.219 -12.153 6.837 1.00 94.69 365 ALA A CA 1
ATOM 2759 C C . ALA A 1 365 ? -7.249 -13.290 6.703 1.00 94.69 365 ALA A C 1
ATOM 2761 O O . ALA A 1 365 ? -8.031 -13.302 5.753 1.00 94.69 365 ALA A O 1
ATOM 2762 N N . ALA A 1 366 ? -7.289 -14.218 7.667 1.00 93.12 366 ALA A N 1
ATOM 2763 C CA . ALA A 1 366 ? -8.313 -15.259 7.726 1.00 93.12 366 ALA A CA 1
ATOM 2764 C C . ALA A 1 366 ? -9.713 -14.683 8.009 1.00 93.12 366 ALA A C 1
ATOM 2766 O O . ALA A 1 366 ? -10.670 -15.064 7.332 1.00 93.12 366 ALA A O 1
ATOM 2767 N N . ALA A 1 367 ? -9.831 -13.734 8.945 1.00 93.50 367 ALA A N 1
ATOM 2768 C CA . ALA A 1 367 ? -11.092 -13.080 9.304 1.00 93.50 367 ALA A CA 1
ATOM 2769 C C . ALA A 1 367 ? -11.680 -12.233 8.161 1.00 93.50 367 ALA A C 1
ATOM 2771 O O . ALA A 1 367 ? -12.897 -12.166 8.003 1.00 93.50 367 ALA A O 1
ATOM 2772 N N . MET A 1 368 ? -10.832 -11.638 7.316 1.00 92.50 368 MET A N 1
ATOM 2773 C CA . MET A 1 368 ? -11.272 -10.941 6.102 1.00 92.50 368 MET A CA 1
ATOM 2774 C C . MET A 1 368 ? -11.735 -11.901 4.985 1.00 92.50 368 MET A C 1
ATOM 2776 O O . MET A 1 368 ? -12.318 -11.462 3.992 1.00 92.50 368 MET A O 1
ATOM 2780 N N . GLY A 1 369 ? -11.507 -13.210 5.142 1.00 90.19 369 GLY A N 1
ATOM 2781 C CA . GLY A 1 369 ? -12.057 -14.274 4.305 1.00 90.19 369 GLY A CA 1
ATOM 2782 C C . GLY A 1 369 ? -11.004 -15.153 3.624 1.00 90.19 369 GLY A C 1
ATOM 2783 O O . GLY A 1 369 ? -9.884 -14.734 3.327 1.00 90.19 369 GLY A O 1
ATOM 2784 N N . GLN A 1 370 ? -11.398 -16.387 3.288 1.00 79.81 370 GLN A N 1
ATOM 2785 C CA . GLN A 1 370 ? -10.522 -17.374 2.633 1.00 79.81 370 GLN A CA 1
ATOM 2786 C C . GLN A 1 370 ? -9.908 -16.857 1.325 1.00 79.81 370 GLN A C 1
ATOM 2788 O O . GLN A 1 370 ? -8.742 -17.120 1.044 1.00 79.81 370 GLN A O 1
ATOM 2793 N N . ALA A 1 371 ? -10.664 -16.064 0.561 1.00 76.62 371 ALA A N 1
ATOM 2794 C CA . ALA A 1 371 ? -10.210 -15.487 -0.701 1.00 76.62 371 ALA A CA 1
ATOM 2795 C C . ALA A 1 371 ? -9.102 -14.426 -0.543 1.00 76.62 371 ALA A C 1
ATOM 2797 O O . ALA A 1 371 ? -8.518 -14.032 -1.546 1.00 76.62 371 ALA A O 1
ATOM 2798 N N . LEU A 1 372 ? -8.866 -13.907 0.667 1.00 85.12 372 LEU A N 1
ATOM 2799 C CA . LEU A 1 372 ? -7.720 -13.048 0.990 1.00 85.12 372 LEU A CA 1
ATOM 2800 C C . LEU A 1 372 ? -6.552 -13.889 1.503 1.00 85.12 372 LEU A C 1
ATOM 2802 O O . LEU A 1 372 ? -5.429 -13.726 1.037 1.00 85.12 372 LEU A O 1
ATOM 2806 N N . ARG A 1 373 ? -6.821 -14.845 2.400 1.00 84.31 373 ARG A N 1
ATOM 2807 C CA . ARG A 1 373 ? -5.802 -15.771 2.919 1.00 84.31 373 ARG A CA 1
ATOM 2808 C C . ARG A 1 373 ? -5.101 -16.569 1.814 1.00 84.31 373 ARG A C 1
ATOM 2810 O O . ARG A 1 373 ? -3.890 -16.734 1.862 1.00 84.31 373 ARG A O 1
ATOM 2817 N N . HIS A 1 374 ? -5.858 -17.037 0.826 1.00 86.62 374 HIS A N 1
ATOM 2818 C CA . HIS A 1 374 ? -5.370 -17.850 -0.292 1.00 86.62 374 HIS A CA 1
ATOM 2819 C C . HIS A 1 374 ? -5.402 -17.087 -1.618 1.00 86.62 374 HIS A C 1
ATOM 2821 O O . HIS A 1 374 ? -5.645 -17.674 -2.669 1.00 86.62 374 HIS A O 1
ATOM 2827 N N . ALA A 1 375 ? -5.211 -15.766 -1.571 1.00 90.56 375 ALA A N 1
ATOM 2828 C CA . ALA A 1 375 ? -5.152 -14.963 -2.781 1.00 90.56 375 ALA A CA 1
ATOM 2829 C C . ALA A 1 375 ? -4.013 -15.469 -3.690 1.00 90.56 375 ALA A C 1
ATOM 2831 O O . ALA A 1 375 ? -2.862 -15.495 -3.245 1.00 90.56 375 ALA A O 1
ATOM 2832 N N . PRO A 1 376 ? -4.305 -15.875 -4.940 1.00 92.56 376 PRO A N 1
ATOM 2833 C CA . PRO A 1 376 ? -3.287 -16.415 -5.841 1.00 92.56 376 PRO A CA 1
ATOM 2834 C C . PRO A 1 376 ? -2.270 -15.346 -6.253 1.00 92.56 376 PRO A C 1
ATOM 2836 O O . PRO A 1 376 ? -1.117 -15.661 -6.520 1.00 92.56 376 PRO A O 1
ATOM 2839 N N . GLU A 1 377 ? -2.684 -14.078 -6.245 1.00 95.94 377 GLU A N 1
ATOM 2840 C CA . GLU A 1 377 ? -1.836 -12.938 -6.561 1.00 95.94 377 GLU A CA 1
ATOM 2841 C C . GLU A 1 377 ? -1.914 -11.892 -5.449 1.00 95.94 377 GLU A C 1
ATOM 2843 O O . GLU A 1 377 ? -2.999 -11.437 -5.068 1.00 95.94 377 GLU A O 1
ATOM 2848 N N . VAL A 1 378 ? -0.742 -11.509 -4.942 1.00 97.94 378 VAL A N 1
ATOM 2849 C CA . VAL A 1 378 ? -0.586 -10.489 -3.906 1.00 97.94 378 VAL A CA 1
ATOM 2850 C C . VAL A 1 378 ? 0.506 -9.521 -4.340 1.00 97.94 378 VAL A C 1
ATOM 2852 O O . VAL A 1 378 ? 1.637 -9.933 -4.583 1.00 97.94 378 VAL A O 1
ATOM 2855 N N . ILE A 1 379 ? 0.180 -8.234 -4.436 1.00 98.44 379 ILE A N 1
ATOM 2856 C CA . ILE A 1 379 ? 1.089 -7.175 -4.893 1.00 98.44 379 ILE A CA 1
ATOM 2857 C C . ILE A 1 379 ? 1.327 -6.208 -3.734 1.00 98.44 379 ILE A C 1
ATOM 2859 O O . ILE A 1 379 ? 0.405 -5.521 -3.302 1.00 98.44 379 ILE A O 1
ATOM 2863 N N . ALA A 1 380 ? 2.558 -6.117 -3.232 1.00 98.56 380 ALA A N 1
ATOM 2864 C CA . ALA A 1 380 ? 2.919 -5.193 -2.159 1.00 98.56 380 ALA A CA 1
ATOM 2865 C C . ALA A 1 380 ? 3.487 -3.879 -2.717 1.00 98.56 380 ALA A C 1
ATOM 2867 O O . ALA A 1 380 ? 4.679 -3.762 -3.013 1.00 98.56 380 ALA A O 1
ATOM 2868 N N . LEU A 1 381 ? 2.633 -2.860 -2.812 1.00 98.69 381 LEU A N 1
ATOM 2869 C CA . LEU A 1 381 ? 2.999 -1.484 -3.148 1.00 98.69 381 LEU A CA 1
ATOM 2870 C C . LEU A 1 381 ? 3.447 -0.737 -1.886 1.00 98.69 381 LEU A C 1
ATOM 2872 O O . LEU A 1 381 ? 2.852 0.261 -1.484 1.00 98.69 381 LEU A O 1
ATOM 2876 N N . ALA A 1 382 ? 4.488 -1.253 -1.234 1.00 98.38 382 ALA A N 1
ATOM 2877 C CA . ALA A 1 382 ? 4.990 -0.738 0.032 1.00 98.38 382 ALA A CA 1
ATOM 2878 C C . ALA A 1 382 ? 6.521 -0.793 0.114 1.00 98.38 382 ALA A C 1
ATOM 2880 O O . ALA A 1 382 ? 7.178 -1.555 -0.600 1.00 98.38 382 ALA A O 1
ATOM 2881 N N . GLY A 1 383 ? 7.085 -0.004 1.031 1.00 97.88 383 GLY A N 1
ATOM 2882 C CA . GLY A 1 383 ? 8.501 -0.068 1.382 1.00 97.88 383 GLY A CA 1
ATOM 2883 C C . GLY A 1 383 ? 8.881 -1.412 2.014 1.00 97.88 383 GLY A C 1
ATOM 2884 O O . GLY A 1 383 ? 8.013 -2.200 2.399 1.00 97.88 383 GLY A O 1
ATOM 2885 N N . LYS A 1 384 ? 10.193 -1.658 2.136 1.00 97.62 384 LYS A N 1
ATOM 2886 C CA . LYS A 1 384 ? 10.764 -2.947 2.561 1.00 97.62 384 LYS A CA 1
ATOM 2887 C C . LYS A 1 384 ? 10.084 -3.516 3.813 1.00 97.62 384 LYS A C 1
ATOM 2889 O O . LYS A 1 384 ? 9.516 -4.598 3.725 1.00 97.62 384 LYS A O 1
ATOM 2894 N N . ASP A 1 385 ? 10.078 -2.766 4.909 1.00 97.81 385 ASP A N 1
ATOM 2895 C CA . ASP A 1 385 ? 9.589 -3.221 6.219 1.00 97.81 385 ASP A CA 1
ATOM 2896 C C . ASP A 1 385 ? 8.117 -3.656 6.197 1.00 97.81 385 ASP A C 1
ATOM 2898 O O . ASP A 1 385 ? 7.754 -4.713 6.708 1.00 97.81 385 ASP A O 1
ATOM 2902 N N . TYR A 1 386 ? 7.264 -2.875 5.534 1.00 98.38 386 TYR A N 1
ATOM 2903 C CA . TYR A 1 386 ? 5.842 -3.191 5.390 1.00 98.38 386 TYR A CA 1
ATOM 2904 C C . TYR A 1 386 ? 5.614 -4.398 4.480 1.00 98.38 386 TYR A C 1
ATOM 2906 O O . TYR A 1 386 ? 4.768 -5.244 4.769 1.00 98.38 386 TYR A O 1
ATOM 2914 N N . ALA A 1 387 ? 6.376 -4.501 3.390 1.00 98.25 387 ALA A N 1
ATOM 2915 C CA . ALA A 1 387 ? 6.294 -5.649 2.500 1.00 98.25 387 ALA A CA 1
ATOM 2916 C C . ALA A 1 387 ? 6.834 -6.935 3.161 1.00 98.25 387 ALA A C 1
ATOM 2918 O O . ALA A 1 387 ? 6.277 -8.000 2.924 1.00 98.25 387 ALA A O 1
ATOM 2919 N N . ASP A 1 388 ? 7.845 -6.855 4.033 1.00 97.81 388 ASP A N 1
ATOM 2920 C CA . ASP A 1 388 ? 8.310 -8.004 4.828 1.00 97.81 388 ASP A CA 1
ATOM 2921 C C . ASP A 1 388 ? 7.248 -8.439 5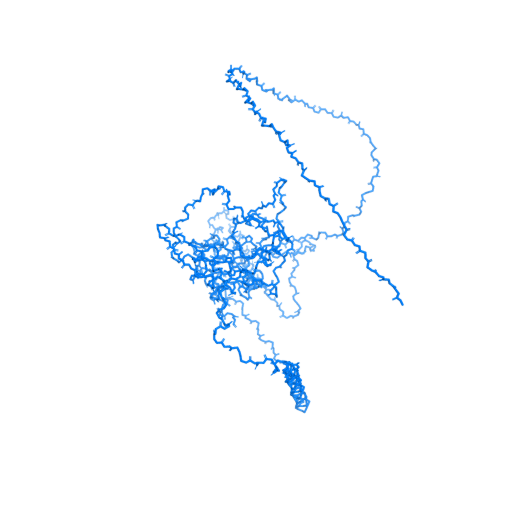.849 1.00 97.81 388 ASP A C 1
ATOM 2923 O O . ASP A 1 388 ? 6.943 -9.626 5.968 1.00 97.81 388 ASP A O 1
ATOM 2927 N N . ALA A 1 389 ? 6.610 -7.482 6.531 1.00 97.62 389 ALA A N 1
ATOM 2928 C CA . ALA A 1 389 ? 5.516 -7.761 7.459 1.00 97.62 389 ALA A CA 1
ATOM 2929 C C . ALA A 1 389 ? 4.324 -8.466 6.783 1.00 97.62 389 ALA A C 1
ATOM 2931 O O . ALA A 1 389 ? 3.689 -9.333 7.392 1.00 97.62 389 ALA A O 1
ATOM 2932 N N . ALA A 1 390 ? 4.037 -8.115 5.525 1.00 97.75 390 ALA A N 1
ATOM 2933 C CA . ALA A 1 390 ? 3.022 -8.771 4.705 1.00 97.75 390 ALA A CA 1
ATOM 2934 C C . ALA A 1 390 ? 3.466 -10.156 4.197 1.00 97.75 390 ALA A C 1
ATOM 2936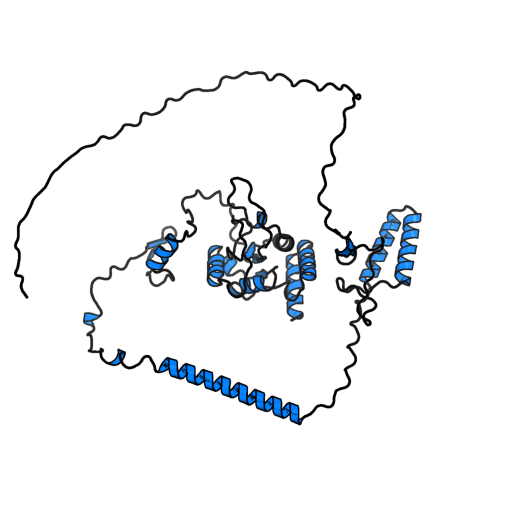 O O . ALA A 1 390 ? 2.635 -11.060 4.093 1.00 97.75 390 ALA A O 1
ATOM 2937 N N . ALA A 1 391 ? 4.761 -10.358 3.929 1.00 97.56 391 ALA A N 1
ATOM 2938 C CA . ALA A 1 391 ? 5.295 -11.622 3.409 1.00 97.56 391 ALA A CA 1
ATOM 2939 C C . ALA A 1 391 ? 5.128 -12.786 4.398 1.00 97.56 391 ALA A C 1
ATOM 2941 O O . ALA A 1 391 ? 4.995 -13.937 3.993 1.00 97.56 391 ALA A O 1
ATOM 2942 N N . ALA A 1 392 ? 5.037 -12.491 5.697 1.00 95.25 392 ALA A N 1
ATOM 2943 C CA . ALA A 1 392 ? 4.721 -13.486 6.722 1.00 95.25 392 ALA A CA 1
ATOM 2944 C C . ALA A 1 392 ? 3.293 -14.065 6.621 1.00 95.25 392 ALA A C 1
ATOM 2946 O O . ALA A 1 392 ? 3.012 -15.114 7.220 1.00 95.25 392 ALA A O 1
ATOM 2947 N N . VAL A 1 393 ? 2.396 -13.375 5.905 1.00 96.19 393 VAL A N 1
ATOM 2948 C CA . VAL A 1 393 ? 1.037 -13.830 5.569 1.00 96.19 393 VAL A CA 1
ATOM 2949 C C . VAL A 1 393 ? 0.992 -14.392 4.151 1.00 96.19 393 VAL A C 1
ATOM 2951 O O . VAL A 1 393 ? 0.398 -15.446 3.941 1.00 96.19 393 VAL A O 1
ATOM 2954 N N . TRP A 1 394 ? 1.643 -13.713 3.203 1.00 97.62 394 TRP A N 1
ATOM 2955 C CA . TRP A 1 394 ? 1.675 -14.080 1.788 1.00 97.62 394 TRP A CA 1
ATOM 2956 C C . TRP A 1 394 ? 3.122 -14.231 1.293 1.00 97.62 394 TRP A C 1
ATOM 2958 O O . TRP A 1 394 ? 3.682 -13.279 0.745 1.00 97.62 394 TRP A O 1
ATOM 2968 N N . PRO A 1 395 ? 3.747 -15.412 1.465 1.00 97.12 395 PRO A N 1
ATOM 2969 C CA . PRO A 1 395 ? 5.148 -15.630 1.091 1.00 97.12 395 PRO A CA 1
ATOM 2970 C C . PRO A 1 395 ? 5.442 -15.422 -0.400 1.00 97.12 395 PRO A C 1
ATOM 2972 O O . PRO A 1 395 ? 6.562 -15.084 -0.767 1.00 97.12 395 PRO A O 1
ATOM 2975 N N . HIS A 1 396 ? 4.435 -15.601 -1.256 1.00 96.69 396 HIS A N 1
ATOM 2976 C CA . HIS A 1 396 ? 4.508 -15.431 -2.709 1.00 96.69 396 HIS A CA 1
ATOM 2977 C C . HIS A 1 396 ? 4.229 -13.997 -3.181 1.00 96.69 396 HIS A C 1
ATOM 2979 O O . HIS A 1 396 ? 4.028 -13.782 -4.375 1.00 96.69 396 HIS A O 1
ATOM 2985 N N . LEU A 1 397 ? 4.171 -13.013 -2.275 1.00 97.88 397 LEU A N 1
ATOM 2986 C CA . LEU A 1 397 ? 3.860 -11.643 -2.671 1.00 97.88 397 LEU A CA 1
ATOM 2987 C C . LEU A 1 397 ? 4.915 -11.051 -3.614 1.00 97.88 397 LEU A C 1
ATOM 2989 O O . LEU A 1 397 ? 6.122 -11.264 -3.484 1.00 97.88 397 LEU A O 1
ATOM 2993 N N . LEU A 1 398 ? 4.439 -10.251 -4.559 1.00 98.44 398 LEU A N 1
ATOM 2994 C CA . LEU A 1 398 ? 5.257 -9.520 -5.513 1.00 98.44 398 LEU A CA 1
ATOM 2995 C C . LEU A 1 398 ? 5.631 -8.158 -4.927 1.00 98.44 398 LEU A C 1
ATOM 2997 O O . LEU A 1 398 ? 4.826 -7.516 -4.249 1.00 98.44 398 LEU A O 1
ATOM 3001 N N . ARG A 1 399 ? 6.857 -7.690 -5.197 1.00 98.44 399 ARG A N 1
ATOM 3002 C CA . ARG A 1 399 ? 7.413 -6.457 -4.603 1.00 98.44 399 ARG A CA 1
ATOM 3003 C C . ARG A 1 399 ? 7.863 -5.461 -5.680 1.00 98.44 399 ARG A C 1
ATOM 3005 O O . ARG A 1 399 ? 9.069 -5.284 -5.857 1.00 98.44 399 ARG A O 1
ATOM 3012 N N . PRO A 1 400 ? 6.933 -4.762 -6.363 1.00 98.56 400 PRO A N 1
ATOM 3013 C CA . PRO A 1 400 ? 7.256 -3.786 -7.415 1.00 98.56 400 PRO A CA 1
ATOM 3014 C C . PRO A 1 400 ? 8.236 -2.681 -6.998 1.00 98.56 400 PRO A C 1
ATOM 3016 O O . PRO A 1 400 ? 8.897 -2.059 -7.830 1.00 98.56 400 PRO A O 1
ATOM 3019 N N . LEU A 1 401 ? 8.318 -2.408 -5.695 1.00 98.44 401 LEU A N 1
ATOM 3020 C CA . LEU A 1 401 ? 9.115 -1.329 -5.116 1.00 98.44 401 LEU A CA 1
ATOM 3021 C C . LEU A 1 401 ? 10.411 -1.814 -4.441 1.00 98.44 401 LEU A C 1
ATOM 3023 O O . LEU A 1 401 ? 11.136 -0.994 -3.878 1.00 98.44 401 LEU A O 1
ATOM 3027 N N . ALA A 1 402 ? 10.717 -3.118 -4.471 1.00 98.25 402 ALA A N 1
ATOM 3028 C CA . ALA A 1 402 ? 11.926 -3.648 -3.840 1.00 98.25 402 ALA A CA 1
ATOM 3029 C C . ALA A 1 402 ? 13.202 -3.046 -4.455 1.00 98.25 402 ALA A C 1
ATOM 3031 O O . ALA A 1 402 ? 13.272 -2.804 -5.661 1.00 98.25 402 ALA A O 1
ATOM 3032 N N . GLY A 1 403 ? 14.191 -2.764 -3.601 1.00 96.94 403 GLY A N 1
ATOM 3033 C CA . GLY A 1 403 ? 15.491 -2.199 -3.988 1.00 96.94 403 GLY A CA 1
ATOM 3034 C C . GLY A 1 403 ? 15.469 -0.736 -4.453 1.00 96.94 403 GLY A C 1
ATOM 3035 O O . GLY A 1 403 ? 16.521 -0.121 -4.576 1.00 96.94 403 GLY A O 1
ATOM 3036 N N . ALA A 1 404 ? 14.296 -0.144 -4.683 1.00 97.38 404 ALA A N 1
ATOM 3037 C CA . ALA A 1 404 ? 14.184 1.227 -5.162 1.00 97.38 404 ALA A CA 1
ATOM 3038 C C . ALA A 1 404 ? 14.281 2.243 -4.011 1.00 97.38 404 ALA A C 1
ATOM 3040 O O . ALA A 1 404 ? 13.625 2.087 -2.979 1.00 97.38 404 ALA A O 1
ATOM 3041 N N . GLY A 1 405 ? 15.032 3.330 -4.213 1.00 97.44 405 GLY A N 1
ATOM 3042 C CA . GLY A 1 405 ? 14.985 4.505 -3.337 1.00 97.44 405 GLY A CA 1
ATOM 3043 C C . GLY A 1 405 ? 13.635 5.228 -3.422 1.00 97.44 405 GLY A C 1
ATOM 3044 O O . GLY A 1 405 ? 12.884 5.047 -4.383 1.00 97.44 405 GLY A O 1
ATOM 3045 N N . ILE A 1 406 ? 13.316 6.073 -2.433 1.00 97.38 406 ILE A N 1
ATOM 3046 C CA . ILE A 1 406 ? 11.978 6.680 -2.307 1.00 97.38 406 ILE A CA 1
ATOM 3047 C C . ILE A 1 406 ? 11.530 7.424 -3.576 1.00 97.38 406 ILE A C 1
ATOM 3049 O O . ILE A 1 406 ? 10.399 7.243 -4.011 1.00 97.38 406 ILE A O 1
ATOM 3053 N N . GLY A 1 407 ? 12.416 8.182 -4.233 1.00 97.50 407 GLY A N 1
ATOM 3054 C CA . GLY A 1 407 ? 12.090 8.892 -5.478 1.00 97.50 407 GLY A CA 1
ATOM 3055 C C . GLY A 1 407 ? 11.663 7.949 -6.609 1.00 97.50 407 GLY A C 1
ATOM 3056 O O . GLY A 1 407 ? 10.602 8.135 -7.206 1.00 97.50 407 GLY A O 1
ATOM 3057 N N . THR A 1 408 ? 12.432 6.884 -6.846 1.00 97.88 408 THR A N 1
ATOM 3058 C CA . THR A 1 408 ? 12.108 5.842 -7.832 1.00 97.88 408 THR A CA 1
ATOM 3059 C C . THR A 1 408 ? 10.815 5.109 -7.477 1.00 97.88 408 THR A C 1
ATOM 3061 O O . THR A 1 408 ? 10.018 4.810 -8.365 1.00 97.88 408 THR A O 1
ATOM 3064 N N . GLN A 1 409 ? 10.551 4.860 -6.189 1.00 98.31 409 GLN A N 1
ATOM 3065 C CA . GLN A 1 409 ? 9.278 4.277 -5.760 1.00 98.31 409 GLN A CA 1
ATOM 3066 C C . GLN A 1 409 ? 8.093 5.183 -6.120 1.00 98.31 409 GLN A C 1
ATOM 3068 O O . GLN A 1 409 ? 7.114 4.703 -6.685 1.00 98.31 409 GLN A O 1
ATOM 3073 N N . LEU A 1 410 ? 8.185 6.493 -5.859 1.00 98.31 410 LEU A N 1
ATOM 3074 C CA . LEU A 1 410 ? 7.131 7.451 -6.217 1.00 98.31 410 LEU A CA 1
ATOM 3075 C C . LEU A 1 410 ? 6.886 7.513 -7.731 1.00 98.31 410 LEU A C 1
ATOM 3077 O O . LEU A 1 410 ? 5.733 7.608 -8.160 1.00 98.31 410 LEU A O 1
ATOM 3081 N N . GLN A 1 411 ? 7.952 7.452 -8.534 1.00 98.12 411 GLN A N 1
ATOM 3082 C CA . GLN A 1 411 ? 7.859 7.394 -9.995 1.00 98.12 411 GLN A CA 1
ATOM 3083 C C . GLN A 1 411 ? 7.157 6.110 -10.453 1.00 98.12 411 GLN A C 1
ATOM 3085 O O . GLN A 1 411 ? 6.217 6.189 -11.242 1.00 98.12 411 GLN A O 1
ATOM 3090 N N . ARG A 1 412 ? 7.543 4.943 -9.915 1.00 98.44 412 ARG A N 1
ATOM 3091 C CA . ARG A 1 412 ? 6.892 3.656 -10.218 1.00 98.44 412 ARG A CA 1
ATOM 3092 C C . ARG A 1 412 ? 5.412 3.661 -9.844 1.00 98.44 412 ARG A C 1
ATOM 3094 O O . ARG A 1 412 ? 4.591 3.299 -10.672 1.00 98.44 412 ARG A O 1
ATOM 3101 N N . LEU A 1 413 ? 5.059 4.134 -8.648 1.00 98.62 413 LEU A N 1
ATOM 3102 C CA . LEU A 1 413 ? 3.662 4.251 -8.209 1.00 98.62 413 LEU A CA 1
ATOM 3103 C C . LEU A 1 413 ? 2.841 5.156 -9.132 1.00 98.62 413 LEU A C 1
ATOM 3105 O O . LEU A 1 413 ? 1.718 4.820 -9.488 1.00 98.62 413 LEU A O 1
ATOM 3109 N N . THR A 1 414 ? 3.416 6.287 -9.549 1.00 98.50 414 THR A N 1
ATOM 3110 C CA . THR A 1 414 ? 2.753 7.215 -10.478 1.00 98.50 414 THR A CA 1
ATOM 3111 C C . THR A 1 414 ? 2.556 6.568 -11.851 1.00 98.50 414 THR A C 1
ATOM 3113 O O . THR A 1 414 ? 1.480 6.690 -12.421 1.00 98.50 414 THR A O 1
ATOM 3116 N N . ARG A 1 415 ? 3.559 5.834 -12.354 1.00 98.25 415 ARG A N 1
ATOM 3117 C CA . ARG A 1 415 ? 3.461 5.075 -13.609 1.00 98.25 415 ARG A CA 1
ATOM 3118 C C . ARG A 1 415 ? 2.390 3.990 -13.536 1.00 98.25 415 ARG A C 1
ATOM 3120 O O . ARG A 1 415 ? 1.604 3.884 -14.462 1.00 98.25 415 ARG A O 1
ATOM 3127 N N . ILE A 1 416 ? 2.354 3.219 -12.448 1.00 98.50 416 ILE A N 1
ATOM 3128 C CA . ILE A 1 416 ? 1.334 2.187 -12.223 1.00 98.50 416 ILE A CA 1
ATOM 3129 C C . ILE A 1 416 ? -0.052 2.830 -12.241 1.00 98.50 416 ILE A C 1
ATOM 3131 O O . ILE A 1 416 ? -0.896 2.402 -13.008 1.00 98.50 416 ILE A O 1
ATOM 3135 N N . ALA A 1 417 ? -0.268 3.896 -11.466 1.00 98.38 417 ALA A N 1
ATOM 3136 C CA . ALA A 1 417 ? -1.568 4.561 -11.383 1.00 98.38 417 ALA A CA 1
ATOM 3137 C C . ALA A 1 417 ? -2.053 5.168 -12.715 1.00 98.38 417 ALA A C 1
ATOM 3139 O O . ALA A 1 417 ? -3.255 5.328 -12.894 1.00 98.38 417 ALA A O 1
ATOM 3140 N N . ALA A 1 418 ? -1.135 5.535 -13.613 1.00 98.06 418 ALA A N 1
ATOM 3141 C CA . ALA A 1 418 ? -1.438 6.184 -14.890 1.00 98.06 418 ALA A CA 1
ATOM 3142 C C . ALA A 1 418 ? -1.399 5.234 -16.102 1.00 98.06 418 ALA A C 1
ATOM 3144 O O . ALA A 1 418 ? -1.557 5.695 -17.227 1.00 98.06 418 ALA A O 1
ATOM 3145 N N . SER A 1 419 ? -1.120 3.944 -15.900 1.00 98.06 419 SER A N 1
ATOM 3146 C CA . SER A 1 419 ? -1.029 2.971 -16.990 1.00 98.06 419 SER A CA 1
ATOM 3147 C C . SER A 1 419 ? -2.415 2.511 -17.442 1.00 98.06 419 SER A C 1
ATOM 3149 O O . SER A 1 419 ? -3.303 2.343 -16.609 1.00 98.06 419 SER A O 1
ATOM 3151 N N . ASP A 1 420 ? -2.566 2.234 -18.741 1.00 97.75 420 ASP A N 1
ATOM 3152 C CA . ASP A 1 420 ? -3.766 1.591 -19.296 1.00 97.75 420 ASP A CA 1
ATOM 3153 C C . ASP A 1 420 ? -3.967 0.167 -18.745 1.00 97.75 420 ASP A C 1
ATOM 3155 O O . ASP A 1 420 ? -5.100 -0.291 -18.599 1.00 97.75 420 ASP A O 1
ATOM 3159 N N . ASP A 1 421 ? -2.871 -0.515 -18.385 1.00 97.50 421 ASP A N 1
ATOM 3160 C CA . ASP A 1 421 ? -2.884 -1.772 -17.633 1.00 97.50 421 ASP A CA 1
ATOM 3161 C C . ASP A 1 421 ? -2.031 -1.634 -16.354 1.00 97.50 421 ASP A C 1
ATOM 3163 O O . ASP A 1 421 ? -0.853 -2.018 -16.305 1.00 97.50 421 ASP A O 1
ATOM 3167 N N . PRO A 1 422 ? -2.613 -1.084 -15.274 1.00 97.88 422 PRO A N 1
ATOM 3168 C CA . PRO A 1 422 ? -1.899 -0.839 -14.024 1.00 97.88 422 PRO A CA 1
ATOM 3169 C C . PRO A 1 422 ? -1.455 -2.141 -13.345 1.00 97.88 422 PRO A C 1
ATOM 3171 O O . PRO A 1 422 ? -0.463 -2.150 -12.610 1.00 97.88 422 PRO A O 1
ATOM 3174 N N . ARG A 1 423 ? -2.149 -3.261 -13.596 1.00 97.06 423 ARG A N 1
ATOM 3175 C CA . ARG A 1 423 ? -1.755 -4.569 -13.065 1.00 97.06 423 ARG A CA 1
ATOM 3176 C C . ARG A 1 423 ? -0.488 -5.050 -13.763 1.00 97.06 423 ARG A C 1
ATOM 3178 O O . ARG A 1 423 ? 0.480 -5.351 -13.068 1.00 97.06 423 ARG A O 1
ATOM 3185 N N . ALA A 1 424 ? -0.463 -5.068 -15.097 1.00 97.31 424 ALA A N 1
ATOM 3186 C CA . ALA A 1 424 ? 0.729 -5.442 -15.858 1.00 97.31 424 ALA A CA 1
ATOM 3187 C C . ALA A 1 424 ? 1.926 -4.548 -15.505 1.00 97.31 424 ALA A C 1
ATOM 3189 O O . ALA A 1 424 ? 2.993 -5.058 -15.173 1.00 97.31 424 ALA A O 1
ATOM 3190 N N . ALA A 1 425 ? 1.727 -3.228 -15.419 1.00 98.19 425 ALA A N 1
ATOM 3191 C CA . ALA A 1 425 ? 2.783 -2.296 -15.021 1.00 98.19 425 ALA A CA 1
ATOM 3192 C C . ALA A 1 425 ? 3.372 -2.607 -13.629 1.00 98.19 425 ALA A C 1
ATOM 3194 O O . ALA A 1 425 ? 4.581 -2.459 -13.406 1.00 98.19 425 ALA A O 1
ATOM 3195 N N . ALA A 1 426 ? 2.540 -3.040 -12.675 1.00 98.12 426 ALA A N 1
ATOM 3196 C CA . ALA A 1 426 ? 3.003 -3.465 -11.358 1.00 98.12 426 ALA A CA 1
ATOM 3197 C C . ALA A 1 426 ? 3.792 -4.785 -11.424 1.00 98.12 426 ALA A C 1
ATOM 3199 O O . ALA A 1 426 ? 4.841 -4.890 -10.779 1.00 98.12 426 ALA A O 1
ATOM 3200 N N . LEU A 1 427 ? 3.328 -5.762 -12.211 1.00 97.50 427 LEU A N 1
ATOM 3201 C CA . LEU A 1 427 ? 4.018 -7.039 -12.428 1.00 97.50 427 LEU A CA 1
ATOM 3202 C C . LEU A 1 427 ? 5.388 -6.836 -13.094 1.00 97.50 427 LEU A C 1
ATOM 3204 O O . LEU A 1 427 ? 6.382 -7.379 -12.611 1.00 97.50 427 LEU A O 1
ATOM 3208 N N . ASP A 1 428 ? 5.474 -5.972 -14.103 1.00 98.12 428 ASP A N 1
ATOM 3209 C CA . ASP A 1 428 ? 6.730 -5.622 -14.773 1.00 98.12 428 ASP A CA 1
ATOM 3210 C C . ASP A 1 428 ? 7.722 -4.973 -13.806 1.00 98.12 428 ASP A C 1
ATOM 3212 O O . ASP A 1 428 ? 8.896 -5.345 -13.745 1.00 98.12 428 ASP A O 1
ATOM 3216 N N . CYS A 1 429 ? 7.251 -4.035 -12.977 1.00 97.88 429 CYS A N 1
ATOM 3217 C CA . CYS A 1 429 ? 8.079 -3.434 -11.933 1.00 97.88 429 CYS A CA 1
ATOM 3218 C C . CYS A 1 429 ? 8.572 -4.484 -10.921 1.00 97.88 429 CYS A C 1
ATOM 3220 O O . CYS A 1 429 ? 9.698 -4.375 -10.431 1.00 97.88 429 CYS A O 1
ATOM 3222 N N . ALA A 1 430 ? 7.757 -5.495 -10.595 1.00 97.81 430 ALA A N 1
ATOM 3223 C CA . ALA A 1 430 ? 8.159 -6.586 -9.708 1.00 97.81 430 ALA A CA 1
ATOM 3224 C C . ALA A 1 430 ? 9.208 -7.498 -10.354 1.00 97.81 430 ALA A C 1
ATOM 3226 O O . ALA A 1 430 ? 10.177 -7.851 -9.682 1.00 97.81 430 ALA A O 1
ATOM 3227 N N . ALA A 1 431 ? 9.060 -7.822 -11.641 1.00 97.81 431 ALA A N 1
ATOM 3228 C CA . ALA A 1 431 ? 10.047 -8.580 -12.405 1.00 97.81 431 ALA A CA 1
ATOM 3229 C C . ALA A 1 431 ? 11.389 -7.832 -12.479 1.00 97.81 431 ALA A C 1
ATOM 3231 O O . ALA A 1 431 ? 12.430 -8.396 -12.148 1.00 97.81 431 ALA A O 1
ATOM 3232 N N . GLN A 1 432 ? 11.367 -6.529 -12.785 1.00 96.94 432 GLN A N 1
ATOM 3233 C CA . GLN A 1 432 ? 12.561 -5.672 -12.776 1.00 96.94 432 GLN A CA 1
ATOM 3234 C C . GLN A 1 432 ? 13.227 -5.620 -11.392 1.00 96.94 432 GLN A C 1
ATOM 3236 O O . GLN A 1 432 ? 14.447 -5.707 -11.279 1.00 96.94 432 GLN A O 1
ATOM 3241 N N . ALA A 1 433 ? 12.439 -5.498 -10.320 1.00 95.75 433 ALA A N 1
ATOM 3242 C CA . ALA A 1 433 ? 12.954 -5.486 -8.951 1.00 95.75 433 ALA A CA 1
ATOM 3243 C C . ALA A 1 433 ? 13.474 -6.858 -8.480 1.00 95.75 433 ALA A C 1
ATOM 3245 O O . ALA A 1 433 ? 14.258 -6.931 -7.534 1.00 95.75 433 ALA A O 1
ATOM 3246 N N . ALA A 1 434 ? 13.012 -7.957 -9.081 1.00 95.75 434 ALA A N 1
ATOM 3247 C CA . ALA A 1 434 ? 13.567 -9.287 -8.859 1.00 95.75 434 ALA A CA 1
ATOM 3248 C C . ALA A 1 434 ? 14.891 -9.474 -9.607 1.00 95.75 434 ALA A C 1
ATOM 3250 O O . ALA A 1 434 ? 15.829 -9.971 -9.006 1.00 95.75 434 ALA A O 1
ATOM 3251 N N . ALA A 1 435 ? 14.985 -9.009 -10.855 1.00 95.88 435 ALA A N 1
ATOM 3252 C CA . ALA A 1 435 ? 16.200 -9.104 -11.665 1.00 95.88 435 ALA A CA 1
ATOM 3253 C C . ALA A 1 435 ? 17.364 -8.231 -11.156 1.00 95.88 435 ALA A C 1
ATOM 3255 O O . ALA A 1 435 ? 18.516 -8.507 -11.463 1.00 95.88 435 ALA A O 1
ATOM 3256 N N . ALA A 1 436 ? 17.072 -7.167 -10.403 1.00 93.56 436 ALA A N 1
ATOM 3257 C CA . ALA A 1 436 ? 18.081 -6.277 -9.824 1.00 93.56 436 ALA A CA 1
ATOM 3258 C C . ALA A 1 436 ? 18.649 -6.754 -8.468 1.00 93.56 436 ALA A C 1
ATOM 3260 O O . ALA A 1 436 ? 19.445 -6.032 -7.867 1.00 93.56 436 ALA A O 1
ATOM 3261 N N . ARG A 1 437 ? 18.188 -7.900 -7.951 1.00 87.69 437 ARG A N 1
ATOM 3262 C CA . ARG A 1 437 ? 18.678 -8.539 -6.721 1.00 87.69 437 ARG A CA 1
ATOM 3263 C C . ARG A 1 437 ? 19.606 -9.682 -7.080 1.00 87.69 437 ARG A C 1
ATOM 3265 O O . ARG A 1 437 ? 20.588 -9.853 -6.328 1.00 87.69 437 ARG A O 1
#

Sequence (437 aa):
MDPGPRPHRPGGGRCAARGGRTRRRRAPPLLNAPQPGRRLAPPPRLSRNPNPSEENPTVRASTLPAADPAEADTVRCPCCGLHKPLVSGAVIDHRPTRTATTDCPGSGARRRTGAERAEDARTWAQALATGDWGQIRGALQTKADADARRPPALPDPAPAPAKPEPFDVEEFAARSVAAAIASHDQQLSLFDRTAAVRSADRPERRARRRRRTPAEILGTDAKWAIVHVRRGSEMFTVPDDLLPWSTPEQTAAAEAEGAVHFDLTQPRVARETLAPPAVGRPVVVIPCSAGKRPLPDGVDKLPAAQLYTGPYFAKCLAAAQAIPGGRVVIVSAEYGLITPDTPIRPYEKRLDPRNVDHAKHRAQAAAMGQALRHAPEVIALAGKDYADAAAAVWPHLLRPLAGAGIGTQLQRLTRIAASDDPRAAALDCAAQAAAAR

pLDDT: mean 70.71, std 23.93, range [30.84, 98.75]

Secondary structure (DSSP, 8-state):
-----------------------PPPPPPP--PPPP--PPPPPPPPPP---------------PPPPPS----EEE-TTT--EEEEETTEEPPP--SSS--SB-TTT-PBPPPHHHHHHHHHHHHHHHHT--HHHHHHHHHHHHHHHHTPPPPPPPPPPPPPPPPP--HHHHHHHHHHHHHHHHHHHHHHHHHHHHHHHTT-SGGGS------GGGS--S---PPPEEEEETTEEEEE-GGGS----HHHHHHHHHTT-----TTS---------S--TTPPEEEEE--S-BPPPPTT---EEHHHHB--HHHHHHHHHHHHSTT-EEEEEETTTEEE-TT-EE--------GGG--HHHHHHHHHHT-HHHHT-S-EEE-S-HHHHHHHHTT-TT-B-TTTT--HHHHHHHHHHHHTSSSHHHHHHHHHHHHHHT-

Organism: NCBI:txid1442159

Foldseek 3Di:
DDDDDDDDDDDDDDDDDDDDDDDDDDDDDDDDDDDDDDDDDDDDDDDDDDDDDDDDDDDDDDDDPDDDPDPFDWDADPQQRDTDGDDPNDGDDDDDPPDDDFDDPRHLQTHDDPVRVVVLVVQCVVLVVVVDPVSNVVSVVVVVVVSVPGDGDDPDDDPDDDDDDDDDPVVVVVVVVVVVVVVVVVVVVVVVVVVVVVPPPDDPPPPPDDDDDPVVVDDPDDPQDWDWDDDPPDIDTDGPVPDDDDDPVNVVVCVVPCNPDDDPPPPPPPPPPPDDQDQQQEEEEEEQAQQFDDDPPPDFWFQSLNGGDDPLRVLSVLLQVLAPSYFYWYQYLPQGIDGSRDIDGDDRDDNDLVDQPLVNNQVVQVVVHPCSQVNVEYEYLYDDSRVVSCCSSVVPYFYLCAPHDPSVSSVLSVCLSPDPNSPVSSVVSSVVNVVVD

InterPro domains:
  IPR049251 Domain of unknown function DUF6884 [PF21818] (283-414)

Mean predicted aligned error: 21.49 Å

Solvent-accessible surface area (backbone atoms only — not comparable to full-atom values): 28272 Å² total; per-residue (Å²): 136,84,83,87,88,86,85,89,88,89,83,89,84,88,84,80,89,82,90,83,80,88,80,83,81,81,82,82,84,90,81,85,83,88,86,88,89,81,86,83,79,83,85,86,83,89,77,88,82,80,86,81,88,84,90,85,77,91,80,77,91,73,85,74,80,81,78,81,89,72,88,66,56,62,49,62,40,92,83,67,62,54,72,39,62,56,59,91,92,41,80,75,73,90,77,62,82,96,78,64,90,59,73,48,92,77,67,58,50,58,54,76,50,74,66,56,49,54,50,51,50,49,52,50,52,54,26,58,71,68,72,39,69,68,46,40,50,50,50,53,51,54,50,53,53,54,58,70,69,48,74,70,53,75,75,76,78,75,78,76,79,73,79,79,72,89,79,59,66,64,61,52,49,53,53,52,51,52,53,51,52,56,53,50,54,55,52,52,56,53,53,53,55,58,52,57,70,68,65,77,80,75,76,78,85,76,80,78,78,76,88,79,56,80,73,75,76,63,68,89,80,79,83,79,78,79,53,77,49,71,63,87,94,45,78,43,81,51,72,69,88,79,64,88,88,76,55,76,65,58,54,56,54,42,67,73,71,68,59,83,78,79,72,86,80,62,79,77,69,81,72,72,78,74,64,79,78,66,88,82,46,34,35,28,34,26,44,58,45,87,40,60,53,84,69,59,91,97,46,80,56,39,31,38,61,73,28,42,62,28,70,67,37,54,39,30,50,48,27,41,68,49,22,82,72,39,46,61,35,30,47,31,60,81,76,34,59,42,44,51,73,44,69,42,62,85,75,95,66,74,73,49,80,91,73,63,63,51,66,59,35,43,53,40,36,47,74,76,27,65,72,60,56,66,36,90,40,36,39,24,55,27,58,69,62,53,37,54,62,46,32,75,60,39,78,82,49,38,40,41,36,46,96,50,56,72,70,57,34,55,51,50,31,50,50,20,41,70,40,97,50,21,54,59,48,40,51,51,35,19,52,52,32,55,75,75,106